Protein AF-0000000069570358 (afdb_homodimer)

Nearest PDB structures (foldseek):
  7pb0-assembly1_B-2  TM=8.700E-01  e=5.614E-19  Homo sapiens
  7pax-assembly1_B-2  TM=8.618E-01  e=5.614E-19  Homo sapiens
  6w2l-assembly1_B  TM=8.741E-01  e=2.975E-18  Homo sapiens
  6jcn-assembly1_B  TM=8.338E-01  e=1.322E-14  Saccharomyces cerevisiae S288C
  7cpn-assembly2_D  TM=6.682E-01  e=2.497E-08  Thermobifida fusca YX

Structure (mmCIF, N/CA/C/O backbone):
data_AF-0000000069570358-model_v1
#
loop_
_entity.id
_entity.type
_entity.pdbx_description
1 polymer 'ditrans,polycis-polyprenyl diphosphate synthase'
#
loop_
_atom_site.group_PDB
_atom_site.id
_atom_site.type_symbol
_atom_site.label_atom_id
_atom_site.label_alt_id
_atom_site.label_comp_id
_atom_site.label_asym_id
_atom_site.label_entity_id
_atom_site.label_seq_id
_atom_site.pdbx_PDB_ins_code
_atom_site.Cartn_x
_atom_site.Cartn_y
_atom_site.Cartn_z
_atom_site.occupancy
_atom_site.B_iso_or_equiv
_atom_site.auth_seq_id
_atom_site.auth_comp_id
_atom_site.auth_asym_id
_atom_site.auth_atom_id
_atom_site.pdbx_PDB_model_num
ATOM 1 N N . MET A 1 1 ? -26.688 -32.25 -6.16 1 21.91 1 MET A N 1
ATOM 2 C CA . MET A 1 1 ? -26.328 -31.953 -7.547 1 21.91 1 MET A CA 1
ATOM 3 C C . MET A 1 1 ? -25.938 -30.5 -7.699 1 21.91 1 MET A C 1
ATOM 5 O O . MET A 1 1 ? -26.75 -29.594 -7.516 1 21.91 1 MET A O 1
ATOM 9 N N . SER A 1 2 ? -24.734 -30.016 -7.238 1 27.86 2 SER A N 1
ATOM 10 C CA . SER A 1 2 ? -24.203 -28.75 -6.754 1 27.86 2 SER A CA 1
ATOM 11 C C . SER A 1 2 ? -24.281 -27.656 -7.828 1 27.86 2 SER A C 1
ATOM 13 O O . SER A 1 2 ? -24.047 -27.938 -9.008 1 27.86 2 SER A O 1
ATOM 15 N N . LEU A 1 3 ? -25.172 -26.75 -7.789 1 27.84 3 LEU A N 1
ATOM 16 C CA . LEU A 1 3 ? -25.609 -25.641 -8.617 1 27.84 3 LEU A CA 1
ATOM 17 C C . LEU A 1 3 ? -24.422 -24.812 -9.094 1 27.84 3 LEU A C 1
ATOM 19 O O . LEU A 1 3 ? -24.25 -23.672 -8.68 1 27.84 3 LEU A O 1
ATOM 23 N N . LEU A 1 4 ? -23.172 -25.328 -9.008 1 34.25 4 LEU A N 1
ATOM 24 C CA . LEU A 1 4 ? -22.203 -24.547 -9.758 1 34.25 4 LEU A CA 1
ATOM 25 C C . LEU A 1 4 ? -22.719 -24.203 -11.148 1 34.25 4 LEU A C 1
ATOM 27 O O . LEU A 1 4 ? -23.109 -25.094 -11.898 1 34.25 4 LEU A O 1
ATOM 31 N N . PRO A 1 5 ? -23.422 -23.094 -11.344 1 34.22 5 PRO A N 1
ATOM 32 C CA . PRO A 1 5 ? -24.031 -22.953 -12.672 1 34.22 5 PRO A CA 1
ATOM 33 C C . PRO A 1 5 ? -23.203 -23.609 -13.773 1 34.22 5 PRO A C 1
ATOM 35 O O . PRO A 1 5 ? -22 -23.781 -13.617 1 34.22 5 PRO A O 1
ATOM 38 N N . ARG A 1 6 ? -23.797 -24.375 -14.727 1 35.38 6 ARG A N 1
ATOM 39 C CA . ARG A 1 6 ? -23.312 -24.922 -15.984 1 35.38 6 ARG A CA 1
ATOM 40 C C . ARG A 1 6 ? -22.125 -24.141 -16.516 1 35.38 6 ARG A C 1
ATOM 42 O O . ARG A 1 6 ? -21.406 -24.609 -17.391 1 35.38 6 ARG A O 1
ATOM 49 N N . PHE A 1 7 ? -22.047 -22.906 -16.094 1 36.56 7 PHE A N 1
ATOM 50 C CA . PHE A 1 7 ? -20.953 -22.094 -16.594 1 36.56 7 PHE A CA 1
ATOM 51 C C . PHE A 1 7 ? -19.609 -22.625 -16.125 1 36.56 7 PHE A C 1
ATOM 53 O O . PHE A 1 7 ? -18.578 -22.312 -16.703 1 36.56 7 PHE A O 1
ATOM 60 N N . LEU A 1 8 ? -19.5 -23.094 -14.875 1 41.97 8 LEU A N 1
ATOM 61 C CA . LEU A 1 8 ? -18.188 -23.594 -14.5 1 41.97 8 LEU A CA 1
ATOM 62 C C . LEU A 1 8 ? -17.859 -24.875 -15.234 1 41.97 8 LEU A C 1
ATOM 64 O O . LEU A 1 8 ? -16.844 -25.531 -14.93 1 41.97 8 LEU A O 1
ATOM 68 N N . GLN A 1 9 ? -18.797 -25.703 -15.586 1 38.75 9 GLN A N 1
ATOM 69 C CA . GLN A 1 9 ? -18.328 -26.438 -16.75 1 38.75 9 GLN A CA 1
ATOM 70 C C . GLN A 1 9 ? -17.656 -25.516 -17.766 1 38.75 9 GLN A C 1
ATOM 72 O O . GLN A 1 9 ? -18.312 -24.922 -18.625 1 38.75 9 GLN A O 1
ATOM 77 N N . ILE A 1 10 ? -16.891 -24.625 -17.359 1 43.41 10 ILE A N 1
ATOM 78 C CA . ILE A 1 10 ? -16.125 -23.672 -18.141 1 43.41 10 ILE A CA 1
ATOM 79 C C . ILE A 1 10 ? -15.656 -24.344 -19.438 1 43.41 10 ILE A C 1
ATOM 81 O O . ILE A 1 10 ? -14.625 -25.016 -19.469 1 43.41 10 ILE A O 1
ATOM 85 N N . LYS A 1 11 ? -16.391 -25.203 -20.031 1 42.16 11 LYS A N 1
ATOM 86 C CA . LYS A 1 11 ? -16.016 -25.797 -21.312 1 42.16 11 LYS A CA 1
ATOM 87 C C . LYS A 1 11 ? -15.258 -24.812 -22.188 1 42.16 11 LYS A C 1
ATOM 89 O O . LYS A 1 11 ? -14.422 -25.203 -23 1 42.16 11 LYS A O 1
ATOM 94 N N . GLU A 1 12 ? -15.781 -23.531 -22.328 1 46.59 12 GLU A N 1
ATOM 95 C CA . GLU A 1 12 ? -15.086 -22.516 -23.109 1 46.59 12 GLU A CA 1
ATOM 96 C C . GLU A 1 12 ? -14.578 -21.391 -22.219 1 46.59 12 GLU A C 1
ATOM 98 O O . GLU A 1 12 ? -15.258 -20.984 -21.266 1 46.59 12 GLU A O 1
ATOM 103 N N . PRO A 1 13 ? -13.227 -21.266 -21.984 1 48.28 13 PRO A N 1
ATOM 104 C CA . PRO A 1 13 ? -12.734 -20.047 -21.312 1 48.28 13 PRO A CA 1
ATOM 105 C C . PRO A 1 13 ? -13.711 -18.875 -21.406 1 48.28 13 PRO A C 1
ATOM 107 O O . PRO A 1 13 ? -14.242 -18.609 -22.484 1 48.28 13 PRO A O 1
ATOM 110 N N . VAL A 1 14 ? -14.625 -18.734 -20.484 1 48.38 14 VAL A N 1
ATOM 111 C CA . VAL A 1 14 ? -15.508 -17.578 -20.422 1 48.38 14 VAL A CA 1
ATOM 112 C C . VAL A 1 14 ? -14.734 -16.312 -20.828 1 48.38 14 VAL A C 1
ATOM 114 O O . VAL A 1 14 ? -13.859 -15.852 -20.094 1 48.38 14 VAL A O 1
ATOM 117 N N . LYS A 1 15 ? -14.25 -16.266 -21.938 1 47.25 15 LYS A N 1
ATOM 118 C CA . LYS A 1 15 ? -13.562 -15.07 -22.422 1 47.25 15 LYS A CA 1
ATOM 119 C C . LYS A 1 15 ? -14.195 -13.805 -21.859 1 47.25 15 LYS A C 1
ATOM 121 O O . LYS A 1 15 ? -15.32 -13.828 -21.359 1 47.25 15 LYS A O 1
ATOM 126 N N . GLN A 1 16 ? -13.57 -12.641 -22.109 1 53.88 16 GLN A N 1
ATOM 127 C CA . GLN A 1 16 ? -13.555 -11.188 -21.969 1 53.88 16 GLN A CA 1
ATOM 128 C C . GLN A 1 16 ? -14.961 -10.602 -22.109 1 53.88 16 GLN A C 1
ATOM 130 O O . GLN A 1 16 ? -15.172 -9.422 -21.859 1 53.88 16 GLN A O 1
ATOM 135 N N . THR A 1 17 ? -15.922 -11.539 -22.422 1 53.62 17 THR A N 1
ATOM 136 C CA . THR A 1 17 ? -17.094 -10.836 -22.922 1 53.62 17 THR A CA 1
ATOM 137 C C . THR A 1 17 ? -17.859 -10.188 -21.766 1 53.62 17 THR A C 1
ATOM 139 O O . THR A 1 17 ? -18.578 -9.203 -21.969 1 53.62 17 THR A O 1
ATOM 142 N N . TRP A 1 18 ? -17.578 -10.68 -20.656 1 59.47 18 TRP A N 1
ATOM 143 C CA . TRP A 1 18 ? -18.484 -10.211 -19.594 1 59.47 18 TRP A CA 1
ATOM 144 C C . TRP A 1 18 ? -17.875 -9.023 -18.859 1 59.47 18 TRP A C 1
ATOM 146 O O . TRP A 1 18 ? -18.609 -8.203 -18.297 1 59.47 18 TRP A O 1
ATOM 156 N N . PHE A 1 19 ? -16.609 -8.945 -18.984 1 69.5 19 PHE A N 1
ATOM 157 C CA . PHE A 1 19 ? -15.984 -7.883 -18.203 1 69.5 19 PHE A CA 1
ATOM 158 C C . PHE A 1 19 ? -15.469 -6.77 -19.109 1 69.5 19 PHE A C 1
ATOM 160 O O . PHE A 1 19 ? -14.828 -7.035 -20.125 1 69.5 19 PHE A O 1
ATOM 167 N N . LYS A 1 20 ? -15.93 -5.582 -18.812 1 75.38 20 LYS A N 1
ATOM 168 C CA . LYS A 1 20 ? -15.422 -4.441 -19.562 1 75.38 20 LYS A CA 1
ATOM 169 C C . LYS A 1 20 ? -13.906 -4.309 -19.422 1 75.38 20 LYS A C 1
ATOM 171 O O . LYS A 1 20 ? -13.219 -3.93 -20.359 1 75.38 20 LYS A O 1
ATOM 176 N N . LYS A 1 21 ? -13.414 -4.719 -18.234 1 87.25 21 LYS A N 1
ATOM 177 C CA . LYS A 1 21 ? -11.992 -4.656 -17.906 1 87.25 21 LYS A CA 1
ATOM 178 C C . LYS A 1 21 ? -11.594 -5.793 -16.969 1 87.25 21 LYS A C 1
ATOM 180 O O . LYS A 1 21 ? -12.359 -6.16 -16.078 1 87.25 21 LYS A O 1
ATOM 185 N N . LEU A 1 22 ? -10.453 -6.418 -17.281 1 92.31 22 LEU A N 1
ATOM 186 C CA . LEU A 1 22 ? -9.906 -7.449 -16.406 1 92.31 22 LEU A CA 1
ATOM 187 C C . LEU A 1 22 ? -8.453 -7.141 -16.047 1 92.31 22 LEU A C 1
ATOM 189 O O . LEU A 1 22 ? -7.711 -6.598 -16.859 1 92.31 22 LEU A O 1
ATOM 193 N N . PRO A 1 23 ? -8.125 -7.469 -14.797 1 95.12 23 PRO A N 1
ATOM 194 C CA . PRO A 1 23 ? -6.699 -7.332 -14.5 1 95.12 23 PRO A CA 1
ATOM 195 C C . PRO A 1 23 ? -5.844 -8.375 -15.219 1 95.12 23 PRO A C 1
ATOM 197 O O . PRO A 1 23 ? -6.297 -9.5 -15.445 1 95.12 23 PRO A O 1
ATOM 200 N N . SER A 1 24 ? -4.676 -7.988 -15.602 1 95.5 24 SER A N 1
ATOM 201 C CA . SER A 1 24 ? -3.715 -8.953 -16.141 1 95.5 24 SER A CA 1
ATOM 202 C C . SER A 1 24 ? -3.047 -9.734 -15.016 1 95.5 24 SER A C 1
ATOM 204 O O . SER A 1 24 ? -2.631 -10.883 -15.211 1 95.5 24 SER A O 1
ATOM 206 N N . HIS A 1 25 ? -2.973 -9.109 -13.836 1 98.12 25 HIS A N 1
ATOM 207 C CA . HIS A 1 25 ? -2.357 -9.695 -12.648 1 98.12 25 HIS A CA 1
ATOM 208 C C . HIS A 1 25 ? -3.225 -9.477 -11.414 1 98.12 25 HIS A C 1
ATOM 210 O O . HIS A 1 25 ? -3.535 -8.336 -11.062 1 98.12 25 HIS A O 1
ATOM 216 N N . LEU A 1 26 ? -3.633 -10.57 -10.828 1 98.5 26 LEU A N 1
ATOM 217 C CA . LEU A 1 26 ? -4.434 -10.547 -9.609 1 98.5 26 LEU A CA 1
ATOM 218 C C . LEU A 1 26 ? -3.58 -10.891 -8.391 1 98.5 26 LEU A C 1
ATOM 220 O O . LEU A 1 26 ? -2.914 -11.93 -8.367 1 98.5 26 LEU A O 1
ATOM 224 N N . GLY A 1 27 ? -3.525 -9.953 -7.426 1 98.69 27 GLY A N 1
ATOM 225 C CA . GLY A 1 27 ? -2.938 -10.266 -6.133 1 98.69 27 GLY A CA 1
ATOM 226 C C . GLY A 1 27 ? -3.951 -10.773 -5.125 1 98.69 27 GLY A C 1
ATOM 227 O O . GLY A 1 27 ? -5.035 -10.203 -4.988 1 98.69 27 GLY A O 1
ATOM 228 N N . ILE A 1 28 ? -3.641 -11.836 -4.477 1 98.88 28 ILE A N 1
ATOM 229 C CA . ILE A 1 28 ? -4.469 -12.414 -3.424 1 98.88 28 ILE A CA 1
ATOM 230 C C . ILE A 1 28 ? -3.697 -12.414 -2.104 1 98.88 28 ILE A C 1
ATOM 232 O O . ILE A 1 28 ? -2.629 -13.023 -2.002 1 98.88 28 ILE A O 1
ATOM 236 N N . ILE A 1 29 ? -4.199 -11.727 -1.123 1 98.62 29 ILE A N 1
ATOM 237 C CA . ILE A 1 29 ? -3.602 -11.672 0.206 1 98.62 29 ILE A CA 1
ATOM 238 C C . ILE A 1 29 ? -4.457 -12.461 1.192 1 98.62 29 ILE A C 1
ATOM 240 O O . ILE A 1 29 ? -5.645 -12.172 1.366 1 98.62 29 ILE A O 1
ATOM 244 N N . ILE A 1 30 ? -3.889 -13.461 1.812 1 98.69 30 ILE A N 1
ATOM 245 C CA . ILE A 1 30 ? -4.57 -14.258 2.826 1 98.69 30 ILE A CA 1
ATOM 246 C C . ILE A 1 30 ? -4.148 -13.797 4.219 1 98.69 30 ILE A C 1
ATOM 248 O O . ILE A 1 30 ? -3.049 -14.109 4.676 1 98.69 30 ILE A O 1
ATOM 252 N N . GLY A 1 31 ? -5.02 -13.062 4.883 1 97.25 31 GLY A N 1
ATOM 253 C CA . GLY A 1 31 ? -4.762 -12.57 6.227 1 97.25 31 GLY A CA 1
ATOM 254 C C . GLY A 1 31 ? -5.406 -13.414 7.309 1 97.25 31 GLY A C 1
ATOM 255 O O . GLY A 1 31 ? -5.734 -12.914 8.383 1 97.25 31 GLY A O 1
ATOM 256 N N . GLU A 1 32 ? -5.695 -14.656 7.016 1 97.19 32 GLU A N 1
ATOM 257 C CA . GLU A 1 32 ? -6.332 -15.578 7.949 1 97.19 32 GLU A CA 1
ATOM 258 C C . GLU A 1 32 ? -5.344 -16.625 8.461 1 97.19 32 GLU A C 1
ATOM 260 O O . GLU A 1 32 ? -4.414 -17 7.742 1 97.19 32 GLU A O 1
ATOM 265 N N . ASP A 1 33 ? -5.578 -17.125 9.688 1 95.31 33 ASP A N 1
ATOM 266 C CA . ASP A 1 33 ? -4.68 -18.094 10.281 1 95.31 33 ASP A CA 1
ATOM 267 C C . ASP A 1 33 ? -4.863 -19.469 9.641 1 95.31 33 ASP A C 1
ATOM 269 O O . ASP A 1 33 ? -3.885 -20.172 9.367 1 95.31 33 ASP A O 1
ATOM 273 N N . ARG A 1 34 ? -6.109 -19.844 9.453 1 97.31 34 ARG A N 1
ATOM 274 C CA . ARG A 1 34 ? -6.395 -21.109 8.789 1 97.31 34 ARG A CA 1
ATOM 275 C C . ARG A 1 34 ? -6.438 -20.938 7.277 1 97.31 34 ARG A C 1
ATOM 277 O O . ARG A 1 34 ? -7.254 -20.188 6.754 1 97.31 34 ARG A O 1
ATOM 284 N N . ILE A 1 35 ? -5.59 -21.672 6.613 1 98.38 35 ILE A N 1
ATOM 285 C CA . ILE A 1 35 ? -5.457 -21.5 5.168 1 98.38 35 ILE A CA 1
ATOM 286 C C . ILE A 1 35 ? -6 -22.734 4.457 1 98.38 35 ILE A C 1
ATOM 288 O O . ILE A 1 35 ? -5.66 -23.875 4.809 1 98.38 35 ILE A O 1
ATOM 292 N N . SER A 1 36 ? -6.875 -22.547 3.521 1 98.75 36 SER A N 1
ATOM 293 C CA . SER A 1 36 ? -7.434 -23.625 2.697 1 98.75 36 SER A CA 1
ATOM 294 C C . SER A 1 36 ? -6.789 -23.641 1.315 1 98.75 36 SER A C 1
ATOM 296 O O . SER A 1 36 ? -7.125 -22.828 0.453 1 98.75 36 SER A O 1
ATOM 298 N N . PHE A 1 37 ? -5.934 -24.625 1.075 1 98.69 37 PHE A N 1
ATOM 299 C CA . PHE A 1 37 ? -5.277 -24.7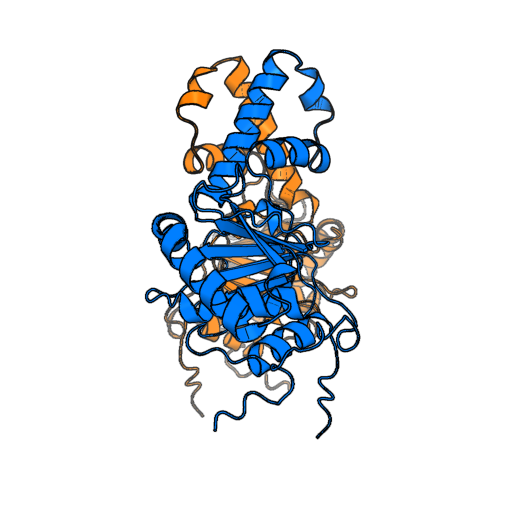66 -0.219 1 98.69 37 PHE A CA 1
ATOM 300 C C . PHE A 1 37 ? -6.289 -25.094 -1.308 1 98.69 37 PHE A C 1
ATOM 302 O O . PHE A 1 37 ? -6.133 -24.672 -2.457 1 98.69 37 PHE A O 1
ATOM 309 N N . SER A 1 38 ? -7.316 -25.797 -0.964 1 98.12 38 SER A N 1
ATOM 310 C CA . SER A 1 38 ? -8.367 -26.125 -1.92 1 98.12 38 SER A CA 1
ATOM 311 C C . SER A 1 38 ? -9.055 -24.875 -2.445 1 98.12 38 SER A C 1
ATOM 313 O O . SER A 1 38 ? -9.211 -24.703 -3.656 1 98.12 38 SER A O 1
ATOM 315 N N . ASP A 1 39 ? -9.375 -23.938 -1.558 1 98.62 39 ASP A N 1
ATOM 316 C CA . ASP A 1 39 ? -10.078 -22.719 -1.952 1 98.62 39 ASP A CA 1
ATOM 317 C C . ASP A 1 39 ? -9.156 -21.766 -2.703 1 98.62 39 ASP A C 1
ATOM 319 O O . ASP A 1 39 ? -9.578 -21.094 -3.646 1 98.62 39 ASP A O 1
ATOM 323 N N . ILE A 1 40 ? -7.902 -21.688 -2.297 1 98.81 40 ILE A N 1
ATOM 324 C CA . ILE A 1 40 ? -6.93 -20.891 -3.031 1 98.81 40 ILE A CA 1
ATOM 325 C C . ILE A 1 40 ? -6.762 -21.453 -4.441 1 98.81 40 ILE A C 1
ATOM 327 O O . ILE A 1 40 ? -6.68 -20.703 -5.414 1 98.81 40 ILE A O 1
ATOM 331 N N . SER A 1 41 ? -6.738 -22.812 -4.582 1 98.5 41 SER A N 1
ATOM 332 C CA . SER A 1 41 ? -6.613 -23.438 -5.891 1 98.5 41 SER A CA 1
ATOM 333 C C . SER A 1 41 ? -7.797 -23.094 -6.789 1 98.5 41 SER A C 1
ATOM 335 O O . SER A 1 41 ? -7.629 -22.891 -7.992 1 98.5 41 SER A O 1
ATOM 337 N N . ASN A 1 42 ? -8.992 -23.016 -6.266 1 97.5 42 ASN A N 1
ATOM 338 C CA . ASN A 1 42 ? -10.148 -22.547 -7.023 1 97.5 42 ASN A CA 1
ATOM 339 C C . ASN A 1 42 ? -9.914 -21.156 -7.598 1 97.5 42 ASN A C 1
ATOM 341 O O . ASN A 1 42 ? -10.148 -20.922 -8.789 1 97.5 42 ASN A O 1
ATOM 345 N N . LEU A 1 43 ? -9.43 -20.25 -6.75 1 98.38 43 LEU A N 1
ATOM 346 C CA . LEU A 1 43 ? -9.188 -18.875 -7.176 1 98.38 43 LEU A CA 1
ATOM 347 C C . LEU A 1 43 ? -8.156 -18.828 -8.297 1 98.38 43 LEU A C 1
ATOM 349 O O . LEU A 1 43 ? -8.297 -18.062 -9.25 1 98.38 43 LEU A O 1
ATOM 353 N N . ILE A 1 44 ? -7.113 -19.641 -8.188 1 98.25 44 ILE A N 1
ATOM 354 C CA . ILE A 1 44 ? -6.062 -19.719 -9.195 1 98.25 44 ILE A CA 1
ATOM 355 C C . ILE A 1 44 ? -6.652 -20.156 -10.531 1 98.25 44 ILE A C 1
ATOM 357 O O . ILE A 1 44 ? -6.469 -19.484 -11.547 1 98.25 44 ILE A O 1
ATOM 361 N N . ILE A 1 45 ? -7.422 -21.219 -10.523 1 96.12 45 ILE A N 1
ATOM 362 C CA . ILE A 1 45 ? -7.938 -21.797 -11.758 1 96.12 45 ILE A CA 1
ATOM 363 C C . ILE A 1 45 ? -9.023 -20.906 -12.336 1 96.12 45 ILE A C 1
ATOM 365 O O . ILE A 1 45 ? -9.078 -20.688 -13.555 1 96.12 45 ILE A O 1
ATOM 369 N N . TRP A 1 46 ? -9.914 -20.344 -11.477 1 94.81 46 TRP A N 1
ATOM 370 C CA . TRP A 1 46 ? -10.938 -19.406 -11.93 1 94.81 46 TRP A CA 1
ATOM 371 C C . TRP A 1 46 ? -10.312 -18.203 -12.617 1 94.81 46 TRP A C 1
ATOM 373 O O . TRP A 1 46 ? -10.844 -17.688 -13.609 1 94.81 46 TRP A O 1
ATOM 383 N N . SER A 1 47 ? -9.18 -17.672 -12.062 1 95.94 47 SER A N 1
ATOM 384 C CA . SER A 1 47 ? -8.484 -16.547 -12.68 1 95.94 47 SER A CA 1
ATOM 385 C C . SER A 1 47 ? -8.109 -16.859 -14.133 1 95.94 47 SER A C 1
ATOM 387 O O . SER A 1 47 ? -8.422 -16.078 -15.031 1 95.94 47 SER A O 1
ATOM 389 N N . PHE A 1 48 ? -7.582 -18.047 -14.375 1 92.94 48 PHE A N 1
ATOM 390 C CA . PHE A 1 48 ? -7.215 -18.453 -15.727 1 92.94 48 PHE A CA 1
ATOM 391 C C . PHE A 1 48 ? -8.445 -18.531 -16.625 1 92.94 48 PHE A C 1
ATOM 393 O O . PHE A 1 48 ? -8.43 -18.047 -17.75 1 92.94 48 PHE A O 1
ATOM 400 N N . CYS A 1 49 ? -9.469 -19.062 -16.094 1 90.38 49 CYS A N 1
ATOM 401 C CA . CYS A 1 49 ? -10.68 -19.297 -16.875 1 90.38 49 CYS A CA 1
ATOM 402 C C . CYS A 1 49 ? -11.297 -17.984 -17.344 1 90.38 49 CYS A C 1
ATOM 404 O O . CYS A 1 49 ? -11.922 -17.938 -18.406 1 90.38 49 CYS A O 1
ATOM 406 N N . VAL A 1 50 ? -11.078 -16.969 -16.609 1 91.06 50 VAL A N 1
ATOM 407 C CA . VAL A 1 50 ? -11.672 -15.703 -17.016 1 91.06 50 VAL A CA 1
ATOM 408 C C . VAL A 1 50 ? -10.656 -14.883 -17.812 1 91.06 50 VAL A C 1
ATOM 410 O O . VAL A 1 50 ? -10.977 -13.797 -18.312 1 91.06 50 VAL A O 1
ATOM 413 N N . GLY A 1 51 ? -9.383 -15.352 -17.859 1 91 51 GLY A N 1
ATOM 414 C CA . GLY A 1 51 ? -8.422 -14.711 -18.734 1 91 51 GLY A CA 1
ATOM 415 C C . GLY A 1 51 ? -7.309 -14 -18 1 91 51 GLY A C 1
ATOM 416 O O . GLY A 1 51 ? -6.566 -13.211 -18.594 1 91 51 GLY A O 1
ATOM 417 N N . ILE A 1 52 ? -7.207 -14.188 -16.688 1 95.12 52 ILE A N 1
ATOM 418 C CA . ILE A 1 52 ? -6.117 -13.641 -15.898 1 95.12 52 ILE A CA 1
ATOM 419 C C . ILE A 1 52 ? -4.953 -14.625 -15.867 1 95.12 52 ILE A C 1
ATOM 421 O O . ILE A 1 52 ? -5.102 -15.758 -15.406 1 95.12 52 ILE A O 1
ATOM 425 N N . HIS A 1 53 ? -3.768 -14.125 -16.234 1 96 53 HIS A N 1
ATOM 426 C CA . HIS A 1 53 ? -2.691 -15.086 -16.484 1 96 53 HIS A CA 1
ATOM 427 C C . HIS A 1 53 ? -1.592 -14.945 -15.43 1 96 53 HIS A C 1
ATOM 429 O O . HIS A 1 53 ? -0.632 -15.727 -15.43 1 96 53 HIS A O 1
ATOM 435 N N . HIS A 1 54 ? -1.702 -13.945 -14.57 1 98.12 54 HIS A N 1
ATOM 436 C CA . HIS A 1 54 ? -0.789 -13.789 -13.445 1 98.12 54 HIS A CA 1
ATOM 437 C C . HIS A 1 54 ? -1.549 -13.719 -12.125 1 98.12 54 HIS A C 1
ATOM 439 O O . HIS A 1 54 ? -2.504 -12.945 -11.992 1 98.12 54 HIS A O 1
ATOM 445 N N . VAL A 1 55 ? -1.123 -14.547 -11.203 1 98.75 55 VAL A N 1
ATOM 446 C CA . VAL A 1 55 ? -1.731 -14.539 -9.875 1 98.75 55 VAL A CA 1
ATOM 447 C C . VAL A 1 55 ? -0.642 -14.562 -8.812 1 98.75 55 VAL A C 1
ATOM 449 O O . VAL A 1 55 ? 0.234 -15.43 -8.828 1 98.75 55 VAL A O 1
ATOM 452 N N . SER A 1 56 ? -0.646 -13.602 -7.895 1 98.81 56 SER A N 1
ATOM 453 C CA . SER A 1 56 ? 0.224 -13.625 -6.723 1 98.81 56 SER A CA 1
ATOM 454 C C . SER A 1 56 ? -0.541 -14.047 -5.473 1 98.81 56 SER A C 1
ATOM 456 O O . SER A 1 56 ? -1.611 -13.516 -5.184 1 98.81 56 SER A O 1
ATOM 458 N N . ILE A 1 57 ? -0.049 -15.023 -4.805 1 98.88 57 ILE A N 1
ATOM 459 C CA . ILE A 1 57 ? -0.597 -15.461 -3.527 1 98.88 57 ILE A CA 1
ATOM 460 C C . ILE A 1 57 ? 0.352 -15.07 -2.396 1 98.88 57 ILE A C 1
ATOM 462 O O . ILE A 1 57 ? 1.522 -15.461 -2.398 1 98.88 57 ILE A O 1
ATOM 466 N N . TYR A 1 58 ? -0.225 -14.352 -1.445 1 98.62 58 TYR A N 1
ATOM 467 C CA . TYR A 1 58 ? 0.595 -13.789 -0.375 1 98.62 58 TYR A CA 1
ATOM 468 C C . TYR A 1 58 ? 0.016 -14.141 0.992 1 98.62 58 TYR A C 1
ATOM 470 O O . TYR A 1 58 ? -1.193 -14.023 1.207 1 98.62 58 TYR A O 1
ATOM 478 N N . ASP A 1 59 ? 0.806 -14.562 1.864 1 98.19 59 ASP A N 1
ATOM 479 C CA . ASP A 1 59 ? 0.549 -14.531 3.301 1 98.19 59 ASP A CA 1
ATOM 480 C C . ASP A 1 59 ? 1.775 -14.047 4.07 1 98.19 59 ASP A C 1
ATOM 482 O O . ASP A 1 59 ? 2.908 -14.383 3.717 1 98.19 59 ASP A O 1
ATOM 486 N N . SER A 1 60 ? 1.554 -13.305 5.121 1 96.88 60 SER A N 1
ATOM 487 C CA . SER A 1 60 ? 2.645 -12.602 5.789 1 96.88 60 SER A CA 1
ATOM 488 C C . SER A 1 60 ? 3.6 -13.578 6.465 1 96.88 60 SER A C 1
ATOM 490 O O . SER A 1 60 ? 4.789 -13.297 6.602 1 96.88 60 SER A O 1
ATOM 492 N N . THR A 1 61 ? 3.197 -14.742 6.852 1 96.88 61 THR A N 1
ATOM 493 C CA . THR A 1 61 ? 3.99 -15.68 7.633 1 96.88 61 THR A CA 1
ATOM 494 C C . THR A 1 61 ? 4.922 -16.484 6.73 1 96.88 61 THR A C 1
ATOM 496 O O . THR A 1 61 ? 5.914 -17.047 7.195 1 96.88 61 THR A O 1
ATOM 499 N N . GLY A 1 62 ? 4.566 -16.656 5.484 1 97.62 62 GLY A N 1
ATOM 500 C CA . GLY A 1 62 ? 5.328 -17.484 4.574 1 97.62 62 GLY A CA 1
ATOM 501 C C . GLY A 1 62 ? 4.871 -18.938 4.578 1 97.62 62 GLY A C 1
ATOM 502 O O . GLY A 1 62 ? 5.516 -19.797 3.973 1 97.62 62 GLY A O 1
ATOM 503 N N . PHE A 1 63 ? 3.756 -19.188 5.191 1 98.38 63 PHE A N 1
ATOM 504 C CA . PHE A 1 63 ? 3.248 -20.562 5.289 1 98.38 63 PHE A CA 1
ATOM 505 C C . PHE A 1 63 ? 2.969 -21.125 3.904 1 98.38 63 PHE A C 1
ATOM 507 O O . PHE A 1 63 ? 3.367 -22.266 3.602 1 98.38 63 PHE A O 1
ATOM 514 N N . ILE A 1 64 ? 2.334 -20.406 3.049 1 98.44 64 ILE A N 1
ATOM 515 C CA . ILE A 1 64 ? 1.957 -20.875 1.723 1 98.44 64 ILE A CA 1
ATOM 516 C C . ILE A 1 64 ? 3.211 -21.125 0.888 1 98.44 64 ILE A C 1
ATOM 518 O O . ILE A 1 64 ? 3.322 -22.156 0.216 1 98.44 64 ILE A O 1
ATOM 522 N N . LYS A 1 65 ? 4.09 -20.188 0.989 1 97.19 65 LYS A N 1
ATOM 523 C CA . LYS A 1 65 ? 5.359 -20.328 0.284 1 97.19 65 LYS A CA 1
ATOM 524 C C . LYS A 1 65 ? 6.09 -21.594 0.711 1 97.19 65 LYS A C 1
ATOM 526 O O . LYS A 1 65 ? 6.602 -22.344 -0.13 1 97.19 65 LYS A O 1
ATOM 531 N N . SER A 1 66 ? 6.129 -21.891 1.933 1 97.5 66 SER A N 1
ATOM 532 C CA . SER A 1 66 ? 6.836 -23.031 2.486 1 97.5 66 SER A CA 1
ATOM 533 C C . SER A 1 66 ? 6.129 -24.344 2.135 1 97.5 66 SER A C 1
ATOM 535 O O . SER A 1 66 ? 6.746 -25.406 2.143 1 97.5 66 SER A O 1
ATOM 537 N N . ASN A 1 67 ? 4.855 -24.266 1.857 1 98.12 67 ASN A N 1
ATOM 538 C CA . ASN A 1 67 ? 4.066 -25.438 1.501 1 98.12 67 ASN A CA 1
ATOM 539 C C . ASN A 1 67 ? 3.561 -25.359 0.063 1 98.12 67 ASN A C 1
ATOM 541 O O . ASN A 1 67 ? 2.457 -25.812 -0.237 1 98.12 67 ASN A O 1
ATOM 545 N N . GLY A 1 68 ? 4.379 -24.734 -0.74 1 98.25 68 GLY A N 1
ATOM 546 C CA . GLY A 1 68 ? 3.977 -24.484 -2.113 1 98.25 68 GLY A CA 1
ATOM 547 C C . GLY A 1 68 ? 3.689 -25.75 -2.895 1 98.25 68 GLY A C 1
ATOM 548 O O . GLY A 1 68 ? 2.832 -25.75 -3.779 1 98.25 68 GLY A O 1
ATOM 549 N N . ASN A 1 69 ? 4.391 -26.812 -2.568 1 97.94 69 ASN A N 1
ATOM 550 C CA . ASN A 1 69 ? 4.176 -28.094 -3.244 1 97.94 69 ASN A CA 1
ATOM 551 C C . ASN A 1 69 ? 2.768 -28.625 -2.998 1 97.94 69 ASN A C 1
ATOM 553 O O . ASN A 1 69 ? 2.145 -29.188 -3.9 1 97.94 69 ASN A O 1
ATOM 557 N N . GLN A 1 70 ? 2.305 -28.484 -1.82 1 98.38 70 GLN A N 1
ATOM 558 C CA . GLN A 1 70 ? 0.943 -28.906 -1.502 1 98.38 70 GLN A CA 1
ATOM 559 C C . GLN A 1 70 ? -0.08 -28.078 -2.285 1 98.38 70 GLN A C 1
ATOM 561 O O . GLN A 1 70 ? -1.04 -28.641 -2.828 1 98.38 70 GLN A O 1
ATOM 566 N N . LEU A 1 71 ? 0.115 -26.766 -2.328 1 98.62 71 LEU A N 1
ATOM 567 C CA . LEU A 1 71 ? -0.784 -25.906 -3.094 1 98.62 71 LEU A CA 1
ATOM 568 C C . LEU A 1 71 ? -0.743 -26.25 -4.574 1 98.62 71 LEU A C 1
ATOM 570 O O . LEU A 1 71 ? -1.779 -26.281 -5.242 1 98.62 71 LEU A O 1
ATOM 574 N N . TYR A 1 72 ? 0.404 -26.547 -5.066 1 98.19 72 TYR A N 1
ATOM 575 C CA . TYR A 1 72 ? 0.573 -26.922 -6.465 1 98.19 72 TYR A CA 1
ATOM 576 C C . TYR A 1 72 ? -0.237 -28.172 -6.797 1 98.19 72 TYR A C 1
ATOM 578 O O . TYR A 1 72 ? -0.951 -28.219 -7.801 1 98.19 72 TYR A O 1
ATOM 586 N N . ARG A 1 73 ? -0.154 -29.172 -5.957 1 97.5 73 ARG A N 1
ATOM 587 C CA . ARG A 1 73 ? -0.895 -30.406 -6.168 1 97.5 73 ARG A CA 1
ATOM 588 C C . ARG A 1 73 ? -2.398 -30.156 -6.176 1 97.5 73 ARG A C 1
ATOM 590 O O . ARG A 1 73 ? -3.119 -30.688 -7.023 1 97.5 73 ARG A O 1
ATOM 597 N N . GLU A 1 74 ? -2.818 -29.344 -5.234 1 97.81 74 GLU A N 1
ATOM 598 C CA . GLU A 1 74 ? -4.234 -28.984 -5.184 1 97.81 74 GLU A CA 1
ATOM 599 C C . GLU A 1 74 ? -4.66 -28.234 -6.445 1 97.81 74 GLU A C 1
ATOM 601 O O . GLU A 1 74 ? -5.762 -28.453 -6.961 1 97.81 74 GLU A O 1
ATOM 606 N N . ALA A 1 75 ? -3.82 -27.359 -6.945 1 97.62 75 ALA A N 1
ATOM 607 C CA . ALA A 1 75 ? -4.125 -26.594 -8.148 1 97.62 75 ALA A CA 1
ATOM 608 C C . ALA A 1 75 ? -4.227 -27.5 -9.367 1 97.62 75 ALA A C 1
ATOM 610 O O . ALA A 1 75 ? -5.098 -27.297 -10.219 1 97.62 75 ALA A O 1
ATOM 611 N N . ILE A 1 76 ? -3.342 -28.469 -9.445 1 95.56 76 ILE A N 1
ATOM 612 C CA . ILE A 1 76 ? -3.365 -29.422 -10.555 1 95.56 76 ILE A CA 1
ATOM 613 C C . ILE A 1 76 ? -4.652 -30.234 -10.508 1 95.56 76 ILE A C 1
ATOM 615 O O . ILE A 1 76 ? -5.289 -30.469 -11.539 1 95.56 76 ILE A O 1
ATOM 619 N N . LEU A 1 77 ? -5.008 -30.672 -9.32 1 95 77 LEU A N 1
ATOM 620 C CA . LEU A 1 77 ? -6.258 -31.406 -9.148 1 95 77 LEU A CA 1
ATOM 621 C C . LEU A 1 77 ? -7.445 -30.578 -9.617 1 95 77 LEU A C 1
ATOM 623 O O . LEU A 1 77 ? -8.312 -31.078 -10.336 1 95 77 LEU A O 1
ATOM 627 N N . ARG A 1 78 ? -7.457 -29.375 -9.273 1 94.69 78 ARG A N 1
ATOM 628 C CA . ARG A 1 78 ? -8.547 -28.484 -9.656 1 94.69 78 ARG A CA 1
ATOM 629 C C . ARG A 1 78 ? -8.539 -28.219 -11.156 1 94.69 78 ARG A C 1
ATOM 631 O O . ARG A 1 78 ? -9.594 -28.172 -11.789 1 94.69 78 ARG A O 1
ATOM 638 N N . LYS A 1 79 ? -7.391 -27.969 -11.672 1 93.31 79 LYS A N 1
ATOM 639 C CA . LYS A 1 79 ? -7.23 -27.781 -13.109 1 93.31 79 LYS A CA 1
ATOM 640 C C . LYS A 1 79 ? -7.855 -28.938 -13.883 1 93.31 79 LYS A C 1
ATOM 642 O O . LYS A 1 79 ? -8.641 -28.719 -14.812 1 93.31 79 LYS A O 1
ATOM 647 N N . ASN A 1 80 ? -7.527 -30.156 -13.477 1 91.75 80 ASN A N 1
ATOM 648 C CA . ASN A 1 80 ? -8.016 -31.344 -14.164 1 91.75 80 ASN A CA 1
ATOM 649 C C . ASN A 1 80 ? -9.531 -31.484 -14.023 1 91.75 80 ASN A C 1
ATOM 651 O O . ASN A 1 80 ? -10.219 -31.844 -14.984 1 91.75 80 ASN A O 1
ATOM 655 N N . SER A 1 81 ? -9.984 -31.188 -12.906 1 91.06 81 SER A N 1
ATOM 656 C CA . SER A 1 81 ? -11.414 -31.312 -12.648 1 91.06 81 SER A CA 1
ATOM 657 C C . SER A 1 81 ? -12.211 -30.25 -13.398 1 91.06 81 SER A C 1
ATOM 659 O O . SER A 1 81 ? -13.266 -30.547 -13.961 1 91.06 81 SER A O 1
ATOM 661 N N . CYS A 1 82 ? -11.68 -29.078 -13.477 1 87.94 82 CYS A N 1
ATOM 662 C CA . CYS A 1 82 ? -12.406 -27.938 -14.039 1 87.94 82 CYS A CA 1
ATOM 663 C C . CYS A 1 82 ? -12.273 -27.906 -15.555 1 87.94 82 CYS A C 1
ATOM 665 O O . CYS A 1 82 ? -13.242 -27.609 -16.266 1 87.94 82 CYS A O 1
ATOM 667 N N . LEU A 1 83 ? -11.125 -28.25 -16.062 1 87.88 83 LEU A N 1
ATOM 668 C CA . LEU A 1 83 ? -10.859 -28.047 -17.484 1 87.88 83 LEU A CA 1
ATOM 669 C C . LEU A 1 83 ? -10.984 -29.344 -18.266 1 87.88 83 LEU A C 1
ATOM 671 O O . LEU A 1 83 ? -11.125 -29.344 -19.484 1 87.88 83 LEU A O 1
ATOM 675 N N . GLN A 1 84 ? -10.891 -30.484 -17.562 1 86.38 84 GLN A N 1
ATOM 676 C CA . GLN A 1 84 ? -11.039 -31.797 -18.156 1 86.38 84 GLN A CA 1
ATOM 677 C C . GLN A 1 84 ? -10.117 -31.953 -19.359 1 86.38 84 GLN A C 1
ATOM 679 O O . GLN A 1 84 ? -8.898 -31.859 -19.234 1 86.38 84 GLN A O 1
ATOM 684 N N . LYS A 1 85 ? -10.656 -31.938 -20.672 1 79.62 85 LYS A N 1
ATOM 685 C CA . LYS A 1 85 ? -9.883 -32.188 -21.875 1 79.62 85 LYS A CA 1
ATOM 686 C C . LYS A 1 85 ? -8.992 -31 -22.219 1 79.62 85 LYS A C 1
ATOM 688 O O . LYS A 1 85 ? -7.945 -31.156 -22.859 1 79.62 85 LYS A O 1
ATOM 693 N N . LYS A 1 86 ? -9.375 -29.906 -21.672 1 81.56 86 LYS A N 1
ATOM 694 C CA . LYS A 1 86 ? -8.617 -28.688 -22 1 81.56 86 LYS A CA 1
ATOM 695 C C . LYS A 1 86 ? -7.504 -28.469 -20.969 1 81.56 86 LYS A C 1
ATOM 697 O O . LYS A 1 86 ? -6.727 -27.516 -21.109 1 81.56 86 LYS A O 1
ATOM 702 N N . ALA A 1 87 ? -7.406 -29.328 -20.047 1 85.31 87 ALA A N 1
ATOM 703 C CA . ALA A 1 87 ? -6.406 -29.188 -18.984 1 85.31 87 ALA A CA 1
ATOM 704 C C . ALA A 1 87 ? -4.992 -29.172 -19.562 1 85.31 87 ALA A C 1
ATOM 706 O O . ALA A 1 87 ? -4.109 -28.484 -19.047 1 85.31 87 ALA A O 1
ATOM 707 N N . ASN A 1 88 ? -4.836 -29.859 -20.625 1 82.44 88 ASN A N 1
ATOM 708 C CA . ASN A 1 88 ? -3.51 -29.969 -21.234 1 82.44 88 ASN A CA 1
ATOM 709 C C . ASN A 1 88 ? -3.104 -28.672 -21.922 1 82.44 88 ASN A C 1
ATOM 711 O O . ASN A 1 88 ? -1.934 -28.484 -22.266 1 82.44 88 ASN A O 1
ATOM 715 N N . SER A 1 89 ? -4.027 -27.828 -22.047 1 82.12 89 SER A N 1
ATOM 716 C CA . SER A 1 89 ? -3.75 -26.547 -22.719 1 82.12 89 SER A CA 1
ATOM 717 C C . SER A 1 89 ? -3.281 -25.5 -21.719 1 82.12 89 SER A C 1
ATOM 719 O O . SER A 1 89 ? -2.904 -24.391 -22.109 1 82.12 89 SER A O 1
ATOM 721 N N . LEU A 1 90 ? -3.342 -25.844 -20.469 1 88 90 LEU A N 1
ATOM 722 C CA . LEU A 1 90 ? -2.941 -24.906 -19.438 1 88 90 LEU A CA 1
ATOM 723 C C . LEU A 1 90 ? -1.698 -25.391 -18.703 1 88 90 LEU A C 1
ATOM 725 O O . LEU A 1 90 ? -1.681 -26.516 -18.188 1 88 90 LEU A O 1
ATOM 729 N N . ASN A 1 91 ? -0.669 -24.578 -18.75 1 91.88 91 ASN A N 1
ATOM 730 C CA . ASN A 1 91 ? 0.517 -24.797 -17.922 1 91.88 91 ASN A CA 1
ATOM 731 C C . ASN A 1 91 ? 0.527 -23.875 -16.703 1 91.88 91 ASN A C 1
ATOM 733 O O . ASN A 1 91 ? 0.431 -22.656 -16.844 1 91.88 91 ASN A O 1
ATOM 737 N N . ILE A 1 92 ? 0.576 -24.5 -15.562 1 95.5 92 ILE A N 1
ATOM 738 C CA . ILE A 1 92 ? 0.671 -23.719 -14.336 1 95.5 92 ILE A CA 1
ATOM 739 C C . ILE A 1 92 ? 2.125 -23.656 -13.875 1 95.5 92 ILE A C 1
ATOM 741 O O . ILE A 1 92 ? 2.76 -24.688 -13.648 1 95.5 92 ILE A O 1
ATOM 745 N N . ILE A 1 93 ? 2.646 -22.453 -13.742 1 96.56 93 ILE A N 1
ATOM 746 C CA . ILE A 1 93 ? 4.035 -22.266 -13.344 1 96.56 93 ILE A CA 1
ATOM 747 C C . ILE A 1 93 ? 4.094 -21.516 -12.016 1 96.56 93 ILE A C 1
ATOM 749 O O . ILE A 1 93 ? 3.783 -20.328 -11.953 1 96.56 93 ILE A O 1
ATOM 753 N N . PHE A 1 94 ? 4.531 -22.234 -10.945 1 98.19 94 PHE A N 1
ATOM 754 C CA . PHE A 1 94 ? 4.723 -21.625 -9.633 1 98.19 94 PHE A CA 1
ATOM 755 C C . PHE A 1 94 ? 6.137 -21.078 -9.492 1 98.19 94 PHE A C 1
ATOM 757 O O . PHE A 1 94 ? 7.102 -21.719 -9.922 1 98.19 94 PHE A O 1
ATOM 764 N N . SER A 1 95 ? 6.281 -19.953 -8.922 1 97.75 95 SER A N 1
ATOM 765 C CA . SER A 1 95 ? 7.582 -19.359 -8.648 1 97.75 95 SER A CA 1
ATOM 766 C C . SER A 1 95 ? 7.539 -18.484 -7.402 1 97.75 95 SER A C 1
ATOM 768 O O . SER A 1 95 ? 6.457 -18.172 -6.891 1 97.75 95 SER A O 1
ATOM 770 N N . ASP A 1 96 ? 8.648 -18.125 -6.828 1 94.69 96 ASP A N 1
ATOM 771 C CA . ASP A 1 96 ? 8.742 -17.172 -5.727 1 94.69 96 ASP A CA 1
ATOM 772 C C . ASP A 1 96 ? 9.109 -15.781 -6.234 1 94.69 96 ASP A C 1
ATOM 774 O O . ASP A 1 96 ? 9.555 -14.938 -5.461 1 94.69 96 ASP A O 1
ATOM 778 N N . GLY A 1 97 ? 8.969 -15.531 -7.539 1 90.88 97 GLY A N 1
ATOM 779 C CA . GLY A 1 97 ? 9.328 -14.258 -8.148 1 90.88 97 GLY A CA 1
ATOM 780 C C . GLY A 1 97 ? 10.766 -14.211 -8.625 1 90.88 97 GLY A C 1
ATOM 781 O O . GLY A 1 97 ? 11.148 -13.289 -9.344 1 90.88 97 GLY A O 1
ATOM 782 N N . LYS A 1 98 ? 11.516 -15.188 -8.234 1 91.81 98 LYS A N 1
ATOM 783 C CA . LYS A 1 98 ? 12.914 -15.25 -8.664 1 91.81 98 LYS A CA 1
ATOM 784 C C . LYS A 1 98 ? 13.141 -16.391 -9.648 1 91.81 98 LYS A C 1
ATOM 786 O O . LYS A 1 98 ? 13.789 -16.203 -10.68 1 91.81 98 LYS A O 1
ATOM 791 N N . ALA A 1 99 ? 12.617 -17.547 -9.383 1 93.5 99 ALA A N 1
ATOM 792 C CA . ALA A 1 99 ? 12.758 -18.719 -10.234 1 93.5 99 ALA A CA 1
ATOM 793 C C . ALA A 1 99 ? 11.57 -19.656 -10.078 1 93.5 99 ALA A C 1
ATOM 795 O O . ALA A 1 99 ? 10.961 -19.719 -9.008 1 93.5 99 ALA A O 1
ATOM 796 N N . PRO A 1 100 ? 11.266 -20.359 -11.211 1 95.25 100 PRO A N 1
ATOM 797 C CA . PRO A 1 100 ? 10.25 -21.406 -11.07 1 95.25 100 PRO A CA 1
ATOM 798 C C . PRO A 1 100 ? 10.664 -22.484 -10.07 1 95.25 100 PRO A C 1
ATOM 800 O O . PRO A 1 100 ? 11.852 -22.812 -9.945 1 95.25 100 PRO A O 1
ATOM 803 N N . TYR A 1 101 ? 9.641 -23.016 -9.375 1 96.25 101 TYR A N 1
ATOM 804 C CA . TYR A 1 101 ? 9.93 -24.062 -8.414 1 96.25 101 TYR A CA 1
ATOM 805 C C . TYR A 1 101 ? 10.227 -25.391 -9.117 1 96.25 101 TYR A C 1
ATOM 807 O O . TYR A 1 101 ? 9.766 -25.609 -10.242 1 96.25 101 TYR A O 1
ATOM 815 N N . LEU A 1 102 ? 10.852 -26.281 -8.406 1 93.31 102 LEU A N 1
ATOM 816 C CA . LEU A 1 102 ? 11.305 -27.531 -8.984 1 93.31 102 LEU A CA 1
ATOM 817 C C . LEU A 1 102 ? 10.133 -28.5 -9.18 1 93.31 102 LEU A C 1
ATOM 819 O O . LEU A 1 102 ? 10.172 -29.359 -10.055 1 93.31 102 LEU A O 1
ATOM 823 N N . TYR A 1 103 ? 9.094 -28.297 -8.367 1 92.94 103 TYR A N 1
ATOM 824 C CA . TYR A 1 103 ? 7.996 -29.25 -8.398 1 92.94 103 TYR A CA 1
ATOM 825 C C . TYR A 1 103 ? 7.039 -28.953 -9.547 1 92.94 103 TYR A C 1
ATOM 827 O O . TYR A 1 103 ? 6.043 -29.656 -9.734 1 92.94 103 TYR A O 1
ATOM 835 N N . ASN A 1 104 ? 7.355 -27.891 -10.305 1 94.31 104 ASN A N 1
ATOM 836 C CA . ASN A 1 104 ? 6.531 -27.625 -11.477 1 94.31 104 ASN A CA 1
ATOM 837 C C . ASN A 1 104 ? 6.559 -28.797 -12.453 1 94.31 104 ASN A C 1
ATOM 839 O O . ASN A 1 104 ? 7.605 -29.422 -12.648 1 94.31 104 ASN A O 1
ATOM 843 N N . THR A 1 105 ? 5.375 -29.078 -13.016 1 83.31 105 THR A N 1
ATOM 844 C CA . THR A 1 105 ? 5.312 -30.141 -14.031 1 83.31 105 THR A CA 1
ATOM 845 C C . THR A 1 105 ? 5.102 -29.531 -15.422 1 83.31 105 THR A C 1
ATOM 847 O O . THR A 1 105 ? 4.344 -28.578 -15.578 1 83.31 105 THR A O 1
ATOM 850 N N . ILE A 1 106 ? 6.18 -29.5 -16.266 1 69.31 106 ILE A N 1
ATOM 851 C CA . ILE A 1 106 ? 5.98 -28.984 -17.609 1 69.31 106 ILE A CA 1
ATOM 852 C C . ILE A 1 106 ? 5.457 -30.094 -18.516 1 69.31 106 ILE A C 1
ATOM 854 O O . ILE A 1 106 ? 6.043 -31.172 -18.578 1 69.31 106 ILE A O 1
ATOM 858 N N . THR A 1 107 ? 4.121 -30.031 -18.875 1 63.84 107 THR A N 1
ATOM 859 C CA . THR A 1 107 ? 3.588 -31 -19.828 1 63.84 107 THR A CA 1
ATOM 860 C C . THR A 1 107 ? 3.732 -30.484 -21.25 1 63.84 107 THR A C 1
ATOM 862 O O . THR A 1 107 ? 3.207 -29.422 -21.594 1 63.84 107 THR A O 1
ATOM 865 N N . LYS A 1 108 ? 4.852 -30.828 -22 1 63.94 108 LYS A N 1
ATOM 866 C CA . LYS A 1 108 ? 5.016 -30.516 -23.422 1 63.94 108 LYS A CA 1
ATOM 867 C C . LYS A 1 108 ? 4.277 -31.531 -24.297 1 63.94 108 LYS A C 1
ATOM 869 O O . LYS A 1 108 ? 4.738 -32.656 -24.469 1 63.94 108 LYS A O 1
ATOM 874 N N . ASN A 1 109 ? 2.977 -31.438 -24.312 1 61.06 109 ASN A N 1
ATOM 875 C CA . ASN A 1 109 ? 2.293 -32.438 -25.125 1 61.06 109 ASN A CA 1
ATOM 876 C C . ASN A 1 109 ? 2.061 -31.953 -26.547 1 61.06 109 ASN A C 1
ATOM 878 O O . ASN A 1 109 ? 1.186 -32.469 -27.25 1 61.06 109 ASN A O 1
ATOM 882 N N . GLY A 1 110 ? 2.877 -31.047 -27.062 1 63.56 110 GLY A N 1
ATOM 883 C CA . GLY A 1 110 ? 2.76 -30.672 -28.469 1 63.56 110 GLY A CA 1
ATOM 884 C C . GLY A 1 110 ? 1.653 -29.656 -28.703 1 63.56 110 GLY A C 1
ATOM 885 O O . GLY A 1 110 ? 1.504 -29.156 -29.828 1 63.56 110 GLY A O 1
ATOM 886 N N . HIS A 1 111 ? 0.718 -29.531 -27.797 1 63.5 111 HIS A N 1
ATOM 887 C CA . HIS A 1 111 ? -0.377 -28.578 -27.953 1 63.5 111 HIS A CA 1
ATOM 888 C C . HIS A 1 111 ? 0.061 -27.172 -27.594 1 63.5 111 HIS A C 1
ATOM 890 O O . HIS A 1 111 ? 1.03 -26.984 -26.844 1 63.5 111 HIS A O 1
ATOM 896 N N . ARG A 1 112 ? -0.594 -26.25 -28.359 1 69.19 112 ARG A N 1
ATOM 897 C CA . ARG A 1 112 ? -0.404 -24.859 -27.953 1 69.19 112 ARG A CA 1
ATOM 898 C C . ARG A 1 112 ? -0.842 -24.656 -26.5 1 69.19 112 ARG A C 1
ATOM 900 O O . ARG A 1 112 ? -1.98 -24.953 -26.141 1 69.19 112 ARG A O 1
ATOM 907 N N . THR A 1 113 ? 0.054 -24.359 -25.547 1 77.19 113 THR A N 1
ATOM 908 C CA . THR A 1 113 ? -0.237 -24.203 -24.125 1 77.19 113 THR A CA 1
ATOM 909 C C . THR A 1 113 ? -0.15 -22.75 -23.703 1 77.19 113 THR A C 1
ATOM 911 O O . THR A 1 113 ? 0.634 -21.984 -24.266 1 77.19 113 THR A O 1
ATOM 914 N N . GLU A 1 114 ? -1.207 -22.406 -22.938 1 87.56 114 GLU A N 1
ATOM 915 C CA . GLU A 1 114 ? -1.163 -21.109 -22.266 1 87.56 114 GLU A CA 1
ATOM 916 C C . GLU A 1 114 ? -0.608 -21.234 -20.844 1 87.56 114 GLU A C 1
ATOM 918 O O . GLU A 1 114 ? -0.885 -22.203 -20.156 1 87.56 114 GLU A O 1
ATOM 923 N N . ASP A 1 115 ? 0.165 -20.203 -20.469 1 92.31 115 ASP A N 1
ATOM 924 C CA . ASP A 1 115 ? 0.795 -20.266 -19.156 1 92.31 115 ASP A CA 1
ATOM 925 C C . ASP A 1 115 ? 0.013 -19.438 -18.141 1 92.31 115 ASP A C 1
ATOM 927 O O . ASP A 1 115 ? -0.446 -18.328 -18.453 1 92.31 115 ASP A O 1
ATOM 931 N N . LEU A 1 116 ? -0.236 -20.031 -17.078 1 95.69 116 LEU A N 1
ATOM 932 C CA . LEU A 1 116 ? -0.644 -19.312 -15.875 1 95.69 116 LEU A CA 1
ATOM 933 C C . LEU A 1 116 ? 0.508 -19.234 -14.875 1 95.69 116 LEU A C 1
ATOM 935 O O . LEU A 1 116 ? 0.995 -20.25 -14.391 1 95.69 116 LEU A O 1
ATOM 939 N N . LYS A 1 117 ? 0.966 -18.031 -14.633 1 97.81 117 LYS A N 1
ATOM 940 C CA . LYS A 1 117 ? 2.062 -17.828 -13.688 1 97.81 117 LYS A CA 1
ATOM 941 C C . LYS A 1 117 ? 1.534 -17.531 -12.289 1 97.81 117 LYS A C 1
ATOM 943 O O . LYS A 1 117 ? 0.728 -16.609 -12.109 1 97.81 117 LYS A O 1
ATOM 948 N N . VAL A 1 118 ? 1.953 -18.328 -11.336 1 98.69 118 VAL A N 1
ATOM 949 C CA . VAL A 1 118 ? 1.542 -18.156 -9.945 1 98.69 118 VAL A CA 1
ATOM 950 C C . VAL A 1 118 ? 2.756 -17.828 -9.078 1 98.69 118 VAL A C 1
ATOM 952 O O . VAL A 1 118 ? 3.701 -18.625 -8.992 1 98.69 118 VAL A O 1
ATOM 955 N N . TYR A 1 119 ? 2.711 -16.656 -8.414 1 98.69 119 TYR A N 1
ATOM 956 C CA . TYR A 1 119 ? 3.803 -16.219 -7.559 1 98.69 119 TYR A CA 1
ATOM 957 C C . TYR A 1 119 ? 3.457 -16.422 -6.09 1 98.69 119 TYR A C 1
ATOM 959 O O . TYR A 1 119 ? 2.424 -15.945 -5.613 1 98.69 119 TYR A O 1
ATOM 967 N N . LEU A 1 120 ? 4.242 -17.188 -5.402 1 98.81 120 LEU A N 1
ATOM 968 C CA . LEU A 1 120 ? 4.082 -17.359 -3.961 1 98.81 120 LEU A CA 1
ATOM 969 C C . LEU A 1 120 ? 4.969 -16.375 -3.203 1 98.81 120 LEU A C 1
ATOM 971 O O . LEU A 1 120 ? 6.195 -16.438 -3.291 1 98.81 120 LEU A O 1
ATOM 975 N N . LEU A 1 121 ? 4.312 -15.492 -2.42 1 98.38 121 LEU A N 1
ATOM 976 C CA . LEU A 1 121 ? 5.008 -14.359 -1.814 1 98.38 121 LEU A CA 1
ATOM 977 C C . LEU A 1 121 ? 4.758 -14.312 -0.311 1 98.38 121 LEU A C 1
ATOM 979 O O . LEU A 1 121 ? 3.807 -14.922 0.185 1 98.38 121 LEU A O 1
ATOM 983 N N . SER A 1 122 ? 5.637 -13.633 0.401 1 97.56 122 SER A N 1
ATOM 984 C CA . SER A 1 122 ? 5.547 -13.43 1.844 1 97.56 122 SER A CA 1
ATOM 985 C C . SER A 1 122 ? 6.121 -12.078 2.252 1 97.56 122 SER A C 1
ATOM 987 O O . SER A 1 122 ? 6.492 -11.273 1.396 1 97.56 122 SER A O 1
ATOM 989 N N . HIS A 1 123 ? 6.125 -11.836 3.572 1 94.94 123 HIS A N 1
ATOM 990 C CA . HIS A 1 123 ? 6.605 -10.562 4.098 1 94.94 123 HIS A CA 1
ATOM 991 C C . HIS A 1 123 ? 8.047 -10.305 3.682 1 94.94 123 HIS A C 1
ATOM 993 O O . HIS A 1 123 ? 8.445 -9.148 3.49 1 94.94 123 HIS A O 1
ATOM 999 N N . GLU A 1 124 ? 8.836 -11.328 3.438 1 94.19 124 GLU A N 1
ATOM 1000 C CA . GLU A 1 124 ? 10.234 -11.188 3.061 1 94.19 124 GLU A CA 1
ATOM 1001 C C . GLU A 1 124 ? 10.383 -10.547 1.686 1 94.19 124 GLU A C 1
ATOM 1003 O O . GLU A 1 124 ? 11.445 -10.023 1.346 1 94.19 124 GLU A O 1
ATOM 1008 N N . ASP A 1 125 ? 9.336 -10.562 0.987 1 96.06 125 ASP A N 1
ATOM 1009 C CA . ASP A 1 125 ? 9.367 -10.062 -0.383 1 96.06 125 ASP A CA 1
ATOM 1010 C C . ASP A 1 125 ? 8.914 -8.602 -0.443 1 96.06 125 ASP A C 1
ATOM 1012 O O . ASP A 1 125 ? 8.875 -8.008 -1.521 1 96.06 125 ASP A O 1
ATOM 1016 N N . GLY A 1 126 ? 8.57 -8.031 0.692 1 94.94 126 GLY A N 1
ATOM 1017 C CA . GLY A 1 126 ? 8.109 -6.652 0.766 1 94.94 126 GLY A CA 1
ATOM 1018 C C . GLY A 1 126 ? 9.234 -5.648 0.905 1 94.94 126 GLY A C 1
ATOM 1019 O O . GLY A 1 126 ? 10.023 -5.461 -0.024 1 94.94 126 GLY A O 1
ATOM 1020 N N . LYS A 1 127 ? 9.359 -5.035 2.049 1 95.88 127 LYS A N 1
ATOM 1021 C CA . LYS A 1 127 ? 10.359 -4 2.318 1 95.88 127 LYS A CA 1
ATOM 1022 C C . LYS A 1 127 ? 11.773 -4.527 2.09 1 95.88 127 LYS A C 1
ATOM 1024 O O . LYS A 1 127 ? 12.633 -3.807 1.58 1 95.88 127 LYS A O 1
ATOM 1029 N N . GLN A 1 128 ? 11.969 -5.762 2.434 1 95.25 128 GLN A N 1
ATOM 1030 C CA . GLN A 1 128 ? 13.312 -6.324 2.33 1 95.25 128 GLN A CA 1
ATOM 1031 C C . GLN A 1 128 ? 13.773 -6.391 0.875 1 95.25 128 GLN A C 1
ATOM 1033 O O . GLN A 1 128 ? 14.961 -6.258 0.588 1 95.25 128 GLN A O 1
ATOM 1038 N N . GLN A 1 129 ? 12.891 -6.57 -0.02 1 95.31 129 GLN A N 1
ATOM 1039 C CA . GLN A 1 129 ? 13.266 -6.609 -1.431 1 95.31 129 GLN A CA 1
ATOM 1040 C C . GLN A 1 129 ? 13.656 -5.227 -1.935 1 95.31 129 GLN A C 1
ATOM 1042 O O . GLN A 1 129 ? 14.516 -5.098 -2.814 1 95.31 129 GLN A O 1
ATOM 1047 N N . ILE A 1 130 ? 13.039 -4.18 -1.441 1 96.81 130 ILE A N 1
ATOM 1048 C CA . ILE A 1 130 ? 13.445 -2.814 -1.76 1 96.81 130 ILE A CA 1
ATOM 1049 C C . ILE A 1 130 ? 14.875 -2.574 -1.273 1 96.81 130 ILE A C 1
ATOM 1051 O O . ILE A 1 130 ? 15.688 -1.99 -1.989 1 96.81 130 ILE A O 1
ATOM 1055 N N . VAL A 1 131 ? 15.125 -3.07 -0.097 1 97.31 131 VAL A N 1
ATOM 1056 C CA . VAL A 1 131 ? 16.469 -2.949 0.472 1 97.31 131 VAL A CA 1
ATOM 1057 C C . VAL A 1 131 ? 17.469 -3.691 -0.407 1 97.31 131 VAL A C 1
ATOM 1059 O O . VAL A 1 131 ? 18.562 -3.184 -0.681 1 97.31 131 VAL A O 1
ATOM 1062 N N . LYS A 1 132 ? 17.125 -4.895 -0.843 1 96.88 132 LYS A N 1
ATOM 1063 C CA . LYS A 1 132 ? 17.984 -5.652 -1.74 1 96.88 132 LYS A CA 1
ATOM 1064 C C . LYS A 1 132 ? 18.25 -4.891 -3.035 1 96.88 132 LYS A C 1
ATOM 1066 O O . LYS A 1 132 ? 19.375 -4.844 -3.52 1 96.88 132 LYS A O 1
ATOM 1071 N N . ALA A 1 133 ? 17.203 -4.285 -3.551 1 97.19 133 ALA A N 1
ATOM 1072 C CA . ALA A 1 133 ? 17.359 -3.463 -4.75 1 97.19 133 ALA A CA 1
ATOM 1073 C C . ALA A 1 133 ? 18.312 -2.297 -4.496 1 97.19 133 ALA A C 1
ATOM 1075 O O . ALA A 1 133 ? 19.141 -1.98 -5.344 1 97.19 133 ALA A O 1
ATOM 1076 N N . ALA A 1 134 ? 18.172 -1.645 -3.357 1 97.31 134 ALA A N 1
ATOM 1077 C CA . ALA A 1 134 ? 19.047 -0.548 -2.984 1 97.31 134 ALA A CA 1
ATOM 1078 C C . ALA A 1 134 ? 20.5 -1.023 -2.887 1 97.31 134 ALA A C 1
ATOM 1080 O O . ALA A 1 134 ? 21.422 -0.308 -3.281 1 97.31 134 ALA A O 1
ATOM 1081 N N . LYS A 1 135 ? 20.703 -2.24 -2.379 1 96.69 135 LYS A N 1
ATOM 1082 C CA . LYS A 1 135 ? 22.047 -2.811 -2.307 1 96.69 135 LYS A CA 1
ATOM 1083 C C . LYS A 1 135 ? 22.641 -3.012 -3.699 1 96.69 135 LYS A C 1
ATOM 1085 O O . LYS A 1 135 ? 23.812 -2.73 -3.93 1 96.69 135 LYS A O 1
ATOM 1090 N N . PHE A 1 136 ? 21.812 -3.512 -4.605 1 96.06 136 PHE A N 1
ATOM 1091 C CA . PHE A 1 136 ? 22.266 -3.652 -5.988 1 96.06 136 PHE A CA 1
ATOM 1092 C C . PHE A 1 136 ? 22.688 -2.305 -6.562 1 96.06 136 PHE A C 1
ATOM 1094 O O . PHE A 1 136 ? 23.719 -2.201 -7.223 1 96.06 136 PHE A O 1
ATOM 1101 N N . LEU A 1 137 ? 21.875 -1.285 -6.301 1 96.88 137 LEU A N 1
ATOM 1102 C CA . LEU A 1 137 ? 22.172 0.067 -6.758 1 96.88 137 LEU A CA 1
ATOM 1103 C C . LEU A 1 137 ? 23.516 0.543 -6.203 1 96.88 137 LEU A C 1
ATOM 1105 O O . LEU A 1 137 ? 24.312 1.129 -6.926 1 96.88 137 LEU A O 1
ATOM 1109 N N . CYS A 1 138 ? 23.75 0.287 -4.945 1 96.25 138 CYS A N 1
ATOM 1110 C CA . CYS A 1 138 ? 25 0.696 -4.309 1 96.25 138 CYS A CA 1
ATOM 1111 C C . CYS A 1 138 ? 26.188 0.046 -4.988 1 96.25 138 CYS A C 1
ATOM 1113 O O . CYS A 1 138 ? 27.203 0.7 -5.215 1 96.25 138 CYS A O 1
ATOM 1115 N N . LYS A 1 139 ? 26.047 -1.178 -5.285 1 94.25 139 LYS A N 1
ATOM 1116 C CA . LYS A 1 139 ? 27.125 -1.898 -5.961 1 94.25 139 LYS A CA 1
ATOM 1117 C C . LYS A 1 139 ? 27.422 -1.295 -7.332 1 94.25 139 LYS A C 1
ATOM 1119 O O . LYS A 1 139 ? 28.578 -1.069 -7.684 1 94.25 139 LYS A O 1
ATOM 1124 N N . ASP A 1 140 ? 26.406 -0.986 -8.023 1 94.25 140 ASP A N 1
ATOM 1125 C CA . ASP A 1 140 ? 26.562 -0.388 -9.344 1 94.25 140 ASP A CA 1
ATOM 1126 C C . ASP A 1 140 ? 27.125 1.027 -9.25 1 94.25 140 ASP A C 1
ATOM 1128 O O . ASP A 1 140 ? 27.969 1.423 -10.055 1 94.25 140 ASP A O 1
ATOM 1132 N N . ALA A 1 141 ? 26.609 1.753 -8.297 1 94.56 141 ALA A N 1
ATOM 1133 C CA . ALA A 1 141 ? 27.016 3.146 -8.117 1 94.56 141 ALA A CA 1
ATOM 1134 C C . ALA A 1 141 ? 28.484 3.248 -7.711 1 94.56 141 ALA A C 1
ATOM 1136 O O . ALA A 1 141 ? 29.125 4.266 -7.953 1 94.56 141 ALA A O 1
ATOM 1137 N N . ARG A 1 142 ? 29 2.266 -7.02 1 90.75 142 ARG A N 1
ATOM 1138 C CA . ARG A 1 142 ? 30.406 2.234 -6.641 1 90.75 142 ARG A CA 1
ATOM 1139 C C . ARG A 1 142 ? 31.297 2.318 -7.871 1 90.75 142 ARG A C 1
ATOM 1141 O O . ARG A 1 142 ? 32.312 3.031 -7.863 1 90.75 142 ARG A O 1
ATOM 1148 N N . ASN A 1 143 ? 30.922 1.671 -8.914 1 91 143 ASN A N 1
ATOM 1149 C CA . ASN A 1 143 ? 31.703 1.637 -10.148 1 91 143 ASN A CA 1
ATOM 1150 C C . ASN A 1 143 ? 31.328 2.789 -11.078 1 91 143 ASN A C 1
ATOM 1152 O O . ASN A 1 143 ? 32.156 3.232 -11.883 1 91 143 ASN A O 1
ATOM 1156 N N . ASN A 1 144 ? 30.047 3.229 -10.992 1 93.12 144 ASN A N 1
ATOM 1157 C CA . ASN A 1 144 ? 29.531 4.297 -11.836 1 93.12 144 ASN A CA 1
ATOM 1158 C C . ASN A 1 144 ? 28.688 5.285 -11.039 1 93.12 144 ASN A C 1
ATOM 1160 O O . ASN A 1 144 ? 27.453 5.293 -11.148 1 93.12 144 ASN A O 1
ATOM 1164 N N . PRO A 1 145 ? 29.328 6.16 -10.359 1 90.06 145 PRO A N 1
ATOM 1165 C CA . PRO A 1 145 ? 28.594 7.07 -9.461 1 90.06 145 PRO A CA 1
ATOM 1166 C C . PRO A 1 145 ? 27.609 7.965 -10.211 1 90.06 145 PRO A C 1
ATOM 1168 O O . PRO A 1 145 ? 26.656 8.469 -9.609 1 90.06 145 PRO A O 1
ATOM 1171 N N . GLU A 1 146 ? 27.734 8.172 -11.484 1 92.44 146 GLU A N 1
ATOM 1172 C CA . GLU A 1 146 ? 26.906 9.055 -12.289 1 92.44 146 GLU A CA 1
ATOM 1173 C C . GLU A 1 146 ? 25.469 8.547 -12.359 1 92.44 146 GLU A C 1
ATOM 1175 O O . GLU A 1 146 ? 24.547 9.305 -12.656 1 92.44 146 GLU A O 1
ATOM 1180 N N . ILE A 1 147 ? 25.266 7.285 -12.016 1 92.69 147 ILE A N 1
ATOM 1181 C CA . ILE A 1 147 ? 23.938 6.695 -12.078 1 92.69 147 ILE A CA 1
ATOM 1182 C C . ILE A 1 147 ? 23.031 7.363 -11.055 1 92.69 147 ILE A C 1
ATOM 1184 O O . ILE A 1 147 ? 21.812 7.461 -11.266 1 92.69 147 ILE A O 1
ATOM 1188 N N . LEU A 1 148 ? 23.625 7.84 -10.016 1 94.12 148 LEU A N 1
ATOM 1189 C CA . LEU A 1 148 ? 22.844 8.43 -8.938 1 94.12 148 LEU A CA 1
ATOM 1190 C C . LEU A 1 148 ? 22.297 9.789 -9.344 1 94.12 148 LEU A C 1
ATOM 1192 O O . LEU A 1 148 ? 21.281 10.242 -8.812 1 94.12 148 LEU A O 1
ATOM 1196 N N . GLU A 1 149 ? 22.906 10.516 -10.234 1 92.19 149 GLU A N 1
ATOM 1197 C CA . GLU A 1 149 ? 22.516 11.859 -10.648 1 92.19 149 GLU A CA 1
ATOM 1198 C C . GLU A 1 149 ? 21.188 11.844 -11.406 1 92.19 149 GLU A C 1
ATOM 1200 O O . GLU A 1 149 ? 20.391 12.766 -11.281 1 92.19 149 GLU A O 1
ATOM 1205 N N . LYS A 1 150 ? 20.969 10.766 -12.156 1 88.81 150 LYS A N 1
ATOM 1206 C CA . LYS A 1 150 ? 19.766 10.68 -12.977 1 88.81 150 LYS A CA 1
ATOM 1207 C C . LYS A 1 150 ? 18.875 9.539 -12.516 1 88.81 150 LYS A C 1
ATOM 1209 O O . LYS A 1 150 ? 18.125 8.969 -13.32 1 88.81 150 LYS A O 1
ATOM 1214 N N . LEU A 1 151 ? 19 9.211 -11.289 1 92.38 151 LEU A N 1
ATOM 1215 C CA . LEU A 1 151 ? 18.203 8.078 -10.82 1 92.38 151 LEU A CA 1
ATOM 1216 C C . LEU A 1 151 ? 16.828 8.523 -10.352 1 92.38 151 LEU A C 1
ATOM 1218 O O . LEU A 1 151 ? 16.719 9.312 -9.414 1 92.38 151 LEU A O 1
ATOM 1222 N N . TYR A 1 152 ? 15.836 8.055 -11.031 1 92.69 152 TYR A N 1
ATOM 1223 C CA . TYR A 1 152 ? 14.438 8.281 -10.664 1 92.69 152 TYR A CA 1
ATOM 1224 C C . TYR A 1 152 ? 13.711 6.965 -10.43 1 92.69 152 TYR A C 1
ATOM 1226 O O . TYR A 1 152 ? 14.289 5.891 -10.625 1 92.69 152 TYR A O 1
ATOM 1234 N N . ALA A 1 153 ? 12.5 7.117 -9.992 1 92.62 153 ALA A N 1
ATOM 1235 C CA . ALA A 1 153 ? 11.719 5.941 -9.602 1 92.62 153 ALA A CA 1
ATOM 1236 C C . ALA A 1 153 ? 11.625 4.945 -10.758 1 92.62 153 ALA A C 1
ATOM 1238 O O . ALA A 1 153 ? 11.711 3.732 -10.547 1 92.62 153 ALA A O 1
ATOM 1239 N N . HIS A 1 154 ? 11.5 5.453 -11.922 1 91.5 154 HIS A N 1
ATOM 1240 C CA . HIS A 1 154 ? 11.336 4.559 -13.062 1 91.5 154 HIS A CA 1
ATOM 1241 C C . HIS A 1 154 ? 12.617 3.77 -13.336 1 91.5 154 HIS A C 1
ATOM 1243 O O . HIS A 1 154 ? 12.562 2.605 -13.734 1 91.5 154 HIS A O 1
ATOM 1249 N N . ASN A 1 155 ? 13.805 4.352 -13.055 1 93.12 155 ASN A N 1
ATOM 1250 C CA . ASN A 1 155 ? 15.078 3.643 -13.164 1 93.12 155 ASN A CA 1
ATOM 1251 C C . ASN A 1 155 ? 15.234 2.594 -12.07 1 93.12 155 ASN A C 1
ATOM 1253 O O . ASN A 1 155 ? 15.742 1.499 -12.32 1 93.12 155 ASN A O 1
ATOM 1257 N N . PHE A 1 156 ? 14.75 2.955 -10.961 1 96.62 156 PHE A N 1
ATOM 1258 C CA . PHE A 1 156 ? 14.875 2.066 -9.812 1 96.62 156 PHE A CA 1
ATOM 1259 C C . PHE A 1 156 ? 14.047 0.805 -10.008 1 96.62 156 PHE A C 1
ATOM 1261 O O . PHE A 1 156 ? 14.32 -0.229 -9.398 1 96.62 156 PHE A O 1
ATOM 1268 N N . ASP A 1 157 ? 13.055 0.826 -10.844 1 95.25 157 ASP A N 1
ATOM 1269 C CA . ASP A 1 157 ? 12.219 -0.323 -11.18 1 95.25 157 ASP A CA 1
ATOM 1270 C C . ASP A 1 157 ? 13.062 -1.505 -11.641 1 95.25 157 ASP A C 1
ATOM 1272 O O . ASP A 1 157 ? 12.75 -2.658 -11.336 1 95.25 157 ASP A O 1
ATOM 1276 N N . SER A 1 158 ? 14.109 -1.205 -12.383 1 95.62 158 SER A N 1
ATOM 1277 C CA . SER A 1 158 ? 14.969 -2.273 -12.883 1 95.62 158 SER A CA 1
ATOM 1278 C C . SER A 1 158 ? 15.664 -3.002 -11.742 1 95.62 158 SER A C 1
ATOM 1280 O O . SER A 1 158 ? 15.867 -4.215 -11.805 1 95.62 158 SER A O 1
ATOM 1282 N N . TYR A 1 159 ? 16.047 -2.234 -10.75 1 96.56 159 TYR A N 1
ATOM 1283 C CA . TYR A 1 159 ? 16.688 -2.85 -9.586 1 96.56 159 TYR A CA 1
ATOM 1284 C C . TYR A 1 159 ? 15.672 -3.682 -8.805 1 96.56 159 TYR A C 1
ATOM 1286 O O . TYR A 1 159 ? 16.016 -4.754 -8.297 1 96.56 159 TYR A O 1
ATOM 1294 N N . ILE A 1 160 ? 14.43 -3.17 -8.742 1 97.12 160 ILE A N 1
ATOM 1295 C CA . ILE A 1 160 ? 13.367 -3.93 -8.086 1 97.12 160 ILE A CA 1
ATOM 1296 C C . ILE A 1 160 ? 13.148 -5.25 -8.82 1 97.12 160 ILE A C 1
ATOM 1298 O O . ILE A 1 160 ? 13.086 -6.312 -8.195 1 97.12 160 ILE A O 1
ATOM 1302 N N . LYS A 1 161 ? 13.094 -5.168 -10.117 1 95.44 161 LYS A N 1
ATOM 1303 C CA . LYS A 1 161 ? 12.883 -6.355 -10.945 1 95.44 161 LYS A CA 1
ATOM 1304 C C . LYS A 1 161 ? 14.016 -7.359 -10.766 1 95.44 161 LYS A C 1
ATOM 1306 O O . LYS A 1 161 ? 13.789 -8.57 -10.805 1 95.44 161 LYS A O 1
ATOM 1311 N N . GLY A 1 162 ? 15.195 -6.836 -10.594 1 94.31 162 GLY A N 1
ATOM 1312 C CA . GLY A 1 162 ? 16.344 -7.691 -10.344 1 94.31 162 GLY A CA 1
ATOM 1313 C C . GLY A 1 162 ? 16.266 -8.43 -9.016 1 94.31 162 GLY A C 1
ATOM 1314 O O . GLY A 1 162 ? 16.75 -9.547 -8.891 1 94.31 162 GLY A O 1
ATOM 1315 N N . ALA A 1 163 ? 15.641 -7.801 -8.117 1 93.5 163 ALA A N 1
ATOM 1316 C CA . ALA A 1 163 ? 15.5 -8.398 -6.793 1 93.5 163 ALA A CA 1
ATOM 1317 C C . ALA A 1 163 ? 14.273 -9.312 -6.738 1 93.5 163 ALA A C 1
ATOM 1319 O O . ALA A 1 163 ? 14.32 -10.375 -6.109 1 93.5 163 ALA A O 1
ATOM 1320 N N . LEU A 1 164 ? 13.219 -8.969 -7.32 1 93.88 164 LEU A N 1
ATOM 1321 C CA . LEU A 1 164 ? 11.945 -9.672 -7.367 1 93.88 164 LEU A CA 1
ATOM 1322 C C . LEU A 1 164 ? 11.219 -9.391 -8.68 1 93.88 164 LEU A C 1
ATOM 1324 O O . LEU A 1 164 ? 10.734 -8.281 -8.906 1 93.88 164 LEU A O 1
ATOM 1328 N N . ASP A 1 165 ? 11.102 -10.406 -9.5 1 95.56 165 ASP A N 1
ATOM 1329 C CA . ASP A 1 165 ? 10.516 -10.234 -10.828 1 95.56 165 ASP A CA 1
ATOM 1330 C C . ASP A 1 165 ? 9.047 -10.641 -10.836 1 95.56 165 ASP A C 1
ATOM 1332 O O . ASP A 1 165 ? 8.695 -11.703 -11.352 1 95.56 165 ASP A O 1
ATOM 1336 N N . VAL A 1 166 ? 8.219 -9.875 -10.312 1 97.19 166 VAL A N 1
ATOM 1337 C CA . VAL A 1 166 ? 6.77 -10.039 -10.258 1 97.19 166 VAL A CA 1
ATOM 1338 C C . VAL A 1 166 ? 6.09 -8.797 -10.82 1 97.19 166 VAL A C 1
ATOM 1340 O O . VAL A 1 166 ? 6.398 -7.672 -10.414 1 97.19 166 VAL A O 1
ATOM 1343 N N . PRO A 1 167 ? 5.234 -8.961 -11.836 1 96.56 167 PRO A N 1
ATOM 1344 C CA . PRO A 1 167 ? 4.535 -7.777 -12.352 1 96.56 167 PRO A CA 1
ATOM 1345 C C . PRO A 1 167 ? 3.645 -7.117 -11.305 1 96.56 167 PRO A C 1
ATOM 1347 O O . PRO A 1 167 ? 3.236 -7.762 -10.336 1 96.56 167 PRO A O 1
ATOM 1350 N N . ASP A 1 168 ? 3.391 -5.844 -11.523 1 96.31 168 ASP A N 1
ATOM 1351 C CA . ASP A 1 168 ? 2.479 -5.133 -10.633 1 96.31 168 ASP A CA 1
ATOM 1352 C C . ASP A 1 168 ? 1.053 -5.66 -10.773 1 96.31 168 ASP A C 1
ATOM 1354 O O . ASP A 1 168 ? 0.544 -5.801 -11.883 1 96.31 168 ASP A O 1
ATOM 1358 N N . PRO A 1 169 ? 0.405 -5.934 -9.656 1 97.75 169 PRO A N 1
ATOM 1359 C CA . PRO A 1 169 ? -1.016 -6.273 -9.766 1 97.75 169 PRO A CA 1
ATOM 1360 C C . PRO A 1 169 ? -1.902 -5.055 -9.992 1 97.75 169 PRO A C 1
ATOM 1362 O O . PRO A 1 169 ? -1.646 -3.986 -9.43 1 97.75 169 PRO A O 1
ATOM 1365 N N . GLU A 1 170 ? -2.883 -5.234 -10.898 1 96.81 170 GLU A N 1
ATOM 1366 C CA . GLU A 1 170 ? -3.865 -4.172 -11.078 1 96.81 170 GLU A CA 1
ATOM 1367 C C . GLU A 1 170 ? -4.992 -4.281 -10.055 1 96.81 170 GLU A C 1
ATOM 1369 O O . GLU A 1 170 ? -5.652 -3.289 -9.734 1 96.81 170 GLU A O 1
ATOM 1374 N N . MET A 1 171 ? -5.148 -5.473 -9.578 1 97 171 MET A N 1
ATOM 1375 C CA . MET A 1 171 ? -6.176 -5.75 -8.578 1 97 171 MET A CA 1
ATOM 1376 C C . MET A 1 171 ? -5.625 -6.633 -7.461 1 97 171 MET A C 1
ATOM 1378 O O . MET A 1 171 ? -4.875 -7.574 -7.723 1 97 171 MET A O 1
ATOM 1382 N N . VAL A 1 172 ? -5.984 -6.281 -6.234 1 98.06 172 VAL A N 1
ATOM 1383 C CA . VAL A 1 172 ? -5.605 -7.082 -5.074 1 98.06 172 VAL A CA 1
ATOM 1384 C C . VAL A 1 172 ? -6.836 -7.355 -4.215 1 98.06 172 VAL A C 1
ATOM 1386 O O . VAL A 1 172 ? -7.621 -6.445 -3.93 1 98.06 172 VAL A O 1
ATOM 1389 N N . VAL A 1 173 ? -7.035 -8.586 -3.887 1 98.44 173 V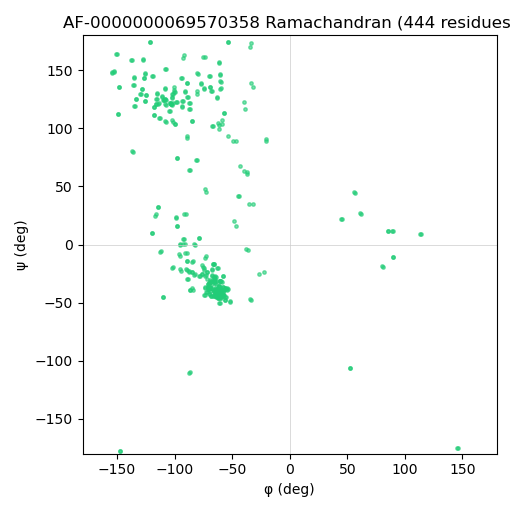AL A N 1
ATOM 1390 C CA . VAL A 1 173 ? -8.094 -8.961 -2.955 1 98.44 173 VAL A CA 1
ATOM 1391 C C . VAL A 1 173 ? -7.48 -9.422 -1.632 1 98.44 173 VAL A C 1
ATOM 1393 O O . VAL A 1 173 ? -6.613 -10.297 -1.611 1 98.44 173 VAL A O 1
ATOM 1396 N N . VAL A 1 174 ? -7.898 -8.797 -0.587 1 98.31 174 VAL A N 1
ATOM 1397 C CA . VAL A 1 174 ? -7.438 -9.156 0.749 1 98.31 174 VAL A CA 1
ATOM 1398 C C . VAL A 1 174 ? -8.523 -9.945 1.479 1 98.31 174 VAL A C 1
ATOM 1400 O O . VAL A 1 174 ? -9.648 -9.469 1.624 1 98.31 174 VAL A O 1
ATOM 1403 N N . PHE A 1 175 ? -8.164 -11.133 1.881 1 98.38 175 PHE A N 1
ATOM 1404 C CA . PHE A 1 175 ? -9.078 -11.961 2.662 1 98.38 175 PHE A CA 1
ATOM 1405 C C . PHE A 1 175 ? -8.703 -11.93 4.141 1 98.38 175 PHE A C 1
ATOM 1407 O O . PHE A 1 175 ? -7.555 -12.203 4.5 1 98.38 175 PHE A O 1
ATOM 1414 N N . GLY A 1 176 ? -9.625 -11.672 4.988 1 95.88 176 GLY A N 1
ATOM 1415 C CA . GLY A 1 176 ? -9.414 -11.617 6.426 1 95.88 176 GLY A CA 1
ATOM 1416 C C . GLY A 1 176 ? -10.273 -10.57 7.113 1 95.88 176 GLY A C 1
ATOM 1417 O O . GLY A 1 176 ? -11.062 -9.891 6.465 1 95.88 176 GLY A O 1
ATOM 1418 N N . LYS A 1 177 ? -10.086 -10.391 8.352 1 91.5 177 LYS A N 1
ATOM 1419 C CA . LYS A 1 177 ? -10.922 -9.508 9.164 1 91.5 177 LYS A CA 1
ATOM 1420 C C . LYS A 1 177 ? -10.375 -8.086 9.172 1 91.5 177 LYS A C 1
ATOM 1422 O O . LYS A 1 177 ? -11.094 -7.141 9.5 1 91.5 177 LYS A O 1
ATOM 1427 N N . THR A 1 178 ? -9.156 -7.953 8.898 1 89.25 178 THR A N 1
ATOM 1428 C CA . THR A 1 178 ? -8.531 -6.637 8.93 1 89.25 178 THR A CA 1
ATOM 1429 C C . THR A 1 178 ? -8.398 -6.062 7.52 1 89.25 178 THR A C 1
ATOM 1431 O O . THR A 1 178 ? -8.008 -6.77 6.59 1 89.25 178 THR A O 1
ATOM 1434 N N . SER A 1 179 ? -8.773 -4.832 7.379 1 93.69 179 SER A N 1
ATOM 1435 C CA . SER A 1 179 ? -8.656 -4.141 6.098 1 93.69 179 SER A CA 1
ATOM 1436 C C . SER A 1 179 ? -7.277 -3.516 5.93 1 93.69 179 SER A C 1
ATOM 1438 O O . SER A 1 179 ? -7.148 -2.293 5.855 1 93.69 179 SER A O 1
ATOM 1440 N N . ALA A 1 180 ? -6.285 -4.336 5.883 1 95.19 180 ALA A N 1
ATOM 1441 C CA . ALA A 1 180 ? -4.895 -3.912 5.758 1 95.19 180 ALA A CA 1
ATOM 1442 C C . ALA A 1 180 ? -4.141 -4.793 4.762 1 95.19 180 ALA A C 1
ATOM 1444 O O . ALA A 1 180 ? -4.57 -5.906 4.461 1 95.19 180 ALA A O 1
ATOM 1445 N N . LEU A 1 181 ? -3.062 -4.273 4.262 1 95.06 181 LEU A N 1
ATOM 1446 C CA . LEU A 1 181 ? -2.262 -4.984 3.27 1 95.06 181 LEU A CA 1
ATOM 1447 C C . LEU A 1 181 ? -1.286 -5.941 3.947 1 95.06 181 LEU A C 1
ATOM 1449 O O . LEU A 1 181 ? -0.714 -6.816 3.293 1 95.06 181 LEU A O 1
ATOM 1453 N N . ILE A 1 182 ? -1.064 -5.832 5.164 1 94.5 182 ILE A N 1
ATOM 1454 C CA . ILE A 1 182 ? -0.344 -6.746 6.047 1 94.5 182 ILE A CA 1
ATOM 1455 C C . ILE A 1 182 ? 1.066 -6.977 5.508 1 94.5 182 ILE A C 1
ATOM 1457 O O . ILE A 1 182 ? 1.516 -8.117 5.398 1 94.5 182 ILE A O 1
ATOM 1461 N N . GLY A 1 183 ? 1.734 -5.992 5.105 1 95 183 GLY A N 1
ATOM 1462 C CA . GLY A 1 183 ? 3.133 -6.066 4.715 1 95 183 GLY A CA 1
ATOM 1463 C C . GLY A 1 183 ? 3.328 -6.484 3.271 1 95 183 GLY A C 1
ATOM 1464 O O . GLY A 1 183 ? 4.438 -6.848 2.869 1 95 183 GLY A O 1
ATOM 1465 N N . TYR A 1 184 ? 2.289 -6.508 2.473 1 96.69 184 TYR A N 1
ATOM 1466 C CA . TYR A 1 184 ? 2.389 -6.863 1.062 1 96.69 184 TYR A CA 1
ATOM 1467 C C . TYR A 1 184 ? 3.439 -6.012 0.359 1 96.69 184 TYR A C 1
ATOM 1469 O O . TYR A 1 184 ? 3.988 -5.078 0.95 1 96.69 184 TYR A O 1
ATOM 1477 N N . LEU A 1 185 ? 3.777 -6.23 -0.888 1 96.5 185 LEU A N 1
ATOM 1478 C CA . LEU A 1 185 ? 4.863 -5.641 -1.666 1 96.5 185 LEU A CA 1
ATOM 1479 C C . LEU A 1 185 ? 4.625 -4.152 -1.896 1 96.5 185 LEU A C 1
ATOM 1481 O O . LEU A 1 185 ? 3.908 -3.771 -2.824 1 96.5 185 LEU A O 1
ATOM 1485 N N . PRO A 1 186 ? 5.277 -3.312 -1.16 1 95 186 PRO A N 1
ATOM 1486 C CA . PRO A 1 186 ? 4.949 -1.885 -1.184 1 95 186 PRO A CA 1
ATOM 1487 C C . PRO A 1 186 ? 5.176 -1.25 -2.555 1 95 186 PRO A C 1
ATOM 1489 O O . PRO A 1 186 ? 4.398 -0.391 -2.977 1 95 186 PRO A O 1
ATOM 1492 N N . TRP A 1 187 ? 6.223 -1.639 -3.24 1 95.62 187 TRP A N 1
ATOM 1493 C CA . TRP A 1 187 ? 6.574 -1.039 -4.523 1 95.62 187 TRP A CA 1
ATOM 1494 C C . TRP A 1 187 ? 5.566 -1.43 -5.602 1 95.62 187 TRP A C 1
ATOM 1496 O O . TRP A 1 187 ? 5.207 -0.611 -6.449 1 95.62 187 TRP A O 1
ATOM 1506 N N . HIS A 1 188 ? 5.027 -2.621 -5.5 1 96.31 188 HIS A N 1
ATOM 1507 C CA . HIS A 1 188 ? 4.234 -3.207 -6.574 1 96.31 188 HIS A CA 1
ATOM 1508 C C . HIS A 1 188 ? 2.766 -2.805 -6.461 1 96.31 188 HIS A C 1
ATOM 1510 O O . HIS A 1 188 ? 2.045 -2.779 -7.461 1 96.31 188 HIS A O 1
ATOM 1516 N N . ILE A 1 189 ? 2.293 -2.445 -5.277 1 94.5 189 ILE A N 1
ATOM 1517 C CA . ILE A 1 189 ? 0.868 -2.291 -5.008 1 94.5 189 ILE A CA 1
ATOM 1518 C C . ILE A 1 189 ? 0.448 -0.844 -5.262 1 94.5 189 ILE A C 1
ATOM 1520 O O . ILE A 1 189 ? -0.721 -0.491 -5.09 1 94.5 189 ILE A O 1
ATOM 1524 N N . ARG A 1 190 ? 1.253 0.031 -5.738 1 89.38 190 ARG A N 1
ATOM 1525 C CA . ARG A 1 190 ? 1.116 1.483 -5.781 1 89.38 190 ARG A CA 1
ATOM 1526 C C . ARG A 1 190 ? -0.186 1.892 -6.461 1 89.38 190 ARG A C 1
ATOM 1528 O O . ARG A 1 190 ? -0.88 2.797 -5.988 1 89.38 190 ARG A O 1
ATOM 1535 N N . LEU A 1 191 ? -0.581 1.188 -7.523 1 91.44 191 LEU A N 1
ATOM 1536 C CA . LEU A 1 191 ? -1.742 1.62 -8.289 1 91.44 191 LEU A CA 1
ATOM 1537 C C . LEU A 1 191 ? -2.826 0.548 -8.289 1 91.44 191 LEU A C 1
ATOM 1539 O O . LEU A 1 191 ? -3.805 0.645 -9.031 1 91.44 191 LEU A O 1
ATOM 1543 N N . SER A 1 192 ? -2.637 -0.421 -7.488 1 95.69 192 SER A N 1
ATOM 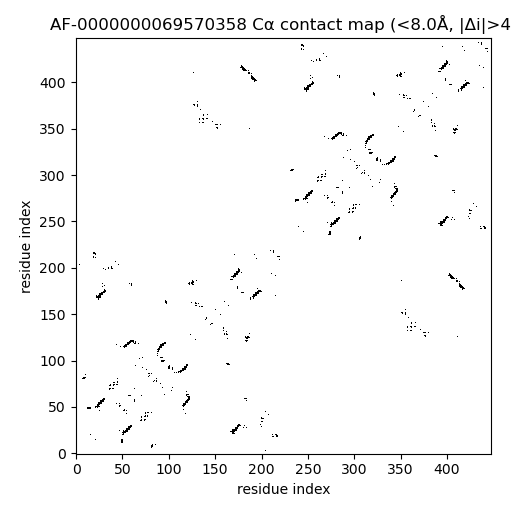1544 C CA . SER A 1 192 ? -3.584 -1.529 -7.43 1 95.69 192 SER A CA 1
ATOM 1545 C C . SER A 1 192 ? -4.914 -1.088 -6.828 1 95.69 192 SER A C 1
ATOM 1547 O O . SER A 1 192 ? -4.938 -0.324 -5.859 1 95.69 192 SER A O 1
ATOM 1549 N N . GLU A 1 193 ? -5.977 -1.503 -7.453 1 96.38 193 GLU A N 1
ATOM 1550 C CA . GLU A 1 193 ? -7.25 -1.436 -6.742 1 96.38 193 GLU A CA 1
ATOM 1551 C C . GLU A 1 193 ? -7.34 -2.525 -5.676 1 96.38 193 GLU A C 1
ATOM 1553 O O . GLU A 1 193 ? -6.965 -3.674 -5.922 1 96.38 193 GLU A O 1
ATOM 1558 N N . ILE A 1 194 ? -7.789 -2.145 -4.488 1 96.81 194 ILE A N 1
ATOM 1559 C CA . ILE A 1 194 ? -7.758 -3.057 -3.35 1 96.81 194 ILE A CA 1
ATOM 1560 C C . ILE A 1 194 ? -9.18 -3.363 -2.896 1 96.81 194 ILE A C 1
ATOM 1562 O O . ILE A 1 194 ? -9.984 -2.451 -2.693 1 96.81 194 ILE A O 1
ATOM 1566 N N . MET A 1 195 ? -9.492 -4.629 -2.836 1 96.44 195 MET A N 1
ATOM 1567 C CA . MET A 1 195 ? -10.781 -5.09 -2.336 1 96.44 195 MET A CA 1
ATOM 1568 C C . MET A 1 195 ? -10.609 -5.977 -1.107 1 96.44 195 MET A C 1
ATOM 1570 O O . MET A 1 195 ? -9.648 -6.75 -1.028 1 96.44 195 MET A O 1
ATOM 1574 N N . PHE A 1 196 ? -11.578 -5.832 -0.213 1 95.75 196 PHE A N 1
ATOM 1575 C CA . PHE A 1 196 ? -11.508 -6.598 1.026 1 95.75 196 PHE A CA 1
ATOM 1576 C C . PHE A 1 196 ? -12.664 -7.582 1.123 1 95.75 196 PHE A C 1
ATOM 1578 O O . PHE A 1 196 ? -13.805 -7.246 0.795 1 95.75 196 PHE A O 1
ATOM 1585 N N . GLN A 1 197 ? -12.352 -8.773 1.395 1 96.81 197 GLN A N 1
ATOM 1586 C CA . GLN A 1 197 ? -13.32 -9.828 1.657 1 96.81 197 GLN A CA 1
ATOM 1587 C C . GLN A 1 197 ? -13.039 -10.508 2.994 1 96.81 197 GLN A C 1
ATOM 1589 O O . GLN A 1 197 ? -11.883 -10.672 3.385 1 96.81 197 GLN A O 1
ATOM 1594 N N . SER A 1 198 ? -14.023 -10.977 3.723 1 96.06 198 SER A N 1
ATOM 1595 C CA . SER A 1 198 ? -13.914 -11.453 5.102 1 96.06 198 SER A CA 1
ATOM 1596 C C . SER A 1 198 ? -13.141 -12.758 5.176 1 96.06 198 SER A C 1
ATOM 1598 O O . SER A 1 198 ? -12.438 -13.016 6.16 1 96.06 198 SER A O 1
ATOM 1600 N N . THR A 1 199 ? -13.383 -13.648 4.156 1 98.25 199 THR A N 1
ATOM 1601 C CA . THR A 1 199 ? -12.719 -14.945 4.242 1 98.25 199 THR A CA 1
ATOM 1602 C C . THR A 1 199 ? -12.547 -15.555 2.854 1 98.25 199 THR A C 1
ATOM 1604 O O . THR A 1 199 ? -13.352 -15.305 1.953 1 98.25 199 THR A O 1
ATOM 1607 N N . HIS A 1 200 ? -11.492 -16.312 2.629 1 98.56 200 HIS A N 1
ATOM 1608 C CA . HIS A 1 200 ? -11.312 -17.062 1.387 1 98.56 200 HIS A CA 1
ATOM 1609 C C . HIS A 1 200 ? -11.938 -18.453 1.479 1 98.56 200 HIS A C 1
ATOM 1611 O O . HIS A 1 200 ? -12.086 -19.141 0.467 1 98.56 200 HIS A O 1
ATOM 1617 N N . HIS A 1 201 ? -12.273 -18.875 2.727 1 98.62 201 HIS A N 1
ATOM 1618 C CA . HIS A 1 201 ? -12.867 -20.188 2.926 1 98.62 201 HIS A CA 1
ATOM 1619 C C . HIS A 1 201 ? -14.211 -20.297 2.227 1 98.62 201 HIS A C 1
ATOM 1621 O O . HIS A 1 201 ? -15.078 -19.438 2.4 1 98.62 201 HIS A O 1
ATOM 1627 N N . ASN A 1 202 ? -14.352 -21.281 1.416 1 98 202 ASN A N 1
ATOM 1628 C CA . ASN A 1 202 ? -15.594 -21.625 0.726 1 98 202 ASN A CA 1
ATOM 1629 C C . ASN A 1 202 ? -16.047 -20.5 -0.201 1 98 202 ASN A C 1
ATOM 1631 O O . ASN A 1 202 ? -17.25 -20.297 -0.392 1 98 202 ASN A O 1
ATOM 1635 N N . ILE A 1 203 ? -15.148 -19.703 -0.671 1 97.81 203 ILE A N 1
ATOM 1636 C CA . ILE A 1 203 ? -15.516 -18.672 -1.635 1 97.81 203 ILE A CA 1
ATOM 1637 C C . ILE A 1 203 ? -16.125 -19.328 -2.877 1 97.81 203 ILE A C 1
ATOM 1639 O O . ILE A 1 203 ? -15.617 -20.328 -3.369 1 97.81 203 ILE A O 1
ATOM 1643 N N . SER A 1 204 ? -17.219 -18.797 -3.361 1 96.19 204 SER A N 1
ATOM 1644 C CA . SER A 1 204 ? -17.891 -19.297 -4.562 1 96.19 204 SER A CA 1
ATOM 1645 C C . SER A 1 204 ? -17.406 -18.547 -5.805 1 96.19 204 SER A C 1
ATOM 1647 O O . SER A 1 204 ? -16.812 -17.469 -5.699 1 96.19 204 SER A O 1
ATOM 1649 N N . PHE A 1 205 ? -17.625 -19.141 -6.922 1 93.31 205 PHE A N 1
ATOM 1650 C CA . PHE A 1 205 ? -17.281 -18.469 -8.164 1 93.31 205 PHE A CA 1
ATOM 1651 C C . PHE A 1 205 ? -18.078 -17.172 -8.32 1 93.31 205 PHE A C 1
ATOM 1653 O O . PHE A 1 205 ? -17.578 -16.188 -8.836 1 93.31 205 PHE A O 1
ATOM 1660 N N . GLU A 1 206 ? -19.328 -17.188 -7.852 1 92.88 206 GLU A N 1
ATOM 1661 C CA . GLU A 1 206 ? -20.172 -15.992 -7.914 1 92.88 206 GLU A CA 1
ATOM 1662 C C . GLU A 1 206 ? -19.562 -14.844 -7.117 1 92.88 206 GLU A C 1
ATOM 1664 O O . GLU A 1 206 ? -19.594 -13.688 -7.559 1 92.88 206 GLU A O 1
ATOM 1669 N N . GLU A 1 207 ? -19.078 -15.156 -5.988 1 95.75 207 GLU A N 1
ATOM 1670 C CA . GLU A 1 207 ? -18.406 -14.141 -5.172 1 95.75 207 GLU A CA 1
ATOM 1671 C C . GLU A 1 207 ? -17.156 -13.617 -5.863 1 95.75 207 GLU A C 1
ATOM 1673 O O . GLU A 1 207 ? -16.891 -12.414 -5.859 1 95.75 207 GLU A O 1
ATOM 1678 N N . PHE A 1 208 ? -16.438 -14.523 -6.449 1 95.75 208 PHE A N 1
ATOM 1679 C CA . PHE A 1 208 ? -15.242 -14.141 -7.203 1 95.75 208 PHE A CA 1
ATOM 1680 C C . PHE A 1 208 ? -15.617 -13.242 -8.375 1 95.75 208 PHE A C 1
ATOM 1682 O O . PHE A 1 208 ? -15 -12.195 -8.586 1 95.75 208 PHE A O 1
ATOM 1689 N N . GLN A 1 209 ? -16.656 -13.609 -9.094 1 91.62 209 GLN A N 1
ATOM 1690 C CA . GLN A 1 209 ? -17.141 -12.812 -10.211 1 91.62 209 GLN A CA 1
ATOM 1691 C C . GLN A 1 209 ? -17.578 -11.422 -9.75 1 91.62 209 GLN A C 1
ATOM 1693 O O . GLN A 1 209 ? -17.359 -10.438 -10.445 1 91.62 209 GLN A O 1
ATOM 1698 N N . SER A 1 210 ? -18.203 -11.391 -8.633 1 93 210 SER A N 1
ATOM 1699 C CA . SER A 1 210 ? -18.641 -10.109 -8.086 1 93 210 SER A CA 1
ATOM 1700 C C . SER A 1 210 ? -17.453 -9.188 -7.828 1 93 210 SER A C 1
ATOM 1702 O O . SER A 1 210 ? -17.531 -7.98 -8.07 1 93 210 SER A O 1
ATOM 1704 N N . LEU A 1 211 ? -16.359 -9.688 -7.301 1 94.69 211 LEU A N 1
ATOM 1705 C CA . LEU A 1 211 ? -15.148 -8.914 -7.074 1 94.69 211 LEU A CA 1
ATOM 1706 C C . LEU A 1 211 ? -14.609 -8.359 -8.391 1 94.69 211 LEU A C 1
ATOM 1708 O O . LEU A 1 211 ? -14.234 -7.188 -8.461 1 94.69 211 LEU A O 1
ATOM 1712 N N . LEU A 1 212 ? -14.656 -9.188 -9.445 1 93.81 212 LEU A N 1
ATOM 1713 C CA . LEU A 1 212 ? -14.18 -8.766 -10.758 1 93.81 212 LEU A CA 1
ATOM 1714 C C . LEU A 1 212 ? -15.094 -7.703 -11.352 1 93.81 212 LEU A C 1
ATOM 1716 O O . LEU A 1 212 ? -14.625 -6.77 -12.008 1 93.81 212 LEU A O 1
ATOM 1720 N N . CYS A 1 213 ? -16.359 -7.848 -11.102 1 90.75 213 CYS A N 1
ATOM 1721 C CA . CYS A 1 213 ? -17.328 -6.859 -11.578 1 90.75 213 CYS A CA 1
ATOM 1722 C C . CYS A 1 213 ? -17.094 -5.516 -10.898 1 90.75 213 CYS A C 1
ATOM 1724 O O . CYS A 1 213 ? -17.219 -4.465 -11.539 1 90.75 213 CYS A O 1
ATOM 1726 N N . GLN A 1 214 ? -16.859 -5.582 -9.641 1 90.88 214 GLN A N 1
ATOM 1727 C CA . GLN A 1 214 ? -16.547 -4.352 -8.922 1 90.88 214 GLN A CA 1
ATOM 1728 C C . GLN A 1 214 ? -15.328 -3.658 -9.523 1 90.88 214 GLN A C 1
ATOM 1730 O O . GLN A 1 214 ? -15.32 -2.439 -9.695 1 90.88 214 GLN A O 1
ATOM 1735 N N . TYR A 1 215 ? -14.367 -4.383 -9.82 1 92.06 215 TYR A N 1
ATOM 1736 C CA . TYR A 1 215 ? -13.164 -3.852 -10.445 1 92.06 215 TYR A CA 1
ATOM 1737 C C . TYR A 1 215 ? -13.484 -3.24 -11.805 1 92.06 215 TYR A C 1
ATOM 1739 O O . TYR A 1 215 ? -12.992 -2.162 -12.141 1 92.06 215 TYR A O 1
ATOM 1747 N N . SER A 1 216 ? -14.234 -3.881 -12.562 1 86.81 216 SER A N 1
ATOM 1748 C CA . SER A 1 216 ? -14.547 -3.48 -13.93 1 86.81 216 SER A CA 1
ATOM 1749 C C . SER A 1 216 ? -15.602 -2.379 -13.961 1 86.81 216 SER A C 1
ATOM 1751 O O . SER A 1 216 ? -15.891 -1.816 -15.016 1 86.81 216 SER A O 1
ATOM 1753 N N . LYS A 1 217 ? -16 -1.864 -12.688 1 73.56 217 LYS A N 1
ATOM 1754 C CA . LYS A 1 217 ? -17.109 -0.917 -12.602 1 73.56 217 LYS A CA 1
ATOM 1755 C C . LYS A 1 217 ? -18.297 -1.373 -13.445 1 73.56 217 LYS A C 1
ATOM 1757 O O . LYS A 1 217 ? -18.922 -0.562 -14.125 1 73.56 217 LYS A O 1
ATOM 1762 N N . CYS A 1 218 ? -18.297 -2.695 -13.688 1 55.25 218 CYS A N 1
ATOM 1763 C CA . CYS A 1 218 ? -19.375 -3.252 -14.5 1 55.25 218 CYS A CA 1
ATOM 1764 C C . CYS A 1 218 ? -20.625 -3.459 -13.664 1 55.25 218 CYS A C 1
ATOM 1766 O O . CYS A 1 218 ? -20.547 -3.637 -12.445 1 55.25 218 CYS A O 1
ATOM 1768 N N . GLU A 1 219 ? -21.844 -2.99 -14.18 1 50.5 219 GLU A N 1
ATOM 1769 C CA . GLU A 1 219 ? -23.156 -3.332 -13.648 1 50.5 219 GLU A CA 1
ATOM 1770 C C . GLU A 1 219 ? -23.422 -4.832 -13.734 1 50.5 219 GLU A C 1
ATOM 1772 O O . GLU A 1 219 ? -23.125 -5.461 -14.75 1 50.5 219 GLU A O 1
ATOM 1777 N N . GLN A 1 220 ? -23.234 -5.57 -12.633 1 42.94 220 GLN A N 1
ATOM 1778 C CA . GLN A 1 220 ? -23.609 -6.98 -12.57 1 42.94 220 GLN A CA 1
ATOM 1779 C C . GLN A 1 220 ? -24.938 -7.23 -13.289 1 42.94 220 GLN A C 1
ATOM 1781 O O . GLN A 1 220 ? -25.984 -6.805 -12.812 1 42.94 220 GLN A O 1
ATOM 1786 N N . ARG A 1 221 ? -25.234 -7.086 -14.492 1 37.34 221 ARG A N 1
ATOM 1787 C CA . ARG A 1 221 ? -26.469 -7.605 -15.078 1 37.34 221 ARG A CA 1
ATOM 1788 C C . ARG A 1 221 ? -26.422 -9.125 -15.211 1 37.34 221 ARG A C 1
ATOM 1790 O O . ARG A 1 221 ? -26 -9.648 -16.25 1 37.34 221 ARG A O 1
ATOM 1797 N N . PHE A 1 222 ? -26 -9.852 -14.234 1 35.59 222 PHE A N 1
ATOM 1798 C CA . PHE A 1 222 ? -26.156 -11.289 -14.445 1 35.59 222 PHE A CA 1
ATOM 1799 C C . PHE A 1 222 ? -27.594 -11.633 -14.789 1 35.59 222 PHE A C 1
ATOM 1801 O O . PHE A 1 222 ? -28.516 -11.242 -14.07 1 35.59 222 PHE A O 1
ATOM 1808 N N . GLY A 1 223 ? -27.891 -11.688 -16.047 1 28.14 223 GLY A N 1
ATOM 1809 C CA . GLY A 1 223 ? -29.172 -12.188 -16.516 1 28.14 223 GLY A CA 1
ATOM 1810 C C . GLY A 1 223 ? -29.656 -13.391 -15.719 1 28.14 223 GLY A C 1
ATOM 1811 O O . GLY A 1 223 ? -28.891 -14.297 -15.414 1 28.14 223 GLY A O 1
ATOM 1812 N N . LYS A 1 224 ? -30.797 -13.188 -15.047 1 31.5 224 LYS A N 1
ATOM 1813 C CA . LYS A 1 224 ? -31.719 -14.281 -14.766 1 31.5 224 LYS A CA 1
ATOM 1814 C C . LYS A 1 224 ? -32.031 -15.078 -16.031 1 31.5 224 LYS A C 1
ATOM 1816 O O . LYS A 1 224 ? -32.156 -14.5 -17.109 1 31.5 224 LYS A O 1
ATOM 1821 N N . MET B 1 1 ? -31.016 26.047 11.953 1 21.62 1 MET B N 1
ATOM 1822 C CA . MET B 1 1 ? -30.375 25.812 13.242 1 21.62 1 MET B CA 1
ATOM 1823 C C . MET B 1 1 ? -29.703 24.438 13.281 1 21.62 1 MET B C 1
ATOM 1825 O O . MET B 1 1 ? -30.391 23.422 13.242 1 21.62 1 MET B O 1
ATOM 1829 N N . SER B 1 2 ? -28.562 24.188 12.578 1 27.02 2 SER B N 1
ATOM 1830 C CA . SER B 1 2 ? -27.922 23.016 11.961 1 27.02 2 SER B CA 1
ATOM 1831 C C . SER B 1 2 ? -27.562 21.969 13.016 1 27.02 2 SER B C 1
ATOM 1833 O O . SER B 1 2 ? -27.141 22.312 14.117 1 27.02 2 SER B O 1
ATOM 1835 N N . LEU B 1 3 ? -28.25 20.922 13.148 1 27.06 3 LEU B N 1
ATOM 1836 C CA . LEU B 1 3 ? -28.297 19.781 14.047 1 27.06 3 LEU B CA 1
ATOM 1837 C C . LEU B 1 3 ? -26.891 19.188 14.242 1 27.06 3 LEU B C 1
ATOM 1839 O O . LEU B 1 3 ? -26.594 18.109 13.75 1 27.06 3 LEU B O 1
ATOM 1843 N N . LEU B 1 4 ? -25.812 19.938 13.969 1 33.88 4 LEU B N 1
ATOM 1844 C CA . LEU B 1 4 ? -24.547 19.375 14.445 1 33.88 4 LEU B CA 1
ATOM 1845 C C . LEU B 1 4 ? -24.672 18.953 15.906 1 33.88 4 LEU B C 1
ATOM 1847 O O . LEU B 1 4 ? -25.062 19.734 16.766 1 33.88 4 LEU B O 1
ATOM 1851 N N . PRO B 1 5 ? -25.078 17.734 16.219 1 33.94 5 PRO B N 1
ATOM 1852 C CA . PRO B 1 5 ? -25.359 17.453 17.625 1 33.94 5 PRO B CA 1
ATOM 1853 C C . PRO B 1 5 ? -24.438 18.234 18.562 1 33.94 5 PRO B C 1
ATOM 1855 O O . PRO B 1 5 ? -23.344 18.641 18.172 1 33.94 5 PRO B O 1
ATOM 1858 N N . ARG B 1 6 ? -24.953 18.797 19.688 1 35.25 6 ARG B N 1
ATOM 1859 C CA . ARG B 1 6 ? -24.344 19.422 20.844 1 35.25 6 ARG B CA 1
ATOM 1860 C C . ARG B 1 6 ? -22.938 18.891 21.078 1 35.25 6 ARG B C 1
ATOM 1862 O O . ARG B 1 6 ? -22.125 19.531 21.766 1 35.25 6 ARG B O 1
ATOM 1869 N N . PHE B 1 7 ? -22.719 17.703 20.609 1 35.91 7 PHE B N 1
ATOM 1870 C CA . PHE B 1 7 ? -21.375 17.156 20.812 1 35.91 7 PHE B CA 1
ATOM 1871 C C . PHE B 1 7 ? -20.328 17.953 20.062 1 35.91 7 PHE B C 1
ATOM 1873 O O . PHE B 1 7 ? -19.141 17.922 20.422 1 35.91 7 PHE B O 1
ATOM 1880 N N . LEU B 1 8 ? -20.609 18.422 18.844 1 41.31 8 LEU B N 1
ATOM 1881 C CA . LEU B 1 8 ? -19.547 19.172 18.188 1 41.31 8 LEU B CA 1
ATOM 1882 C C . LEU B 1 8 ? -19.359 20.531 18.844 1 41.31 8 LEU B C 1
ATOM 1884 O O . LEU B 1 8 ? -18.625 21.375 18.344 1 41.31 8 LEU B O 1
ATOM 1888 N N . GLN B 1 9 ? -20.359 21.125 19.406 1 38.06 9 GLN B N 1
ATOM 1889 C CA . GLN B 1 9 ? -19.797 22.016 20.422 1 38.06 9 GLN B CA 1
ATOM 1890 C C . GLN B 1 9 ? -18.703 21.297 21.234 1 38.06 9 GLN B C 1
ATOM 1892 O O . GLN B 1 9 ? -19 20.641 22.234 1 38.06 9 GLN B O 1
ATOM 1897 N N . ILE B 1 10 ? -17.859 20.547 20.656 1 42.69 10 ILE B N 1
ATOM 1898 C CA . ILE B 1 10 ? -16.734 19.828 21.266 1 42.69 10 ILE B CA 1
ATOM 1899 C C . ILE B 1 10 ? -16.203 20.641 22.453 1 42.69 10 ILE B C 1
ATOM 1901 O O . ILE B 1 10 ? -15.391 21.547 22.281 1 42.69 10 ILE B O 1
ATOM 1905 N N . LYS B 1 11 ? -16.938 21.297 23.172 1 41.47 11 LYS B N 1
ATOM 1906 C CA . LYS B 1 11 ? -16.469 22.016 24.344 1 41.47 11 LYS B CA 1
ATOM 1907 C C . LYS B 1 11 ? -15.344 21.266 25.031 1 41.47 11 LYS B C 1
ATOM 1909 O O . LYS B 1 11 ? -14.461 21.875 25.656 1 41.47 11 LYS B O 1
ATOM 1914 N N . GLU B 1 12 ? -15.539 19.891 25.25 1 46.44 12 GLU B N 1
ATOM 1915 C CA . GLU B 1 12 ? -14.469 19.094 25.844 1 46.44 12 GLU B CA 1
ATOM 1916 C C . GLU B 1 12 ? -13.93 18.062 24.844 1 46.44 12 GLU B C 1
ATOM 1918 O O . GLU B 1 12 ? -14.695 17.484 24.062 1 46.44 12 GLU B O 1
ATOM 1923 N N . PRO B 1 13 ? -12.664 18.266 24.312 1 48.56 13 PRO B N 1
ATOM 1924 C CA . PRO B 1 13 ? -12.078 17.172 23.531 1 48.56 13 PRO B CA 1
ATOM 1925 C C . PRO B 1 13 ? -12.719 15.82 23.844 1 48.56 13 PRO B C 1
ATOM 1927 O O . PRO B 1 13 ? -12.914 15.477 25.016 1 48.56 13 PRO B O 1
ATOM 1930 N N . VAL B 1 14 ? -13.742 15.438 23.141 1 48.19 14 VAL B N 1
ATOM 1931 C CA . VAL B 1 14 ? -14.312 14.102 23.281 1 48.19 14 VAL B CA 1
ATOM 1932 C C . VAL B 1 14 ? -13.203 13.078 23.516 1 48.19 14 VAL B C 1
ATOM 1934 O O . VAL B 1 14 ? -12.414 12.797 22.609 1 48.19 14 VAL B O 1
ATOM 1937 N N . LYS B 1 15 ? -12.516 13.188 24.547 1 46.72 15 LYS B N 1
ATOM 1938 C CA . LYS B 1 15 ? -11.477 12.211 24.875 1 46.72 15 LYS B CA 1
ATOM 1939 C C . LYS B 1 15 ? -11.875 10.812 24.422 1 46.72 15 LYS B C 1
ATOM 1941 O O . LYS B 1 15 ? -13.055 10.539 24.203 1 46.72 15 LYS B O 1
ATOM 1946 N N . GLN B 1 16 ? -10.93 9.867 24.469 1 53.78 16 GLN B N 1
ATOM 1947 C CA . GLN B 1 16 ? -10.578 8.461 24.281 1 53.78 16 GLN B CA 1
ATOM 1948 C C . GLN B 1 16 ? -11.727 7.551 24.703 1 53.78 16 GLN B C 1
ATOM 1950 O O . GLN B 1 16 ? -11.703 6.344 24.453 1 53.78 16 GLN B O 1
ATOM 1955 N N . THR B 1 17 ? -12.805 8.25 25.266 1 53.59 17 THR B N 1
ATOM 1956 C CA . THR B 1 17 ? -13.633 7.293 25.984 1 53.59 17 THR B CA 1
ATOM 1957 C C . THR B 1 17 ? -14.477 6.473 25.016 1 53.59 17 THR B C 1
ATOM 1959 O O . THR B 1 17 ? -14.906 5.363 25.344 1 53.59 17 THR B O 1
ATOM 1962 N N . TRP B 1 18 ? -14.562 6.992 23.875 1 59.16 18 TRP B N 1
ATOM 1963 C CA . TRP B 1 18 ? -15.547 6.316 23.031 1 59.16 18 TRP B CA 1
ATOM 1964 C C . TRP B 1 18 ? -14.883 5.258 22.156 1 59.16 18 TRP B C 1
ATOM 1966 O O . TRP B 1 18 ? -15.516 4.27 21.781 1 59.16 18 TRP B O 1
ATOM 1976 N N . PHE B 1 19 ? -13.648 5.473 21.969 1 68.88 19 PHE B N 1
ATOM 1977 C CA . PHE B 1 19 ? -13.016 4.539 21.047 1 68.88 19 PHE B CA 1
ATOM 1978 C C . PHE B 1 19 ? -12.086 3.584 21.781 1 68.88 19 PHE B C 1
ATOM 1980 O O . PHE B 1 19 ? -11.297 4.008 22.641 1 68.88 19 PHE B O 1
ATOM 1987 N N . LYS B 1 20 ? -12.328 2.324 21.578 1 75.19 20 LYS B N 1
ATOM 1988 C CA . LYS B 1 20 ? -11.438 1.336 22.188 1 75.19 20 LYS B CA 1
ATOM 1989 C C . LYS B 1 20 ? -10 1.528 21.703 1 75.19 20 LYS B C 1
ATOM 1991 O O . LYS B 1 20 ? -9.055 1.327 22.469 1 75.19 20 LYS B O 1
ATOM 1996 N N . LYS B 1 21 ? -9.867 2.008 20.453 1 87.25 21 LYS B N 1
ATOM 1997 C CA . LYS B 1 21 ? -8.578 2.242 19.812 1 87.25 21 LYS B CA 1
ATOM 1998 C C . LYS B 1 21 ? -8.648 3.412 18.844 1 87.25 21 LYS B C 1
ATOM 2000 O O . LYS B 1 21 ? -9.648 3.588 18.141 1 87.25 21 LYS B O 1
ATOM 2005 N N . LEU B 1 22 ? -7.641 4.277 18.906 1 92.38 22 LEU B N 1
ATOM 2006 C CA . LEU B 1 22 ? -7.531 5.379 17.953 1 92.38 22 LEU B CA 1
ATOM 2007 C C . LEU B 1 22 ? -6.16 5.387 17.281 1 92.38 22 LEU B C 1
ATOM 2009 O O . LEU B 1 22 ? -5.16 5.039 17.922 1 92.38 22 LEU B O 1
ATOM 2013 N N . PRO B 1 23 ? -6.191 5.746 16.016 1 95.19 23 PRO B N 1
ATOM 2014 C CA . PRO B 1 23 ? -4.867 5.914 15.414 1 95.19 23 PRO B CA 1
ATOM 2015 C C . PRO B 1 23 ? -4.129 7.141 15.945 1 95.19 23 PRO B C 1
ATOM 2017 O O . PRO B 1 23 ? -4.758 8.141 16.297 1 95.19 23 PRO B O 1
ATOM 2020 N N . SER B 1 24 ? -2.857 7.035 16.062 1 95.56 24 SER B N 1
ATOM 2021 C CA . SER B 1 24 ? -2.041 8.203 16.391 1 95.56 24 SER B CA 1
ATOM 2022 C C . SER B 1 24 ? -1.824 9.086 15.164 1 95.56 24 SER B C 1
ATOM 2024 O O . SER B 1 24 ? -1.636 10.297 15.297 1 95.56 24 SER B O 1
ATOM 2026 N N . HIS B 1 25 ? -1.861 8.461 13.977 1 98.12 25 HIS B N 1
ATOM 2027 C CA . HIS B 1 25 ? -1.659 9.133 12.703 1 98.12 25 HIS B CA 1
ATOM 2028 C C . HIS B 1 25 ? -2.707 8.695 11.68 1 98.12 25 HIS B C 1
ATOM 2030 O O . HIS B 1 25 ? -2.832 7.508 11.383 1 98.12 25 HIS B O 1
ATOM 2036 N N . LEU B 1 26 ? -3.465 9.664 11.234 1 98.5 26 LEU B N 1
ATOM 2037 C CA . LEU B 1 26 ? -4.488 9.445 10.211 1 98.5 26 LEU B CA 1
ATOM 2038 C C . LEU B 1 26 ? -4.012 9.938 8.852 1 98.5 26 LEU B C 1
ATOM 2040 O O . LEU B 1 26 ? -3.611 11.094 8.703 1 98.5 26 LEU B O 1
ATOM 2044 N N . GLY B 1 27 ? -3.957 9.008 7.871 1 98.69 27 GLY B N 1
ATOM 2045 C CA . GLY B 1 27 ? -3.746 9.406 6.488 1 98.69 27 GLY B CA 1
ATOM 2046 C C . GLY B 1 27 ? -5.039 9.656 5.738 1 98.69 27 GLY B C 1
ATOM 2047 O O . GLY B 1 27 ? -5.984 8.867 5.832 1 98.69 27 GLY B O 1
ATOM 2048 N N . ILE B 1 28 ? -5.129 10.75 5.066 1 98.88 28 ILE B N 1
ATOM 2049 C CA . ILE B 1 28 ? -6.27 11.109 4.23 1 98.88 28 ILE B CA 1
ATOM 2050 C C . ILE B 1 28 ? -5.824 11.25 2.777 1 98.88 28 ILE B C 1
ATOM 2052 O O . ILE B 1 28 ? -4.965 12.078 2.463 1 98.88 28 ILE B O 1
ATOM 2056 N N . ILE B 1 29 ? -6.355 10.438 1.907 1 98.62 29 ILE B N 1
ATOM 2057 C CA . ILE B 1 29 ? -6.062 10.477 0.48 1 98.62 29 ILE B CA 1
ATOM 2058 C C . ILE B 1 29 ? -7.262 11.039 -0.28 1 98.62 29 ILE B C 1
ATOM 2060 O O . ILE B 1 29 ? -8.359 10.492 -0.207 1 98.62 29 ILE B O 1
ATOM 2064 N N . ILE B 1 30 ? -7.07 12.133 -0.979 1 98.75 30 ILE B N 1
ATOM 2065 C CA . ILE B 1 30 ? -8.109 12.742 -1.802 1 98.75 30 ILE B CA 1
ATOM 2066 C C . ILE B 1 30 ? -7.91 12.344 -3.262 1 98.75 30 ILE B C 1
ATOM 2068 O O . ILE B 1 30 ? -7.035 12.875 -3.943 1 98.75 30 ILE B O 1
ATOM 2072 N N . GLY B 1 31 ? -8.727 11.414 -3.732 1 97.25 31 GLY B N 1
ATOM 2073 C CA . GLY B 1 31 ? -8.664 10.961 -5.113 1 97.25 31 GLY B CA 1
ATOM 2074 C C . GLY B 1 31 ? -9.695 11.617 -6.004 1 97.25 31 GLY B C 1
ATOM 2075 O O . GLY B 1 31 ? -10.141 11.023 -6.992 1 97.25 31 GLY B O 1
ATOM 2076 N N . GLU B 1 32 ? -10.172 12.773 -5.637 1 97.31 32 GLU B N 1
ATOM 2077 C CA . GLU B 1 32 ? -11.18 13.516 -6.387 1 97.31 32 GLU B CA 1
ATOM 2078 C C . GLU B 1 32 ? -10.578 14.742 -7.066 1 97.31 32 GLU B C 1
ATOM 2080 O O . GLU B 1 32 ? -9.617 15.328 -6.559 1 97.31 32 GLU B O 1
ATOM 2085 N N . ASP B 1 33 ? -11.164 15.148 -8.203 1 95.38 33 ASP B N 1
ATOM 2086 C CA . ASP B 1 33 ? -10.656 16.297 -8.953 1 95.38 33 ASP B CA 1
ATOM 2087 C C . ASP B 1 33 ? -10.992 17.609 -8.258 1 95.38 33 ASP B C 1
ATOM 2089 O O . ASP B 1 33 ? -10.156 18.516 -8.188 1 95.38 33 ASP B O 1
ATOM 2093 N N . ARG B 1 34 ? -12.211 17.688 -7.797 1 97.38 34 ARG B N 1
ATOM 2094 C CA . ARG B 1 34 ? -12.617 18.875 -7.062 1 97.38 34 ARG B CA 1
ATOM 2095 C C . ARG B 1 34 ? -12.297 18.734 -5.578 1 97.38 34 ARG B C 1
ATOM 2097 O O . ARG B 1 34 ? -12.797 17.828 -4.91 1 97.38 34 ARG B O 1
ATOM 2104 N N . ILE B 1 35 ? -11.508 19.656 -5.094 1 98.38 35 ILE B N 1
ATOM 2105 C CA . ILE B 1 35 ? -11.031 19.562 -3.719 1 98.38 35 ILE B CA 1
ATOM 2106 C C . ILE B 1 35 ? -11.664 20.656 -2.875 1 98.38 35 ILE B C 1
ATOM 2108 O O . ILE B 1 35 ? -11.664 21.828 -3.264 1 98.38 35 ILE B O 1
ATOM 2112 N N . SER B 1 36 ? -12.266 20.312 -1.781 1 98.75 36 SER B N 1
ATOM 2113 C CA . SER B 1 36 ? -12.852 21.25 -0.831 1 98.75 36 SER B CA 1
ATOM 2114 C C . SER B 1 36 ? -11.945 21.453 0.38 1 98.75 36 SER B C 1
ATOM 2116 O O . SER B 1 36 ? -11.914 20.609 1.279 1 98.75 36 SER B O 1
ATOM 2118 N N . PHE B 1 37 ? -11.289 22.578 0.457 1 98.69 37 PHE B N 1
ATOM 2119 C CA . PHE B 1 37 ? -10.406 22.891 1.58 1 98.69 37 PHE B CA 1
ATOM 2120 C C . PHE B 1 37 ? -11.211 23.016 2.871 1 98.69 37 PHE B C 1
ATOM 2122 O O . PHE B 1 37 ? -10.719 22.672 3.947 1 98.69 37 PHE B O 1
ATOM 2129 N N . SER B 1 38 ? -12.422 23.484 2.771 1 98.19 38 SER B N 1
ATOM 2130 C CA . SER B 1 38 ? -13.289 23.594 3.941 1 98.19 38 SER B CA 1
ATOM 2131 C C . SER B 1 38 ? -13.547 22.234 4.57 1 98.19 38 SER B C 1
ATOM 2133 O O . SER B 1 38 ? -13.406 22.062 5.781 1 98.19 38 SER B O 1
ATOM 2135 N N . ASP B 1 39 ? -13.844 21.234 3.75 1 98.62 39 ASP B N 1
ATOM 2136 C CA . ASP B 1 39 ? -14.164 19.906 4.258 1 98.62 39 ASP B CA 1
ATOM 2137 C C . ASP B 1 39 ? -12.914 19.188 4.766 1 98.62 39 ASP B C 1
ATOM 2139 O O . ASP B 1 39 ? -12.961 18.469 5.758 1 98.62 39 ASP B O 1
ATOM 2143 N N . ILE B 1 40 ? -11.797 19.375 4.105 1 98.81 40 ILE B N 1
ATOM 2144 C CA . ILE B 1 40 ? -10.539 18.828 4.59 1 98.81 40 ILE B CA 1
ATOM 2145 C C . ILE B 1 40 ? -10.195 19.453 5.945 1 98.81 40 ILE B C 1
ATOM 2147 O O . ILE B 1 40 ? -9.742 18.75 6.855 1 98.81 40 ILE B O 1
ATOM 2151 N N . SER B 1 41 ? -10.438 20.781 6.113 1 98.5 41 SER B N 1
ATOM 2152 C CA . SER B 1 41 ? -10.172 21.453 7.379 1 98.5 41 SER B CA 1
ATOM 2153 C C . SER B 1 41 ? -11.031 20.875 8.5 1 98.5 41 SER B C 1
ATOM 2155 O O . SER B 1 41 ? -10.562 20.75 9.641 1 98.5 41 SER B O 1
ATOM 2157 N N . ASN B 1 42 ? -12.258 20.531 8.242 1 97.56 42 ASN B N 1
ATOM 2158 C CA . ASN B 1 42 ? -13.094 19.844 9.219 1 97.56 42 ASN B CA 1
ATOM 2159 C C . ASN B 1 42 ? -12.445 18.547 9.695 1 97.56 42 ASN B C 1
ATOM 2161 O O . ASN B 1 42 ? -12.367 18.297 10.898 1 97.56 42 ASN B O 1
ATOM 2165 N N . LEU B 1 43 ? -11.969 17.734 8.742 1 98.38 43 LEU B N 1
ATOM 2166 C CA . LEU B 1 43 ? -11.344 16.469 9.07 1 98.38 43 LEU B CA 1
ATOM 2167 C C . LEU B 1 43 ? -10.109 16.672 9.945 1 98.38 43 LEU B C 1
ATOM 2169 O O . LEU B 1 43 ? -9.883 15.914 10.891 1 98.38 43 LEU B O 1
ATOM 2173 N N . ILE B 1 44 ? -9.32 17.703 9.625 1 98.25 44 ILE B N 1
ATOM 2174 C CA . ILE B 1 44 ? -8.117 18.016 10.383 1 98.25 44 ILE B CA 1
ATOM 2175 C C . ILE B 1 44 ? -8.492 18.344 11.828 1 98.25 44 ILE B C 1
ATOM 2177 O O . ILE B 1 44 ? -7.953 17.75 12.766 1 98.25 44 ILE B O 1
ATOM 2181 N N . ILE B 1 45 ? -9.445 19.219 12.016 1 96.12 45 ILE B N 1
ATOM 2182 C CA . ILE B 1 45 ? -9.797 19.703 13.352 1 96.12 45 ILE B CA 1
ATOM 2183 C C . ILE B 1 45 ? -10.516 18.594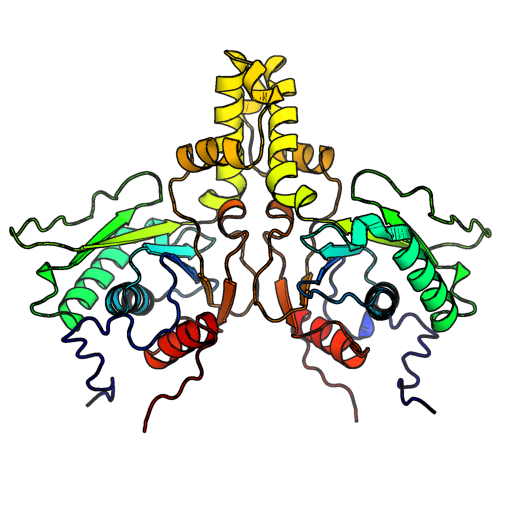 14.125 1 96.12 45 ILE B C 1
ATOM 2185 O O . ILE B 1 45 ? -10.25 18.406 15.312 1 96.12 45 ILE B O 1
ATOM 2189 N N . TRP B 1 46 ? -11.43 17.828 13.453 1 94.75 46 TRP B N 1
ATOM 2190 C CA . TRP B 1 46 ? -12.102 16.719 14.102 1 94.75 46 TRP B CA 1
ATOM 2191 C C . TRP B 1 46 ? -11.094 15.688 14.602 1 94.75 46 TRP B C 1
ATOM 2193 O O . TRP B 1 46 ? -11.281 15.102 15.672 1 94.75 46 TRP B O 1
ATOM 2203 N N . SER B 1 47 ? -10.016 15.414 13.812 1 95.94 47 SER B N 1
ATOM 2204 C CA . SER B 1 47 ? -8.977 14.484 14.242 1 95.94 47 SER B CA 1
ATOM 2205 C C . SER B 1 47 ? -8.383 14.898 15.578 1 95.94 47 SER B C 1
ATOM 2207 O O . SER B 1 47 ? -8.312 14.086 16.516 1 95.94 47 SER B O 1
ATOM 2209 N N . PHE B 1 48 ? -8.078 16.188 15.727 1 93 48 PHE B N 1
ATOM 2210 C CA . PHE B 1 48 ? -7.523 16.688 16.984 1 93 48 PHE B CA 1
ATOM 2211 C C . PHE B 1 48 ? -8.523 16.516 18.125 1 93 48 PHE B C 1
ATOM 2213 O O . PHE B 1 48 ? -8.156 16.078 19.219 1 93 48 PHE B O 1
ATOM 2220 N N . CYS B 1 49 ? -9.727 16.797 17.844 1 90.38 49 CYS B N 1
ATOM 2221 C CA . CYS B 1 49 ? -10.758 16.797 18.875 1 90.38 49 CYS B CA 1
ATOM 2222 C C . CYS B 1 49 ? -10.969 15.398 19.438 1 90.38 49 CYS B C 1
ATOM 2224 O O . CYS B 1 49 ? -11.328 15.234 20.609 1 90.38 49 CYS B O 1
ATOM 2226 N N . VAL B 1 50 ? -10.695 14.422 18.641 1 91.06 50 VAL B N 1
ATOM 2227 C CA . VAL B 1 50 ? -10.906 13.062 19.125 1 91.06 50 VAL B CA 1
ATOM 2228 C C . VAL B 1 50 ? -9.594 12.5 19.688 1 91.06 50 VAL B C 1
ATOM 2230 O O . VAL B 1 50 ? -9.562 11.391 20.219 1 91.06 50 VAL B O 1
ATOM 2233 N N . GLY B 1 51 ? -8.469 13.234 19.453 1 91.06 51 GLY B N 1
ATOM 2234 C CA . GLY B 1 51 ? -7.227 12.836 20.094 1 91.06 51 GLY B CA 1
ATOM 2235 C C . GLY B 1 51 ? -6.172 12.367 19.109 1 91.06 51 GLY B C 1
ATOM 2236 O O . GLY B 1 51 ? -5.164 11.781 19.516 1 91.06 51 GLY B O 1
ATOM 2237 N N . ILE B 1 52 ? -6.387 12.531 17.828 1 95.19 52 ILE B N 1
ATOM 2238 C CA . ILE B 1 52 ? -5.395 12.219 16.797 1 95.19 52 ILE B CA 1
ATOM 2239 C C . ILE B 1 52 ? -4.508 13.43 16.547 1 95.19 52 ILE B C 1
ATOM 2241 O O . ILE B 1 52 ? -4.992 14.5 16.172 1 95.19 52 ILE B O 1
ATOM 2245 N N . HIS B 1 53 ? -3.191 13.211 16.641 1 96.06 53 HIS B N 1
ATOM 2246 C CA . HIS B 1 53 ? -2.322 14.383 16.656 1 96.06 53 HIS B CA 1
ATOM 2247 C C . HIS B 1 53 ? -1.476 14.469 15.398 1 96.06 53 HIS B C 1
ATOM 2249 O O . HIS B 1 53 ? -0.73 15.438 15.211 1 96.06 53 HIS B O 1
ATOM 2255 N N . HIS B 1 54 ? -1.543 13.453 14.547 1 98.19 54 HIS B N 1
ATOM 2256 C CA . HIS B 1 54 ? -0.887 13.484 13.25 1 98.19 54 HIS B CA 1
ATOM 2257 C C . HIS B 1 54 ? -1.882 13.219 12.125 1 98.19 54 HIS B C 1
ATOM 2259 O O . HIS B 1 54 ? -2.652 12.258 12.18 1 98.19 54 HIS B O 1
ATOM 2265 N N . VAL B 1 55 ? -1.863 14.102 11.156 1 98.75 55 VAL B N 1
ATOM 2266 C CA . VAL B 1 55 ? -2.727 13.922 9.992 1 98.75 55 VAL B CA 1
ATOM 2267 C C . VAL B 1 55 ? -1.926 14.156 8.711 1 98.75 55 VAL B C 1
ATOM 2269 O O . VAL B 1 55 ? -1.276 15.195 8.562 1 98.75 55 VAL B O 1
ATOM 2272 N N . SER B 1 56 ? -1.913 13.203 7.793 1 98.81 56 SER B N 1
ATOM 2273 C CA . SER B 1 56 ? -1.344 13.383 6.465 1 98.81 56 SER B CA 1
ATOM 2274 C C . SER B 1 56 ? -2.436 13.602 5.422 1 98.81 56 SER B C 1
ATOM 2276 O O . SER B 1 56 ? -3.4 12.836 5.355 1 98.81 56 SER B O 1
ATOM 2278 N N . ILE B 1 57 ? -2.336 14.648 4.688 1 98.88 57 ILE B N 1
ATOM 2279 C CA . ILE B 1 57 ? -3.227 14.93 3.568 1 98.88 57 ILE B CA 1
ATOM 2280 C C . ILE B 1 57 ? -2.48 14.727 2.252 1 98.88 57 ILE B C 1
ATOM 2282 O O . ILE B 1 57 ? -1.45 15.359 2.012 1 98.88 57 ILE B O 1
ATOM 2286 N N . TYR B 1 58 ? -3.072 13.867 1.43 1 98.62 58 TYR B N 1
ATOM 2287 C CA . TYR B 1 58 ? -2.4 13.477 0.194 1 98.62 58 TYR B CA 1
ATOM 2288 C C . TYR B 1 58 ? -3.322 13.656 -1.007 1 98.62 58 TYR B C 1
ATOM 2290 O O . TYR B 1 58 ? -4.496 13.281 -0.958 1 98.62 58 TYR B O 1
ATOM 2298 N N . ASP B 1 59 ? -2.852 14.227 -2.02 1 98.19 59 ASP B N 1
ATOM 2299 C CA . ASP B 1 59 ? -3.4 14.109 -3.367 1 98.19 59 ASP B CA 1
ATOM 2300 C C . ASP B 1 59 ? -2.293 13.883 -4.395 1 98.19 59 ASP B C 1
ATOM 2302 O O . ASP B 1 59 ? -1.209 14.461 -4.285 1 98.19 59 ASP B O 1
ATOM 2306 N N . SER B 1 60 ? -2.566 13.078 -5.383 1 96.88 60 SER B N 1
ATOM 2307 C CA . SER B 1 60 ? -1.521 12.609 -6.289 1 96.88 60 SER B CA 1
ATOM 2308 C C . SER B 1 60 ? -0.971 13.758 -7.133 1 96.88 60 SER B C 1
ATOM 2310 O O . SER B 1 60 ? 0.196 13.742 -7.527 1 96.88 60 SER B O 1
ATOM 2312 N N . THR B 1 61 ? -1.697 14.797 -7.406 1 96.88 61 THR B N 1
ATOM 2313 C CA . THR B 1 61 ? -1.315 15.867 -8.312 1 96.88 61 THR B CA 1
ATOM 2314 C C . THR B 1 61 ? -0.41 16.875 -7.613 1 96.88 61 THR B C 1
ATOM 2316 O O . THR B 1 61 ? 0.305 17.641 -8.266 1 96.88 61 THR B O 1
ATOM 2319 N N . GLY B 1 62 ? -0.508 16.984 -6.32 1 97.62 62 GLY B N 1
ATOM 2320 C CA . GLY B 1 62 ? 0.229 17.984 -5.57 1 97.62 62 GLY B CA 1
ATOM 2321 C C . GLY B 1 62 ? -0.519 19.312 -5.441 1 97.62 62 GLY B C 1
ATOM 2322 O O . GLY B 1 62 ? 0.037 20.297 -4.965 1 97.62 62 GLY B O 1
ATOM 2323 N N . PHE B 1 63 ? -1.774 19.297 -5.797 1 98.38 63 PHE B N 1
ATOM 2324 C CA . PHE B 1 63 ? -2.574 20.516 -5.75 1 98.38 63 PHE B CA 1
ATOM 2325 C C . PHE B 1 63 ? -2.666 21.047 -4.324 1 98.38 63 PHE B C 1
ATOM 2327 O O . PHE B 1 63 ? -2.463 22.25 -4.086 1 98.38 63 PHE B O 1
ATOM 2334 N N . ILE B 1 64 ? -2.926 20.219 -3.367 1 98.44 64 ILE B N 1
ATOM 2335 C CA . ILE B 1 64 ? -3.102 20.641 -1.979 1 98.44 64 ILE B CA 1
ATOM 2336 C C . ILE B 1 64 ? -1.78 21.172 -1.428 1 98.44 64 ILE B C 1
ATOM 2338 O O . ILE B 1 64 ? -1.75 22.203 -0.768 1 98.44 64 ILE B O 1
ATOM 2342 N N . LYS B 1 65 ? -0.765 20.438 -1.734 1 97.19 65 LYS B N 1
ATOM 2343 C CA . LYS B 1 65 ? 0.568 20.859 -1.314 1 97.19 65 LYS B CA 1
ATOM 2344 C C . LYS B 1 65 ? 0.899 22.25 -1.856 1 97.19 65 LYS B C 1
ATOM 2346 O O . LYS B 1 65 ? 1.404 23.109 -1.124 1 97.19 65 LYS B O 1
ATOM 2351 N N . SER B 1 66 ? 0.605 22.516 -3.053 1 97.5 66 SER B N 1
ATOM 2352 C CA . SER B 1 66 ? 0.91 23.781 -3.717 1 97.5 66 SER B CA 1
ATOM 2353 C C . SER B 1 66 ? 0.028 24.906 -3.191 1 97.5 66 SER B C 1
ATOM 2355 O O . SER B 1 66 ? 0.379 26.078 -3.309 1 97.5 66 SER B O 1
ATOM 2357 N N . ASN B 1 67 ? -1.115 24.562 -2.648 1 98.06 67 ASN B N 1
ATOM 2358 C CA . ASN B 1 67 ? -2.045 25.547 -2.104 1 98.06 67 ASN B CA 1
ATOM 2359 C C . ASN B 1 67 ? -2.201 25.391 -0.594 1 98.06 67 ASN B C 1
ATOM 2361 O O . ASN B 1 67 ? -3.289 25.609 -0.053 1 98.06 67 ASN B O 1
ATOM 2365 N N . GLY B 1 68 ? -1.11 24.969 0.005 1 98.19 68 GLY B N 1
ATOM 2366 C CA . GLY B 1 68 ? -1.146 24.672 1.427 1 98.19 68 GLY B CA 1
ATOM 2367 C C . GLY B 1 68 ? -1.52 25.875 2.281 1 98.19 68 GLY B C 1
ATOM 2368 O O . GLY B 1 68 ? -2.148 25.719 3.33 1 98.19 68 GLY B O 1
ATOM 2369 N N . ASN B 1 69 ? -1.157 27.062 1.841 1 97.88 69 ASN B N 1
ATOM 2370 C CA . ASN B 1 69 ? -1.491 28.266 2.576 1 97.88 69 ASN B CA 1
ATOM 2371 C C . ASN B 1 69 ? -3 28.484 2.656 1 97.88 69 ASN B C 1
ATOM 2373 O O . ASN B 1 69 ? -3.518 28.922 3.688 1 97.88 69 ASN B O 1
ATOM 2377 N N . GLN B 1 70 ? -3.672 28.219 1.601 1 98.38 70 GLN B N 1
ATOM 2378 C CA . GLN B 1 70 ? -5.125 28.328 1.598 1 98.38 70 GLN B CA 1
ATOM 2379 C C . GLN B 1 70 ? -5.754 27.312 2.562 1 98.38 70 GLN B C 1
ATOM 2381 O O . GLN B 1 70 ? -6.668 27.656 3.314 1 98.38 70 GLN B O 1
ATOM 2386 N N . LEU B 1 71 ? -5.262 26.078 2.535 1 98.62 71 LEU B N 1
ATOM 2387 C CA . LEU B 1 71 ? -5.766 25.062 3.453 1 98.62 71 LEU B CA 1
ATOM 2388 C C . LEU B 1 71 ? -5.48 25.453 4.902 1 98.62 71 LEU B C 1
ATOM 2390 O O . LEU B 1 71 ? -6.324 25.25 5.777 1 98.62 71 LEU B O 1
ATOM 2394 N N . TYR B 1 72 ? -4.34 26 5.141 1 98.12 72 TYR B N 1
ATOM 2395 C CA . TYR B 1 72 ? -3.959 26.438 6.48 1 98.12 72 TYR B CA 1
ATOM 2396 C C . TYR B 1 72 ? 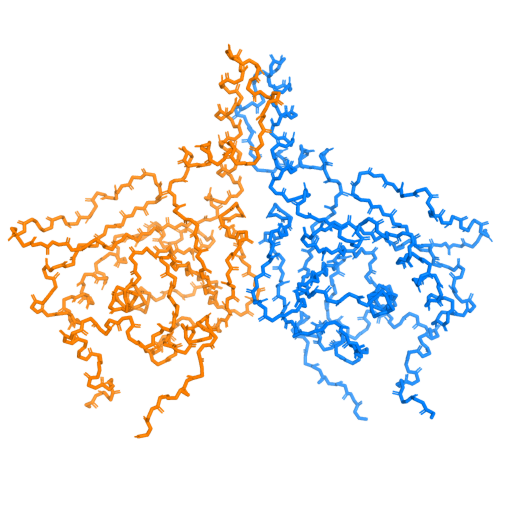-4.93 27.484 7.012 1 98.12 72 TYR B C 1
ATOM 2398 O O . TYR B 1 72 ? -5.398 27.375 8.148 1 98.12 72 TYR B O 1
ATOM 2406 N N . ARG B 1 73 ? -5.246 28.438 6.191 1 97.5 73 ARG B N 1
ATOM 2407 C CA . ARG B 1 73 ? -6.176 29.5 6.59 1 97.5 73 ARG B CA 1
ATOM 2408 C C . ARG B 1 73 ? -7.547 28.922 6.918 1 97.5 73 ARG B C 1
ATOM 2410 O O . ARG B 1 73 ? -8.164 29.297 7.914 1 97.5 73 ARG B O 1
ATOM 2417 N N . GLU B 1 74 ? -7.984 28.016 6.062 1 97.81 74 GLU B N 1
ATOM 2418 C CA . GLU B 1 74 ? -9.266 27.375 6.312 1 97.81 74 GLU B CA 1
ATOM 2419 C C . GLU B 1 74 ? -9.242 26.578 7.617 1 97.81 74 GLU B C 1
ATOM 2421 O O . GLU B 1 74 ? -10.227 26.562 8.359 1 97.81 74 GLU B O 1
ATOM 2426 N N . ALA B 1 75 ? -8.133 25.906 7.898 1 97.62 75 ALA B N 1
ATOM 2427 C CA . ALA B 1 75 ? -8 25.109 9.117 1 97.62 75 ALA B CA 1
ATOM 2428 C C . ALA B 1 75 ? -8.031 26 10.359 1 97.62 75 ALA B C 1
ATOM 2430 O O . ALA B 1 75 ? -8.633 25.641 11.375 1 97.62 75 ALA B O 1
ATOM 2431 N N . ILE B 1 76 ? -7.375 27.141 10.273 1 95.5 76 ILE B N 1
ATOM 2432 C CA . ILE B 1 76 ? -7.363 28.078 11.383 1 95.5 76 ILE B CA 1
ATOM 2433 C C . ILE B 1 76 ? -8.773 28.594 11.633 1 95.5 76 ILE B C 1
ATOM 2435 O O . ILE B 1 76 ? -9.211 28.703 12.781 1 95.5 76 ILE B O 1
ATOM 2439 N N . LEU B 1 77 ? -9.469 28.938 10.555 1 94.94 77 LEU B N 1
ATOM 2440 C CA . LEU B 1 77 ? -10.852 29.391 10.68 1 94.94 77 LEU B CA 1
ATOM 2441 C C . LEU B 1 77 ? -11.703 28.328 11.375 1 94.94 77 LEU B C 1
ATOM 2443 O O . LEU B 1 77 ? -12.484 28.641 12.273 1 94.94 77 LEU B O 1
ATOM 2447 N N . ARG B 1 78 ? -11.531 27.141 11.016 1 94.56 78 ARG B N 1
ATOM 2448 C CA . ARG B 1 78 ? -12.297 26.047 11.594 1 94.56 78 ARG B CA 1
ATOM 2449 C C . ARG B 1 78 ? -11.914 25.828 13.055 1 94.56 78 ARG B C 1
ATOM 2451 O O . ARG B 1 78 ? -12.773 25.578 13.898 1 94.56 78 ARG B O 1
ATOM 2458 N N . LYS B 1 79 ? -10.656 25.844 13.312 1 93.19 79 LYS B N 1
ATOM 2459 C CA . LYS B 1 79 ? -10.156 25.719 14.68 1 93.19 79 LYS B CA 1
ATOM 2460 C C . LYS B 1 79 ? -10.836 26.734 15.602 1 93.19 79 LYS B C 1
ATOM 2462 O O . LYS B 1 79 ? -11.336 26.375 16.672 1 93.19 79 LYS B O 1
ATOM 2467 N N . ASN B 1 80 ? -10.859 27.969 15.172 1 91.62 80 ASN B N 1
ATOM 2468 C CA . ASN B 1 80 ? -11.43 29.031 15.984 1 91.62 80 ASN B CA 1
ATOM 2469 C C . ASN B 1 80 ? -12.938 28.844 16.172 1 91.62 80 ASN B C 1
ATOM 2471 O O . ASN B 1 80 ? -13.453 29.062 17.266 1 91.62 80 ASN B O 1
ATOM 2475 N N . SER B 1 81 ? -13.547 28.438 15.164 1 91.06 81 SER B N 1
ATOM 2476 C CA . SER B 1 81 ? -14.992 28.234 15.219 1 91.06 81 SER B CA 1
ATOM 2477 C C . SER B 1 81 ? -15.352 27.047 16.109 1 91.06 81 SER B C 1
ATOM 2479 O O . SER B 1 81 ? -16.297 27.125 16.891 1 91.06 81 SER B O 1
ATOM 2481 N N . CYS B 1 82 ? -14.586 26.016 16.031 1 87.94 82 CYS B N 1
ATOM 2482 C CA . CYS B 1 82 ? -14.906 24.766 16.703 1 87.94 82 CYS B CA 1
ATOM 2483 C C . CYS B 1 82 ? -14.445 24.812 18.156 1 87.94 82 CYS B C 1
ATOM 2485 O O . CYS B 1 82 ? -15.148 24.312 19.047 1 87.94 82 CYS B O 1
ATOM 2487 N N . LEU B 1 83 ? -13.312 25.391 18.422 1 87.88 83 LEU B N 1
ATOM 2488 C CA . LEU B 1 83 ? -12.719 25.281 19.75 1 87.88 83 LEU B CA 1
ATOM 2489 C C . LEU B 1 83 ? -12.953 26.547 20.562 1 87.88 83 LEU B C 1
ATOM 2491 O O . LEU B 1 83 ? -12.812 26.531 21.797 1 87.88 83 LEU B O 1
ATOM 2495 N N . GLN B 1 84 ? -13.258 27.656 19.875 1 86.31 84 GLN B N 1
ATOM 2496 C CA . GLN B 1 84 ? -13.555 28.922 20.547 1 86.31 84 GLN B CA 1
ATOM 2497 C C . GLN B 1 84 ? -12.461 29.297 21.531 1 86.31 84 GLN B C 1
ATOM 2499 O O . GLN B 1 84 ? -11.297 29.469 21.141 1 86.31 84 GLN B O 1
ATOM 2504 N N . LYS B 1 85 ? -12.688 29.172 22.906 1 79.94 85 LYS B N 1
ATOM 2505 C CA . LYS B 1 85 ? -11.742 29.609 23.938 1 79.94 85 LYS B CA 1
ATOM 2506 C C . LYS B 1 85 ? -10.562 28.656 24.031 1 79.94 85 LYS B C 1
ATOM 2508 O O . LYS B 1 85 ? -9.461 29.062 24.438 1 79.94 85 LYS B O 1
ATOM 2513 N N . LYS B 1 86 ? -10.805 27.484 23.562 1 81.81 86 LYS B N 1
ATOM 2514 C CA . LYS B 1 86 ? -9.758 26.484 23.672 1 81.81 86 LYS B CA 1
ATOM 2515 C C . LYS B 1 86 ? -8.867 26.484 22.438 1 81.81 86 LYS B C 1
ATOM 2517 O O . LYS B 1 86 ? -7.891 25.719 22.375 1 81.81 86 LYS B O 1
ATOM 2522 N N . ALA B 1 87 ? -9.156 27.344 21.531 1 85.31 87 ALA B N 1
ATOM 2523 C CA . ALA B 1 87 ? -8.406 27.391 20.281 1 85.31 87 ALA B CA 1
ATOM 2524 C C . ALA B 1 87 ? -6.934 27.703 20.547 1 85.31 87 ALA B C 1
ATOM 2526 O O . ALA B 1 87 ? -6.055 27.219 19.828 1 85.31 87 ALA B O 1
ATOM 2527 N N . ASN B 1 88 ? -6.695 28.438 21.547 1 82.69 88 ASN B N 1
ATOM 2528 C CA . ASN B 1 88 ? -5.328 28.844 21.844 1 82.69 88 ASN B CA 1
ATOM 2529 C C . ASN B 1 88 ? -4.504 27.688 22.406 1 82.69 88 ASN B C 1
ATOM 2531 O O . ASN B 1 88 ? -3.277 27.766 22.469 1 82.69 88 ASN B O 1
ATOM 2535 N N . SER B 1 89 ? -5.168 26.641 22.703 1 82.19 89 SER B N 1
ATOM 2536 C CA . SER B 1 89 ? -4.48 25.484 23.266 1 82.19 89 SER B CA 1
ATOM 2537 C C . SER B 1 89 ? -4.023 24.531 22.156 1 82.19 89 SER B C 1
ATOM 2539 O O . SER B 1 89 ? -3.328 23.547 22.422 1 82.19 89 SER B O 1
ATOM 2541 N N . LEU B 1 90 ? -4.434 24.828 20.984 1 87.88 90 LEU B N 1
ATOM 2542 C CA . LEU B 1 90 ? -4.07 23.984 19.859 1 87.88 90 LEU B CA 1
ATOM 2543 C C . LEU B 1 90 ? -3.15 24.719 18.891 1 87.88 90 LEU B C 1
ATOM 2545 O O . LEU B 1 90 ? -3.486 25.797 18.406 1 87.88 90 LEU B O 1
ATOM 2549 N N . ASN B 1 91 ? -1.987 24.156 18.672 1 91.81 91 ASN B N 1
ATOM 2550 C CA . ASN B 1 91 ? -1.079 24.609 17.625 1 91.81 91 ASN B CA 1
ATOM 2551 C C . ASN B 1 91 ? -1.121 23.672 16.422 1 91.81 91 ASN B C 1
ATOM 2553 O O . ASN B 1 91 ? -0.904 22.469 16.547 1 91.81 91 ASN B O 1
ATOM 2557 N N . ILE B 1 92 ? -1.461 24.281 15.305 1 95.44 92 ILE B N 1
ATOM 2558 C CA . ILE B 1 92 ? -1.466 23.5 14.07 1 95.44 92 ILE B CA 1
ATOM 2559 C C . ILE B 1 92 ? -0.167 23.75 13.305 1 95.44 92 ILE B C 1
ATOM 2561 O O . ILE B 1 92 ? 0.161 24.891 12.969 1 95.44 92 ILE B O 1
ATOM 2565 N N . ILE B 1 93 ? 0.561 22.703 13.031 1 96.56 93 ILE B N 1
ATOM 2566 C CA . ILE B 1 93 ? 1.835 22.812 12.336 1 96.56 93 ILE B CA 1
ATOM 2567 C C . ILE B 1 93 ? 1.762 22.062 11 1 96.56 93 ILE B C 1
ATOM 2569 O O . ILE B 1 93 ? 1.712 20.828 10.977 1 96.56 93 ILE B O 1
ATOM 2573 N N . PHE B 1 94 ? 1.792 22.812 9.883 1 98.12 94 PHE B N 1
ATOM 2574 C CA . PHE B 1 94 ? 1.819 22.25 8.547 1 98.12 94 PHE B CA 1
ATOM 2575 C C . PHE B 1 94 ? 3.254 22.016 8.086 1 98.12 94 PHE B C 1
ATOM 2577 O O . PHE B 1 94 ? 4.125 22.859 8.312 1 98.12 94 PHE B O 1
ATOM 2584 N N . SER B 1 95 ? 3.512 20.953 7.461 1 97.69 95 SER B N 1
ATOM 2585 C CA . SER B 1 95 ? 4.82 20.641 6.895 1 97.69 95 SER B CA 1
ATOM 2586 C C . SER B 1 95 ? 4.695 19.75 5.664 1 97.69 95 SER B C 1
ATOM 2588 O O . SER B 1 95 ? 3.623 19.203 5.398 1 97.69 95 SER B O 1
ATOM 2590 N N . ASP B 1 96 ? 5.707 19.625 4.852 1 94.56 96 ASP B N 1
ATOM 2591 C CA . ASP B 1 96 ? 5.762 18.688 3.734 1 94.56 96 ASP B CA 1
ATOM 2592 C C . ASP B 1 96 ? 6.52 17.422 4.121 1 94.56 96 ASP B C 1
ATOM 2594 O O . ASP B 1 96 ? 6.965 16.672 3.25 1 94.56 96 ASP B O 1
ATOM 2598 N N . GLY B 1 97 ? 6.727 17.172 5.418 1 90.75 97 GLY B N 1
ATOM 2599 C CA . GLY B 1 97 ? 7.477 16.031 5.902 1 90.75 97 GLY B CA 1
ATOM 2600 C C . GLY B 1 97 ? 8.961 16.297 6.059 1 90.75 97 GLY B C 1
ATOM 2601 O O . GLY B 1 97 ? 9.688 15.5 6.652 1 90.75 97 GLY B O 1
ATOM 2602 N N . LYS B 1 98 ? 9.391 17.406 5.547 1 91.69 98 LYS B N 1
ATOM 2603 C CA . LYS B 1 98 ? 10.805 17.781 5.66 1 91.69 98 LYS B CA 1
ATOM 2604 C C . LYS B 1 98 ? 10.984 18.969 6.598 1 91.69 98 LYS B C 1
ATOM 2606 O O . LYS B 1 98 ? 11.867 18.953 7.465 1 91.69 98 LYS B O 1
ATOM 2611 N N . ALA B 1 99 ? 10.18 19.969 6.484 1 93.38 99 ALA B N 1
ATOM 2612 C CA . ALA B 1 99 ? 10.242 21.172 7.316 1 93.38 99 ALA B CA 1
ATOM 2613 C C . ALA B 1 99 ? 8.875 21.828 7.438 1 93.38 99 ALA B C 1
ATOM 2615 O O . ALA B 1 99 ? 8.047 21.734 6.527 1 93.38 99 ALA B O 1
ATOM 2616 N N . PRO B 1 100 ? 8.68 22.484 8.656 1 95 100 PRO B N 1
ATOM 2617 C CA . PRO B 1 100 ? 7.457 23.281 8.758 1 95 100 PRO B CA 1
ATOM 2618 C C . PRO B 1 100 ? 7.395 24.406 7.723 1 95 100 PRO B C 1
ATOM 2620 O O . PRO B 1 100 ? 8.43 24.969 7.355 1 95 100 PRO B O 1
ATOM 2623 N N . TYR B 1 101 ? 6.164 24.672 7.266 1 96 101 TYR B N 1
ATOM 2624 C CA . TYR B 1 101 ? 6 25.75 6.289 1 96 101 TYR B CA 1
ATOM 2625 C C . TYR B 1 101 ? 6.152 27.109 6.945 1 96 101 TYR B C 1
ATOM 2627 O O . TYR B 1 101 ? 5.902 27.266 8.141 1 96 101 TYR B O 1
ATOM 2635 N N . LEU B 1 102 ? 6.398 28.078 6.137 1 93.19 102 LEU B N 1
ATOM 2636 C CA . LEU B 1 102 ? 6.676 29.422 6.637 1 93.19 102 LEU B CA 1
ATOM 2637 C C . LEU B 1 102 ? 5.395 30.109 7.098 1 93.19 102 LEU B C 1
ATOM 2639 O O . LEU B 1 102 ? 5.43 30.984 7.965 1 93.19 102 LEU B O 1
ATOM 2643 N N . TYR B 1 103 ? 4.273 29.672 6.527 1 92.81 103 TYR B N 1
ATOM 2644 C CA . TYR B 1 103 ? 3.027 30.375 6.816 1 92.81 103 TYR B CA 1
ATOM 2645 C C . TYR B 1 103 ? 2.428 29.891 8.133 1 92.81 103 TYR B C 1
ATOM 2647 O O . TYR B 1 103 ? 1.369 30.375 8.555 1 92.81 103 TYR B O 1
ATOM 2655 N N . ASN B 1 104 ? 3.125 28.953 8.789 1 94.38 104 ASN B N 1
ATOM 2656 C CA . ASN B 1 104 ? 2.646 28.547 10.102 1 94.38 104 ASN B CA 1
ATOM 2657 C C . ASN B 1 104 ? 2.633 29.719 11.078 1 94.38 104 ASN B C 1
ATOM 2659 O O . ASN B 1 104 ? 3.533 30.562 11.055 1 94.38 104 ASN B O 1
ATOM 2663 N N . THR B 1 105 ? 1.564 29.734 11.898 1 83.38 105 THR B N 1
ATOM 2664 C CA . THR B 1 105 ? 1.494 30.766 12.93 1 83.38 105 THR B CA 1
ATOM 2665 C C . THR B 1 105 ? 1.72 30.172 14.312 1 83.38 105 THR B C 1
ATOM 2667 O O . THR B 1 105 ? 1.259 29.062 14.602 1 83.38 105 THR B O 1
ATOM 2670 N N . ILE B 1 106 ? 2.92 30.422 14.922 1 69.38 106 ILE B N 1
ATOM 2671 C CA . ILE B 1 106 ? 3.127 29.906 16.266 1 69.38 106 ILE B CA 1
ATOM 2672 C C . ILE B 1 106 ? 2.562 30.891 17.281 1 69.38 106 ILE B C 1
ATOM 2674 O O . ILE B 1 106 ? 2.881 32.094 17.25 1 69.38 106 ILE B O 1
ATOM 2678 N N . THR B 1 107 ? 1.374 30.531 17.906 1 63.84 107 THR B N 1
ATOM 2679 C CA . THR B 1 107 ? 0.846 31.375 18.969 1 63.84 107 THR B CA 1
ATOM 2680 C C . THR B 1 107 ? 1.406 30.953 20.328 1 63.84 107 THR B C 1
ATOM 2682 O O . THR B 1 107 ? 1.221 29.812 20.75 1 63.84 107 THR B O 1
ATOM 2685 N N . LYS B 1 108 ? 2.559 31.547 20.812 1 64 108 LYS B N 1
ATOM 2686 C CA . LYS B 1 108 ? 3.098 31.312 22.156 1 64 108 LYS B CA 1
ATOM 2687 C C . LYS B 1 108 ? 2.371 32.156 23.188 1 64 108 LYS B C 1
ATOM 2689 O O . LYS B 1 108 ? 2.604 33.375 23.297 1 64 108 LYS B O 1
ATOM 2694 N N . ASN B 1 109 ? 1.156 31.797 23.484 1 61.34 109 ASN B N 1
ATOM 2695 C CA . ASN B 1 109 ? 0.47 32.625 24.453 1 61.34 109 ASN B CA 1
ATOM 2696 C C . ASN B 1 109 ? 0.673 32.156 25.891 1 61.34 109 ASN B C 1
ATOM 2698 O O . ASN B 1 109 ? -0.117 32.469 26.781 1 61.34 109 ASN B O 1
ATOM 2702 N N . GLY B 1 110 ? 1.751 31.484 26.172 1 64.12 110 GLY B N 1
ATOM 2703 C CA . GLY B 1 110 ? 2.033 31.109 27.562 1 64.12 110 GLY B CA 1
ATOM 2704 C C . GLY B 1 110 ? 1.264 29.891 28.016 1 64.12 110 GLY B C 1
ATOM 2705 O O . GLY B 1 110 ? 1.481 29.391 29.125 1 64.12 110 GLY B O 1
ATOM 2706 N N . HIS B 1 111 ? 0.2 29.531 27.328 1 63.88 111 HIS B N 1
ATOM 2707 C CA . HIS B 1 111 ? -0.593 28.359 27.703 1 63.88 111 HIS B CA 1
ATOM 2708 C C . HIS B 1 111 ? 0.058 27.062 27.203 1 63.88 111 HIS B C 1
ATOM 2710 O O . HIS B 1 111 ? 0.86 27.094 26.281 1 63.88 111 HIS B O 1
ATOM 2716 N N . ARG B 1 112 ? -0.194 26.047 28.078 1 70.44 112 ARG B N 1
ATOM 2717 C CA . ARG B 1 112 ? 0.205 24.719 27.609 1 70.44 112 ARG B CA 1
ATOM 2718 C C . ARG B 1 112 ? -0.481 24.391 26.281 1 70.44 112 ARG B C 1
ATOM 2720 O O . ARG B 1 112 ? -1.709 24.422 26.188 1 70.44 112 ARG B O 1
ATOM 2727 N N . THR B 1 113 ? 0.236 24.266 25.141 1 78.06 113 THR B N 1
ATOM 2728 C CA . THR B 1 113 ? -0.319 24.016 23.828 1 78.06 113 THR B CA 1
ATOM 2729 C C . THR B 1 113 ? -0.016 22.594 23.359 1 78.06 113 THR B C 1
ATOM 2731 O O . THR B 1 113 ? 1.012 22.016 23.734 1 78.06 113 THR B O 1
ATOM 2734 N N . GLU B 1 114 ? -1.109 22.016 22.828 1 87.75 114 GLU B N 1
ATOM 2735 C CA . GLU B 1 114 ? -0.933 20.734 22.141 1 87.75 114 GLU B CA 1
ATOM 2736 C C . GLU B 1 114 ? -0.742 20.953 20.641 1 87.75 114 GLU B C 1
ATOM 2738 O O . GLU B 1 114 ? -1.364 21.828 20.047 1 87.75 114 GLU B O 1
ATOM 2743 N N . ASP B 1 115 ? 0.136 20.094 20.078 1 92.44 115 ASP B N 1
ATOM 2744 C CA . ASP B 1 115 ? 0.438 20.266 18.656 1 92.44 115 ASP B CA 1
ATOM 2745 C C . ASP B 1 115 ? -0.346 19.266 17.812 1 92.44 115 ASP B C 1
ATOM 2747 O O . ASP B 1 115 ? -0.476 18.094 18.188 1 92.44 115 ASP B O 1
ATOM 2751 N N . LEU B 1 116 ? -0.932 19.766 16.844 1 95.62 116 LEU B N 1
ATOM 2752 C CA . LEU B 1 116 ? -1.426 18.953 15.734 1 95.62 116 LEU B CA 1
ATOM 2753 C C . LEU B 1 116 ? -0.525 19.109 14.516 1 95.62 116 LEU B C 1
ATOM 2755 O O . LEU B 1 116 ? -0.384 20.203 13.969 1 95.62 116 LEU B O 1
ATOM 2759 N N . LYS B 1 117 ? 0.118 18.031 14.148 1 97.81 117 LYS B N 1
ATOM 2760 C CA . LYS B 1 117 ? 1 18.047 12.984 1 97.81 117 LYS B CA 1
ATOM 2761 C C . LYS B 1 117 ? 0.26 17.609 11.727 1 97.81 117 LYS B C 1
ATOM 2763 O O . LYS B 1 117 ? -0.342 16.531 11.695 1 97.81 117 LYS B O 1
ATOM 2768 N N . VAL B 1 118 ? 0.269 18.453 10.711 1 98.69 118 VAL B N 1
ATOM 2769 C CA . VAL B 1 118 ? -0.388 18.172 9.438 1 98.69 118 VAL B CA 1
ATOM 2770 C C . VAL B 1 118 ? 0.654 18.094 8.32 1 98.69 118 VAL B C 1
ATOM 2772 O O . VAL B 1 118 ? 1.365 19.062 8.055 1 98.69 118 VAL B O 1
ATOM 2775 N N . TYR B 1 119 ? 0.716 16.938 7.656 1 98.69 119 TYR B N 1
ATOM 2776 C CA . TYR B 1 119 ? 1.667 16.719 6.57 1 98.69 119 TYR B CA 1
ATOM 2777 C C . TYR B 1 119 ? 0.975 16.812 5.215 1 98.69 119 TYR B C 1
ATOM 2779 O O . TYR B 1 119 ? -0.004 16.109 4.961 1 98.69 119 TYR B O 1
ATOM 2787 N N . LEU B 1 120 ? 1.416 17.719 4.395 1 98.81 120 LEU B N 1
ATOM 2788 C CA . LEU B 1 120 ? 0.918 17.797 3.025 1 98.81 120 LEU B CA 1
ATOM 2789 C C . LEU B 1 120 ? 1.811 17.016 2.072 1 98.81 120 LEU B C 1
ATOM 2791 O O . LEU B 1 120 ? 2.984 17.359 1.894 1 98.81 120 LEU B O 1
ATOM 2795 N N . LEU B 1 121 ? 1.207 16 1.43 1 98.38 121 LEU B N 1
ATOM 2796 C CA . LEU B 1 121 ? 1.981 15.039 0.663 1 98.38 121 LEU B CA 1
ATOM 2797 C C . LEU B 1 121 ? 1.432 14.898 -0.753 1 98.38 121 LEU B C 1
ATOM 2799 O O . LEU B 1 121 ? 0.286 15.273 -1.018 1 98.38 121 LEU B O 1
ATOM 2803 N N . SER B 1 122 ? 2.256 14.406 -1.651 1 97.56 122 SER B N 1
ATOM 2804 C CA . SER B 1 122 ? 1.906 14.156 -3.047 1 97.56 122 SER B CA 1
ATOM 2805 C C . SER B 1 122 ? 2.656 12.953 -3.6 1 97.56 122 SER B C 1
ATOM 2807 O O . SER B 1 122 ? 3.371 12.266 -2.863 1 97.56 122 SER B O 1
ATOM 2809 N N . HIS B 1 123 ? 2.434 12.672 -4.895 1 94.88 123 HIS B N 1
ATOM 2810 C CA . HIS B 1 123 ? 3.057 11.523 -5.543 1 94.88 123 HIS B CA 1
ATOM 2811 C C . HIS B 1 123 ? 4.578 11.602 -5.453 1 94.88 123 HIS B C 1
ATOM 2813 O O . HIS B 1 123 ? 5.25 10.57 -5.379 1 94.88 123 HIS B O 1
ATOM 2819 N N . GLU B 1 124 ? 5.152 12.789 -5.359 1 94.12 124 GLU B N 1
ATOM 2820 C CA . GLU B 1 124 ? 6.598 12.969 -5.301 1 94.12 124 GLU B CA 1
ATOM 2821 C C . GLU B 1 124 ? 7.176 12.406 -4.004 1 94.12 124 GLU B C 1
ATOM 2823 O O . GLU B 1 124 ? 8.375 12.141 -3.92 1 94.12 124 GLU B O 1
ATOM 2828 N N . ASP B 1 125 ? 6.332 12.211 -3.102 1 96.06 125 ASP B N 1
ATOM 2829 C CA . ASP B 1 125 ? 6.77 11.758 -1.784 1 96.06 125 ASP B CA 1
ATOM 2830 C C . ASP B 1 125 ? 6.672 10.242 -1.662 1 96.06 125 ASP B C 1
ATOM 2832 O O . ASP B 1 125 ? 6.98 9.672 -0.612 1 96.06 125 ASP B O 1
ATOM 2836 N N . GLY B 1 126 ? 6.234 9.586 -2.707 1 94.88 126 GLY B N 1
ATOM 2837 C CA . GLY B 1 126 ? 6.074 8.141 -2.711 1 94.88 126 GLY B CA 1
ATOM 2838 C C . GLY B 1 126 ? 7.336 7.402 -3.117 1 94.88 126 GLY B C 1
ATOM 2839 O O . GLY B 1 126 ? 8.328 7.41 -2.387 1 94.88 126 GLY B O 1
ATOM 2840 N N . LYS B 1 127 ? 7.34 6.793 -4.277 1 95.81 127 LYS B N 1
ATOM 2841 C CA . LYS B 1 127 ? 8.453 5.996 -4.781 1 95.81 127 LYS B CA 1
ATOM 2842 C C . LYS B 1 127 ? 9.734 6.824 -4.855 1 95.81 127 LYS B C 1
ATOM 2844 O O . LYS B 1 127 ? 10.82 6.32 -4.562 1 95.81 127 LYS B O 1
ATOM 2849 N N . GLN B 1 128 ? 9.578 8.07 -5.207 1 95.19 128 GLN B N 1
ATOM 2850 C CA . GLN B 1 128 ? 10.758 8.914 -5.383 1 95.19 128 GLN B CA 1
ATOM 2851 C C . GLN B 1 128 ? 11.492 9.117 -4.059 1 95.19 128 GLN B C 1
ATOM 2853 O O . GLN B 1 128 ? 12.719 9.266 -4.039 1 95.19 128 GLN B O 1
ATOM 2858 N N . GLN B 1 129 ? 10.812 9.125 -2.986 1 95.31 129 GLN B N 1
ATOM 2859 C CA . GLN B 1 129 ? 11.461 9.281 -1.688 1 95.31 129 GLN B CA 1
ATOM 2860 C C . GLN B 1 129 ? 12.242 8.023 -1.316 1 95.31 129 GLN B C 1
ATOM 2862 O O . GLN B 1 129 ? 13.273 8.109 -0.644 1 95.31 129 GLN B O 1
ATOM 2867 N N . ILE B 1 130 ? 11.789 6.848 -1.689 1 96.88 130 ILE B N 1
ATOM 2868 C CA . ILE B 1 130 ? 12.539 5.613 -1.499 1 96.88 130 ILE B CA 1
ATOM 2869 C C . ILE B 1 130 ? 13.852 5.684 -2.287 1 96.88 130 ILE B C 1
ATOM 2871 O O . ILE B 1 130 ? 14.906 5.309 -1.778 1 96.88 130 ILE B O 1
ATOM 2875 N N . VAL B 1 131 ? 13.719 6.191 -3.473 1 97.31 131 VAL B N 1
ATOM 2876 C CA . VAL B 1 131 ? 14.891 6.355 -4.32 1 97.31 131 VAL B CA 1
ATOM 2877 C C . VAL B 1 131 ? 15.875 7.32 -3.662 1 97.31 131 VAL B C 1
ATOM 2879 O O . VAL B 1 131 ? 17.078 7.07 -3.643 1 97.31 131 VAL B O 1
ATOM 2882 N N . LYS B 1 132 ? 15.375 8.422 -3.131 1 96.88 132 LYS B N 1
ATOM 2883 C CA . LYS B 1 132 ? 16.219 9.375 -2.426 1 96.88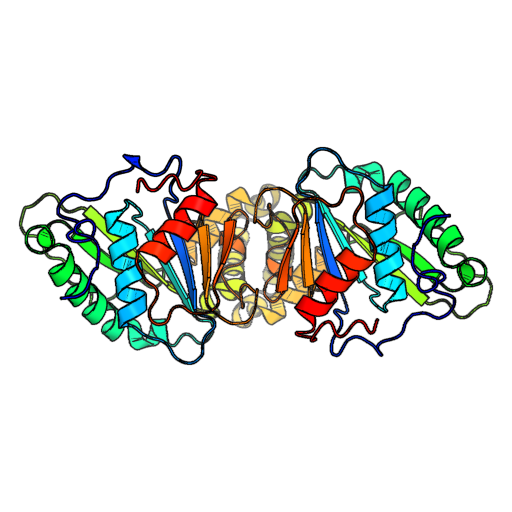 132 LYS B CA 1
ATOM 2884 C C . LYS B 1 132 ? 16.922 8.719 -1.236 1 96.88 132 LYS B C 1
ATOM 2886 O O . LYS B 1 132 ? 18.109 8.938 -1.009 1 96.88 132 LYS B O 1
ATOM 2891 N N . ALA B 1 133 ? 16.172 7.918 -0.524 1 97.12 133 ALA B N 1
ATOM 2892 C CA . ALA B 1 133 ? 16.75 7.176 0.593 1 97.12 133 ALA B CA 1
ATOM 2893 C C . ALA B 1 133 ? 17.859 6.238 0.115 1 97.12 133 ALA B C 1
ATOM 2895 O O . ALA B 1 133 ? 18.922 6.137 0.75 1 97.12 133 ALA B O 1
ATOM 2896 N N . ALA B 1 134 ? 17.609 5.547 -0.977 1 97.25 134 ALA B N 1
ATOM 2897 C CA . ALA B 1 134 ? 18.625 4.66 -1.561 1 97.25 134 ALA B CA 1
ATOM 2898 C C . ALA B 1 134 ? 19.875 5.441 -1.956 1 97.25 134 ALA B C 1
ATOM 2900 O O . ALA B 1 134 ? 21 4.953 -1.787 1 97.25 134 ALA B O 1
ATOM 2901 N N . LYS B 1 135 ? 19.703 6.664 -2.469 1 96.62 135 LYS B N 1
ATOM 2902 C CA . LYS B 1 135 ? 20.844 7.512 -2.816 1 96.62 135 LYS B CA 1
ATOM 2903 C C . LYS B 1 135 ? 21.656 7.875 -1.578 1 96.62 135 LYS B C 1
ATOM 2905 O O . LYS B 1 135 ? 22.891 7.863 -1.615 1 96.62 135 LYS B O 1
ATOM 2910 N N . PHE B 1 136 ? 20.953 8.195 -0.502 1 96 136 PHE B N 1
ATOM 2911 C CA . PHE B 1 136 ? 21.641 8.469 0.753 1 96 136 PHE B CA 1
ATOM 2912 C C . PHE B 1 136 ? 22.469 7.262 1.192 1 96 136 PHE B C 1
ATOM 2914 O O . PHE B 1 136 ? 23.609 7.406 1.613 1 96 136 PHE B O 1
ATOM 2921 N N . LEU B 1 137 ? 21.859 6.082 1.086 1 96.81 137 LEU B N 1
ATOM 2922 C CA . LEU B 1 137 ? 22.547 4.84 1.437 1 96.81 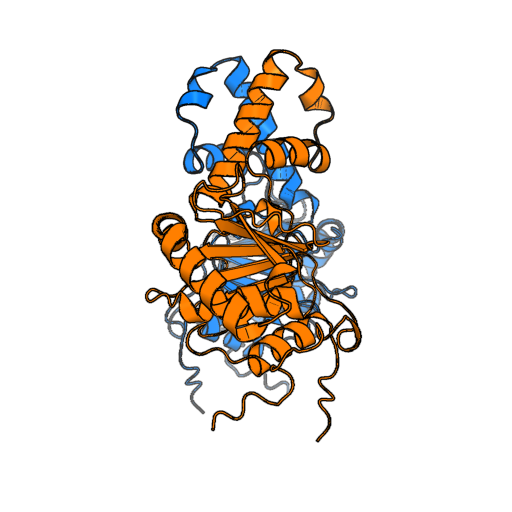137 LEU B CA 1
ATOM 2923 C C . LEU B 1 137 ? 23.797 4.652 0.593 1 96.81 137 LEU B C 1
ATOM 2925 O O . LEU B 1 137 ? 24.859 4.273 1.113 1 96.81 137 LEU B O 1
ATOM 2929 N N . CYS B 1 138 ? 23.703 4.922 -0.68 1 96.25 138 CYS B N 1
ATOM 2930 C CA . CYS B 1 138 ? 24.844 4.781 -1.58 1 96.25 138 CYS B CA 1
ATOM 2931 C C . CYS B 1 138 ? 25.984 5.695 -1.159 1 96.25 138 CYS B C 1
ATOM 2933 O O . CYS B 1 138 ? 27.156 5.285 -1.171 1 96.25 138 CYS B O 1
ATOM 2935 N N . LYS B 1 139 ? 25.656 6.867 -0.812 1 94.19 139 LYS B N 1
ATOM 2936 C CA . LYS B 1 139 ? 26.656 7.82 -0.366 1 94.19 139 LYS B CA 1
ATOM 2937 C C . LYS B 1 139 ? 27.359 7.328 0.896 1 94.19 139 LYS B C 1
ATOM 2939 O O . LYS B 1 139 ? 28.594 7.367 0.983 1 94.19 139 LYS B O 1
ATOM 2944 N N . ASP B 1 140 ? 26.625 6.816 1.781 1 94.25 140 ASP B N 1
ATOM 2945 C CA . ASP B 1 140 ? 27.188 6.301 3.025 1 94.25 140 ASP B CA 1
ATOM 2946 C C . ASP B 1 140 ? 28 5.039 2.773 1 94.25 140 ASP B C 1
ATOM 2948 O O . ASP B 1 140 ? 29.078 4.859 3.369 1 94.25 140 ASP B O 1
ATOM 2952 N N . ALA B 1 141 ? 27.469 4.191 1.945 1 94.5 141 ALA B N 1
ATOM 2953 C CA . ALA B 1 141 ? 28.125 2.916 1.653 1 94.5 141 ALA B CA 1
ATOM 2954 C C . ALA B 1 141 ? 29.453 3.127 0.935 1 94.5 141 ALA B C 1
ATOM 2956 O O . ALA B 1 141 ? 30.344 2.283 1.013 1 94.5 141 ALA B O 1
ATOM 2957 N N . ARG B 1 142 ? 29.562 4.18 0.17 1 90.81 142 ARG B N 1
ATOM 2958 C CA . ARG B 1 142 ? 30.812 4.512 -0.505 1 90.81 142 ARG B CA 1
ATOM 2959 C C . ARG B 1 142 ? 31.953 4.656 0.497 1 90.81 142 ARG B C 1
ATOM 2961 O O . ARG B 1 142 ? 33.062 4.18 0.253 1 90.81 142 ARG B O 1
ATOM 2968 N N . ASN B 1 143 ? 31.688 5.23 1.624 1 91.06 143 ASN B N 1
ATOM 2969 C CA . ASN B 1 143 ? 32.688 5.469 2.654 1 91.06 143 ASN B CA 1
ATOM 2970 C C . ASN B 1 143 ? 32.812 4.285 3.615 1 91.06 143 ASN B C 1
ATOM 2972 O O . ASN B 1 143 ? 33.844 4.055 4.211 1 91.06 143 ASN B O 1
ATOM 2976 N N . ASN B 1 144 ? 31.641 3.564 3.779 1 93.12 144 ASN B N 1
ATOM 2977 C CA . ASN B 1 144 ? 31.562 2.43 4.695 1 93.12 144 ASN B CA 1
ATOM 2978 C C . ASN B 1 144 ? 30.797 1.262 4.07 1 93.12 144 ASN B C 1
ATOM 2980 O O . ASN B 1 144 ? 29.656 0.988 4.449 1 93.12 144 ASN B O 1
ATOM 2984 N N . PRO B 1 145 ? 31.453 0.522 3.258 1 90.12 145 PRO B N 1
ATOM 2985 C CA . PRO B 1 145 ? 30.766 -0.543 2.52 1 90.12 145 PRO B CA 1
ATOM 2986 C C . PRO B 1 145 ? 30.188 -1.616 3.438 1 90.12 145 PRO B C 1
ATOM 2988 O O . PRO B 1 145 ? 29.266 -2.33 3.047 1 90.12 145 PRO B O 1
ATOM 2991 N N . GLU B 1 146 ? 30.641 -1.753 4.637 1 92.5 146 GLU B N 1
ATOM 2992 C CA . GLU B 1 146 ? 30.203 -2.781 5.578 1 92.5 146 GLU B CA 1
ATOM 2993 C C . GLU B 1 146 ? 28.75 -2.594 5.969 1 92.5 146 GLU B C 1
ATOM 2995 O O . GLU B 1 146 ? 28.109 -3.529 6.449 1 92.5 146 GLU B O 1
ATOM 3000 N N . ILE B 1 147 ? 28.219 -1.42 5.711 1 92.75 147 ILE B N 1
ATOM 3001 C CA . ILE B 1 147 ? 26.844 -1.133 6.078 1 92.75 147 ILE B CA 1
ATOM 3002 C C . ILE B 1 147 ? 25.891 -2.012 5.262 1 92.75 147 ILE B C 1
ATOM 3004 O O . ILE B 1 147 ? 24.812 -2.369 5.727 1 92.75 147 ILE B O 1
ATOM 3008 N N . LEU B 1 148 ? 26.344 -2.363 4.102 1 94.12 148 LEU B N 1
ATOM 3009 C CA . LEU B 1 148 ? 25.5 -3.137 3.205 1 94.12 148 LEU B CA 1
ATOM 3010 C C . LEU B 1 148 ? 25.359 -4.578 3.688 1 94.12 148 LEU B C 1
ATOM 3012 O O . LEU B 1 148 ? 24.375 -5.25 3.377 1 94.12 148 LEU B O 1
ATOM 3016 N N . GLU B 1 149 ? 26.281 -5.121 4.418 1 92.38 149 GLU B N 1
ATOM 3017 C CA . GLU B 1 149 ? 26.297 -6.508 4.875 1 92.38 149 GLU B CA 1
ATOM 3018 C C . GLU B 1 149 ? 25.203 -6.758 5.91 1 92.38 149 GLU B C 1
ATOM 3020 O O . GLU B 1 149 ? 24.609 -7.84 5.949 1 92.38 149 GLU B O 1
ATOM 3025 N N . LYS B 1 150 ? 24.891 -5.734 6.695 1 89 150 LYS B N 1
ATOM 3026 C CA . LYS B 1 150 ? 23.906 -5.891 7.762 1 89 150 LYS B CA 1
ATOM 3027 C C . LYS B 1 150 ? 22.703 -4.992 7.531 1 89 150 LYS B C 1
ATOM 3029 O O . LYS B 1 150 ? 22.031 -4.578 8.484 1 89 150 LYS B O 1
ATOM 3034 N N . LEU B 1 151 ? 22.5 -4.664 6.32 1 92.56 151 LEU B N 1
ATOM 3035 C CA . LEU B 1 151 ? 21.406 -3.742 6.055 1 92.56 151 LEU B CA 1
ATOM 3036 C C . LEU B 1 151 ? 20.094 -4.496 5.887 1 92.56 151 LEU B C 1
ATOM 3038 O O . LEU B 1 151 ? 19.953 -5.324 4.98 1 92.56 151 LEU B O 1
ATOM 3042 N N . TYR B 1 152 ? 19.172 -4.242 6.785 1 92.81 152 TYR B N 1
ATOM 3043 C CA . TYR B 1 152 ? 17.828 -4.777 6.723 1 92.81 152 TYR B CA 1
ATOM 3044 C C . TYR B 1 152 ? 16.797 -3.654 6.68 1 92.81 152 TYR B C 1
ATOM 3046 O O . TYR B 1 152 ? 17.141 -2.477 6.777 1 92.81 152 TYR B O 1
ATOM 3054 N N . ALA B 1 153 ? 15.57 -4.078 6.504 1 92.56 153 ALA B N 1
ATOM 3055 C CA . ALA B 1 153 ? 14.492 -3.113 6.324 1 92.56 153 ALA B CA 1
ATOM 3056 C C . ALA B 1 153 ? 14.43 -2.137 7.492 1 92.56 153 ALA B C 1
ATOM 3058 O O . ALA B 1 153 ? 14.203 -0.938 7.301 1 92.56 153 ALA B O 1
ATOM 3059 N N . HIS B 1 154 ? 14.672 -2.643 8.648 1 91.44 154 HIS B N 1
ATOM 3060 C CA . HIS B 1 154 ? 14.562 -1.777 9.82 1 91.44 154 HIS B CA 1
ATOM 3061 C C . HIS B 1 154 ? 15.664 -0.722 9.828 1 91.44 154 HIS B C 1
ATOM 3063 O O . HIS B 1 154 ? 15.438 0.413 10.258 1 91.44 154 HIS B O 1
ATOM 3069 N N . ASN B 1 155 ? 16.875 -1.034 9.289 1 93.06 155 ASN B N 1
ATOM 3070 C CA . ASN B 1 155 ? 17.953 -0.064 9.148 1 93.06 155 ASN B CA 1
ATOM 3071 C C . ASN B 1 155 ? 17.641 0.969 8.07 1 93.06 155 ASN B C 1
ATOM 3073 O O . ASN B 1 155 ? 17.938 2.152 8.227 1 93.06 155 ASN B O 1
ATOM 3077 N N . PHE B 1 156 ? 17.016 0.489 7.074 1 96.69 156 PHE B N 1
ATOM 3078 C CA . PHE B 1 156 ? 16.703 1.355 5.945 1 96.69 156 PHE B CA 1
ATOM 3079 C C . PHE B 1 156 ? 15.672 2.41 6.344 1 96.69 156 PHE B C 1
ATOM 3081 O O . PHE B 1 156 ? 15.578 3.463 5.707 1 96.69 156 PHE B O 1
ATOM 3088 N N . ASP B 1 157 ? 14.906 2.199 7.383 1 95.31 157 ASP B N 1
ATOM 3089 C CA . ASP B 1 157 ? 13.93 3.146 7.91 1 95.31 157 ASP B CA 1
ATOM 3090 C C . ASP B 1 157 ? 14.578 4.496 8.203 1 95.31 157 ASP B C 1
ATOM 3092 O O . ASP B 1 157 ? 13.961 5.543 7.996 1 95.31 157 ASP B O 1
ATOM 3096 N N . SER B 1 158 ? 15.797 4.453 8.695 1 95.56 158 SER B N 1
ATOM 3097 C CA . SER B 1 158 ? 16.484 5.695 9.023 1 95.56 158 SER B CA 1
ATOM 3098 C C . SER B 1 158 ? 16.75 6.531 7.777 1 95.56 158 SER B C 1
ATOM 3100 O O . SER B 1 158 ? 16.688 7.762 7.824 1 95.56 158 SER B O 1
ATOM 3102 N N . TYR B 1 159 ? 17.078 5.84 6.711 1 96.5 159 TYR B N 1
ATOM 3103 C CA . TYR B 1 159 ? 17.281 6.547 5.453 1 96.5 159 TYR B CA 1
ATOM 3104 C C . TYR B 1 159 ? 15.977 7.121 4.922 1 96.5 159 TYR B C 1
ATOM 3106 O O . TYR B 1 159 ? 15.953 8.227 4.371 1 96.5 159 TYR B O 1
ATOM 3114 N N . ILE B 1 160 ? 14.891 6.352 5.121 1 97.06 160 ILE B N 1
ATOM 3115 C CA . ILE B 1 160 ? 13.578 6.848 4.727 1 97.06 160 ILE B CA 1
ATOM 3116 C C . ILE B 1 160 ? 13.242 8.102 5.52 1 97.06 160 ILE B C 1
ATOM 3118 O O . ILE B 1 160 ? 12.812 9.109 4.949 1 97.06 160 ILE B O 1
ATOM 3122 N N . LYS B 1 161 ? 13.477 8.047 6.797 1 95.44 161 LYS B N 1
ATOM 3123 C CA . LYS B 1 161 ? 13.195 9.18 7.676 1 95.44 161 LYS B CA 1
ATOM 3124 C C . LYS B 1 161 ? 14.023 10.406 7.281 1 95.44 161 LYS B C 1
ATOM 3126 O O . LYS B 1 161 ? 13.555 11.539 7.395 1 95.44 161 LYS B O 1
ATOM 3131 N N . GLY B 1 162 ? 15.227 10.148 6.848 1 94.25 162 GLY B N 1
ATOM 3132 C CA . GLY B 1 162 ? 16.078 11.227 6.371 1 94.25 162 GLY B CA 1
ATOM 3133 C C . GLY B 1 162 ? 15.547 11.891 5.113 1 94.25 162 GLY B C 1
ATOM 3134 O O . GLY B 1 162 ? 15.75 13.086 4.906 1 94.25 162 GLY B O 1
ATOM 3135 N N . ALA B 1 163 ? 14.898 11.117 4.352 1 93.31 163 ALA B N 1
ATOM 3136 C CA . ALA B 1 163 ? 14.344 11.641 3.105 1 93.31 163 ALA B CA 1
ATOM 3137 C C . ALA B 1 163 ? 12.969 12.258 3.338 1 93.31 163 ALA B C 1
ATOM 3139 O O . ALA B 1 163 ? 12.633 13.289 2.74 1 93.31 163 ALA B O 1
ATOM 3140 N N . LEU B 1 164 ? 12.172 11.703 4.125 1 93.75 164 LEU B N 1
ATOM 3141 C CA . LEU B 1 164 ? 10.812 12.109 4.465 1 93.75 164 LEU B CA 1
ATOM 3142 C C . LEU B 1 164 ? 10.469 11.719 5.898 1 93.75 164 LEU B C 1
ATOM 3144 O O . LEU B 1 164 ? 10.312 10.531 6.203 1 93.75 164 LEU B O 1
ATOM 3148 N N . ASP B 1 165 ? 10.312 12.695 6.75 1 95.56 165 ASP B N 1
ATOM 3149 C CA . ASP B 1 165 ? 10.078 12.43 8.164 1 95.56 165 ASP B CA 1
ATOM 3150 C C . ASP B 1 165 ? 8.594 12.508 8.5 1 95.56 165 ASP B C 1
ATOM 3152 O O . ASP B 1 165 ? 8.141 13.477 9.117 1 95.56 165 ASP B O 1
ATOM 3156 N N . VAL B 1 166 ? 7.863 11.57 8.141 1 97.19 166 VAL B N 1
ATOM 3157 C CA . VAL B 1 166 ? 6.438 11.414 8.398 1 97.19 166 VAL B CA 1
ATOM 3158 C C . VAL B 1 166 ? 6.18 10.062 9.07 1 97.19 166 VAL B C 1
ATOM 3160 O O . VAL B 1 166 ? 6.633 9.023 8.578 1 97.19 166 VAL B O 1
ATOM 3163 N N . PRO B 1 167 ? 5.559 10.062 10.25 1 96.62 167 PRO B N 1
ATOM 3164 C CA . PRO B 1 167 ? 5.262 8.773 10.875 1 96.62 167 PRO B CA 1
ATOM 3165 C C . PRO B 1 167 ? 4.332 7.906 10.031 1 96.62 167 PRO B C 1
ATOM 3167 O O . PRO B 1 167 ? 3.592 8.422 9.195 1 96.62 167 PRO B O 1
ATOM 3170 N N . ASP B 1 168 ? 4.41 6.605 10.281 1 96.31 168 ASP B N 1
ATOM 3171 C CA . ASP B 1 168 ? 3.502 5.695 9.586 1 96.31 168 ASP B CA 1
ATOM 3172 C C . ASP B 1 168 ? 2.061 5.902 10.047 1 96.31 168 ASP B C 1
ATOM 3174 O O . ASP B 1 168 ? 1.789 5.957 11.25 1 96.31 168 ASP B O 1
ATOM 3178 N N . PRO B 1 169 ? 1.15 6.004 9.109 1 97.75 169 PRO B N 1
ATOM 3179 C CA . PRO B 1 169 ? -0.253 6.031 9.531 1 97.75 169 PRO B CA 1
ATOM 3180 C C . PRO B 1 169 ? -0.779 4.648 9.914 1 97.75 169 PRO B C 1
ATOM 3182 O O . PRO B 1 169 ? -0.424 3.652 9.281 1 97.75 169 PRO B O 1
ATOM 3185 N N . GLU B 1 170 ? -1.564 4.633 11.016 1 96.75 170 GLU B N 1
ATOM 3186 C CA . GLU B 1 170 ? -2.229 3.383 11.367 1 96.75 170 GLU B CA 1
ATOM 3187 C C . GLU B 1 170 ? -3.547 3.223 10.617 1 96.75 170 GLU B C 1
ATOM 3189 O O . GLU B 1 170 ? -4.023 2.104 10.422 1 96.75 170 GLU B O 1
ATOM 3194 N N . MET B 1 171 ? -4.062 4.344 10.219 1 97 171 MET B N 1
ATOM 3195 C CA . MET B 1 171 ? -5.32 4.363 9.469 1 97 171 MET B CA 1
ATOM 3196 C C . MET B 1 171 ? -5.23 5.32 8.281 1 97 171 MET B C 1
ATOM 3198 O O . MET B 1 171 ? -4.664 6.406 8.398 1 97 171 MET B O 1
ATOM 3202 N N . VAL B 1 172 ? -5.754 4.863 7.148 1 98.06 172 VAL B N 1
ATOM 3203 C CA . VAL B 1 172 ? -5.82 5.699 5.953 1 98.06 172 VAL B CA 1
ATOM 3204 C C . VAL B 1 172 ? -7.238 5.676 5.387 1 98.06 172 VAL B C 1
ATOM 3206 O O . VAL B 1 172 ? -7.844 4.613 5.258 1 98.06 172 VAL B O 1
ATOM 3209 N N . VAL B 1 173 ? -7.773 6.824 5.145 1 98.44 173 VAL B N 1
ATOM 3210 C CA . VAL B 1 173 ? -9.062 6.941 4.473 1 98.44 173 VAL B CA 1
ATOM 3211 C C . VAL B 1 173 ? -8.867 7.484 3.062 1 98.44 173 VAL B C 1
ATOM 3213 O O . VAL B 1 173 ? -8.234 8.523 2.873 1 98.44 173 VAL B O 1
ATOM 3216 N N . VAL B 1 174 ? -9.352 6.762 2.115 1 98.31 174 VAL B N 1
ATOM 3217 C CA . VAL B 1 174 ? -9.273 7.18 0.719 1 98.31 174 VAL B CA 1
ATOM 3218 C C . VAL B 1 174 ? -10.633 7.695 0.259 1 98.31 174 VAL B C 1
ATOM 3220 O O . VAL B 1 174 ? -11.641 6.984 0.352 1 98.31 174 VAL B O 1
ATOM 3223 N N . PHE B 1 175 ? -10.641 8.93 -0.183 1 98.38 175 PHE B N 1
ATOM 3224 C CA . PHE B 1 175 ? -11.852 9.523 -0.729 1 98.38 175 PHE B CA 1
ATOM 3225 C C . PHE B 1 175 ? -11.812 9.539 -2.252 1 98.38 175 PHE B C 1
ATOM 3227 O O . PHE B 1 175 ? -10.852 10.039 -2.846 1 98.38 175 PHE B O 1
ATOM 3234 N N . GLY B 1 176 ? -12.82 9.062 -2.893 1 95.94 176 GLY B N 1
ATOM 3235 C CA . GLY B 1 176 ? -12.914 9.023 -4.344 1 95.94 176 GLY B CA 1
ATOM 3236 C C . GLY B 1 176 ? -13.656 7.797 -4.855 1 95.94 176 GLY B C 1
ATOM 3237 O O . GLY B 1 176 ? -14.125 6.977 -4.066 1 95.94 176 GLY B O 1
ATOM 3238 N N . LYS B 1 177 ? -13.695 7.629 -6.117 1 91.62 177 LYS B N 1
ATOM 3239 C CA . LYS B 1 177 ? -14.477 6.566 -6.746 1 91.62 177 LYS B CA 1
ATOM 3240 C C . LYS B 1 177 ? -13.656 5.293 -6.906 1 91.62 177 LYS B C 1
ATOM 3242 O O . LYS B 1 177 ? -14.211 4.207 -7.09 1 91.62 177 LYS B O 1
ATOM 3247 N N . THR B 1 178 ? -12.406 5.449 -6.887 1 89.5 178 THR B N 1
ATOM 3248 C CA . THR B 1 178 ? -11.539 4.293 -7.082 1 89.5 178 THR B CA 1
ATOM 3249 C C . THR B 1 178 ? -10.992 3.795 -5.75 1 89.5 178 THR B C 1
ATOM 3251 O O . THR B 1 178 ? -10.578 4.59 -4.906 1 89.5 178 THR B O 1
ATOM 3254 N N . SER B 1 179 ? -11.023 2.514 -5.57 1 93.88 179 SER B N 1
ATOM 3255 C CA . SER B 1 179 ? -10.492 1.897 -4.359 1 93.88 179 SER B CA 1
ATOM 3256 C C . SER B 1 179 ? -9.008 1.595 -4.504 1 93.88 179 SER B C 1
ATOM 3258 O O . SER B 1 179 ? -8.602 0.432 -4.48 1 93.88 179 SER B O 1
ATOM 3260 N N . ALA B 1 180 ? -8.234 2.611 -4.652 1 95.31 180 ALA B N 1
ATOM 3261 C CA . ALA B 1 180 ? -6.793 2.504 -4.84 1 95.31 180 ALA B CA 1
ATOM 3262 C C . ALA B 1 180 ? -6.051 3.553 -4.016 1 95.31 180 ALA B C 1
ATOM 3264 O O . ALA B 1 180 ? -6.641 4.555 -3.6 1 95.31 180 ALA B O 1
ATOM 3265 N N . LEU B 1 181 ? -4.809 3.293 -3.768 1 95.19 181 LEU B N 1
ATOM 3266 C CA . LEU B 1 181 ? -3.986 4.188 -2.961 1 95.19 181 LEU B CA 1
ATOM 3267 C C . LEU B 1 181 ? -3.412 5.316 -3.811 1 95.19 181 LEU B C 1
ATOM 3269 O O . LEU B 1 181 ? -2.92 6.312 -3.277 1 95.19 181 LEU B O 1
ATOM 3273 N N . ILE B 1 182 ? -3.445 5.227 -5.055 1 94.5 182 ILE B N 1
ATOM 3274 C CA . ILE B 1 182 ? -3.146 6.25 -6.051 1 94.5 182 ILE B CA 1
ATOM 3275 C C . ILE B 1 182 ? -1.741 6.797 -5.82 1 94.5 182 ILE B C 1
ATOM 3277 O O . ILE B 1 182 ? -1.541 8.016 -5.785 1 94.5 182 ILE B O 1
ATOM 3281 N N . GLY B 1 183 ? -0.797 6.004 -5.59 1 95.06 183 GLY B N 1
ATOM 3282 C CA . GLY B 1 183 ? 0.602 6.391 -5.508 1 95.06 183 GLY B CA 1
ATOM 3283 C C . GLY B 1 183 ? 1.009 6.875 -4.129 1 95.06 183 GLY B C 1
ATOM 3284 O O . GLY B 1 183 ? 2.072 7.477 -3.967 1 95.06 183 GLY B O 1
ATOM 3285 N N . TYR B 1 184 ? 0.186 6.688 -3.129 1 96.62 184 TYR B N 1
ATOM 3286 C CA . TYR B 1 184 ? 0.511 7.09 -1.766 1 96.62 184 TYR B CA 1
ATOM 3287 C C . TYR B 1 184 ? 1.848 6.5 -1.326 1 96.62 184 TYR B C 1
ATOM 3289 O O . TYR B 1 184 ? 2.441 5.691 -2.041 1 96.62 184 TYR B O 1
ATOM 3297 N N . LEU B 1 185 ? 2.396 6.812 -0.173 1 96.56 185 LEU B N 1
ATOM 3298 C CA . LEU B 1 185 ? 3.729 6.5 0.333 1 96.56 185 LEU B CA 1
ATOM 3299 C C . LEU B 1 185 ? 3.879 5 0.573 1 96.56 185 LEU B C 1
ATOM 3301 O O . LEU B 1 185 ? 3.486 4.492 1.626 1 96.56 185 LEU B O 1
ATOM 3305 N N . PRO B 1 186 ? 4.531 4.309 -0.305 1 95.06 186 PRO B N 1
ATOM 3306 C CA . PRO B 1 186 ? 4.543 2.844 -0.248 1 95.06 186 PRO B CA 1
ATOM 3307 C C . PRO B 1 186 ? 5.191 2.307 1.025 1 95.06 186 PRO B C 1
ATOM 3309 O O . PRO B 1 186 ? 4.73 1.307 1.583 1 95.06 186 PRO B O 1
ATOM 3312 N N . TRP B 1 187 ? 6.242 2.938 1.478 1 95.69 187 TRP B N 1
ATOM 3313 C CA . TRP B 1 187 ? 6.984 2.457 2.639 1 95.69 187 TRP B CA 1
ATOM 3314 C C . TRP B 1 187 ? 6.172 2.643 3.918 1 95.69 187 TRP B C 1
ATOM 3316 O O . TRP B 1 187 ? 6.188 1.783 4.801 1 95.69 187 TRP B O 1
ATOM 3326 N N . HIS B 1 188 ? 5.375 3.684 3.969 1 96.31 188 HIS B N 1
ATOM 3327 C CA . HIS B 1 188 ? 4.723 4.109 5.203 1 96.31 188 HIS B CA 1
ATOM 3328 C C . HIS B 1 188 ? 3.389 3.393 5.395 1 96.31 188 HIS B C 1
ATOM 3330 O O . HIS B 1 188 ? 2.918 3.242 6.523 1 96.31 188 HIS B O 1
ATOM 3336 N N . ILE B 1 189 ? 2.779 2.898 4.336 1 94.5 189 ILE B N 1
ATOM 3337 C CA . ILE B 1 189 ? 1.397 2.43 4.375 1 94.5 189 ILE B CA 1
ATOM 3338 C C . ILE B 1 189 ? 1.369 0.933 4.672 1 94.5 189 ILE B C 1
ATOM 3340 O O . ILE B 1 189 ? 0.296 0.327 4.738 1 94.5 189 ILE B O 1
ATOM 3344 N N . ARG B 1 190 ? 2.428 0.265 4.941 1 89.31 190 ARG B N 1
ATOM 3345 C CA . ARG B 1 190 ? 2.619 -1.181 4.977 1 89.31 190 ARG B CA 1
ATOM 3346 C C . ARG B 1 190 ? 1.616 -1.844 5.918 1 89.31 190 ARG B C 1
ATOM 3348 O O . ARG B 1 190 ? 1.057 -2.893 5.594 1 89.31 190 ARG B O 1
ATOM 3355 N N . LEU B 1 191 ? 1.316 -1.219 7.047 1 91.56 191 LEU B N 1
ATOM 3356 C CA . LEU B 1 191 ? 0.472 -1.87 8.039 1 91.56 191 LEU B CA 1
ATOM 3357 C C . LEU B 1 191 ? -0.794 -1.059 8.297 1 91.56 191 LEU B C 1
ATOM 3359 O O . LEU B 1 191 ? -1.543 -1.346 9.234 1 91.56 191 LEU B O 1
ATOM 3363 N N . SER B 1 192 ? -1.008 -0.094 7.512 1 95.69 192 SER B N 1
ATOM 3364 C CA . SER B 1 192 ? -2.164 0.779 7.684 1 95.69 192 SER B CA 1
ATOM 3365 C C . SER B 1 192 ? -3.463 0.044 7.371 1 95.69 192 SER B C 1
ATOM 3367 O O . SER B 1 192 ? -3.529 -0.734 6.418 1 95.69 192 SER B O 1
ATOM 3369 N N . GLU B 1 193 ? -4.43 0.241 8.219 1 96.31 193 GLU B N 1
ATOM 3370 C CA . GLU B 1 193 ? -5.781 -0.119 7.797 1 96.31 193 GLU B CA 1
ATOM 3371 C C . GLU B 1 193 ? -6.34 0.896 6.805 1 96.31 193 GLU B C 1
ATOM 3373 O O . GLU B 1 193 ? -6.18 2.105 6.988 1 96.31 193 GLU B O 1
ATOM 3378 N N . ILE B 1 194 ? -6.938 0.396 5.727 1 96.81 194 ILE B N 1
ATOM 3379 C CA . ILE B 1 194 ? -7.355 1.263 4.633 1 96.81 194 ILE B CA 1
ATOM 3380 C C . ILE B 1 194 ? -8.875 1.24 4.504 1 96.81 194 ILE B C 1
ATOM 3382 O O . ILE B 1 194 ? -9.484 0.169 4.461 1 96.81 194 ILE B O 1
ATOM 3386 N N . MET B 1 195 ? -9.461 2.4 4.539 1 96.5 195 MET B N 1
ATOM 3387 C CA . MET B 1 195 ? -10.906 2.553 4.344 1 96.5 195 MET B CA 1
ATOM 3388 C C . MET B 1 195 ? -11.195 3.432 3.133 1 96.5 195 MET B C 1
ATOM 3390 O O . MET B 1 195 ? -10.477 4.398 2.873 1 96.5 195 MET B O 1
ATOM 3394 N N . PHE B 1 196 ? -12.281 3.055 2.467 1 95.88 196 PHE B N 1
ATOM 3395 C CA . PHE B 1 196 ? -12.641 3.791 1.262 1 95.88 196 PHE B CA 1
ATOM 3396 C C . PHE B 1 196 ? -13.977 4.5 1.444 1 95.88 196 PHE B C 1
ATOM 3398 O O . PHE B 1 196 ? -14.914 3.932 2.004 1 95.88 196 PHE B O 1
ATOM 3405 N N . GLN B 1 197 ? -14 5.727 1.136 1 96.88 197 GLN B 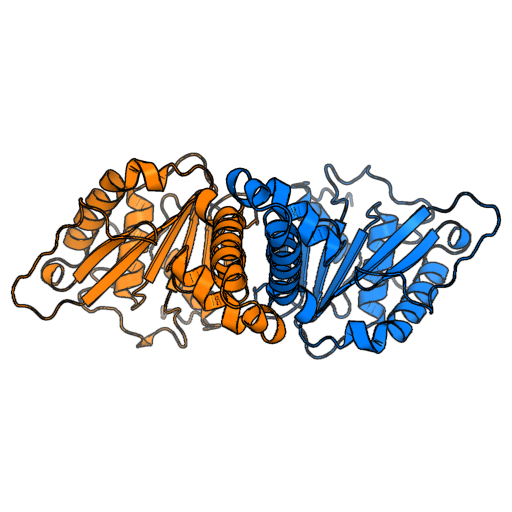N 1
ATOM 3406 C CA . GLN B 1 197 ? -15.211 6.547 1.113 1 96.88 197 GLN B CA 1
ATOM 3407 C C . GLN B 1 197 ? -15.383 7.234 -0.237 1 96.88 197 GLN B C 1
ATOM 3409 O O . GLN B 1 197 ? -14.398 7.633 -0.867 1 96.88 197 GLN B O 1
ATOM 3414 N N . SER B 1 198 ? -16.578 7.453 -0.721 1 96.06 198 SER B N 1
ATOM 3415 C CA . SER B 1 198 ? -16.875 7.898 -2.078 1 96.06 198 SER B CA 1
ATOM 3416 C C . SER B 1 198 ? -16.438 9.344 -2.293 1 96.06 198 SER B C 1
ATOM 3418 O O . SER B 1 198 ? -16.047 9.719 -3.398 1 96.06 198 SER B O 1
ATOM 3420 N N . THR B 1 199 ? -16.641 10.18 -1.223 1 98.25 199 THR B N 1
ATOM 3421 C CA . THR B 1 199 ? -16.312 11.594 -1.417 1 98.25 199 THR B CA 1
ATOM 3422 C C . THR B 1 199 ? -15.984 12.258 -0.085 1 98.25 199 THR B C 1
ATOM 3424 O O . THR B 1 199 ? -16.5 11.852 0.961 1 98.25 199 THR B O 1
ATOM 3427 N N . HIS B 1 200 ? -15.102 13.234 -0.081 1 98.56 200 HIS B N 1
ATOM 3428 C CA . HIS B 1 200 ? -14.82 14.023 1.11 1 98.56 200 HIS B CA 1
ATOM 3429 C C . HIS B 1 200 ? -15.742 15.242 1.192 1 98.56 200 HIS B C 1
ATOM 3431 O O . HIS B 1 200 ? -15.805 15.906 2.23 1 98.56 200 HIS B O 1
ATOM 3437 N N . HIS B 1 201 ? -16.422 15.547 0.069 1 98.62 201 HIS B N 1
ATOM 3438 C CA . HIS B 1 201 ? -17.312 16.703 0.039 1 98.62 201 HIS B CA 1
ATOM 3439 C C . HIS B 1 201 ? -18.469 16.531 1.019 1 98.62 201 HIS B C 1
ATOM 3441 O O . HIS B 1 201 ? -19.141 15.508 1.017 1 98.62 201 HIS B O 1
ATOM 3447 N N . ASN B 1 202 ? -18.641 17.5 1.864 1 98 202 ASN B N 1
ATOM 3448 C CA . ASN B 1 202 ? -19.75 17.594 2.814 1 98 202 ASN B CA 1
ATOM 3449 C C . ASN B 1 202 ? -19.734 16.406 3.789 1 98 202 ASN B C 1
ATOM 3451 O O . ASN B 1 202 ? -20.797 15.953 4.227 1 98 202 ASN B O 1
ATOM 3455 N N . ILE B 1 203 ? -18.594 15.836 4.031 1 97.81 203 ILE B N 1
ATOM 3456 C CA . ILE B 1 203 ? -18.516 14.773 5.027 1 97.81 203 ILE B CA 1
ATOM 3457 C C . ILE B 1 203 ? -18.953 15.305 6.387 1 97.81 203 ILE B C 1
ATOM 3459 O O . ILE B 1 203 ? -18.594 16.422 6.781 1 97.81 203 ILE B O 1
ATOM 3463 N N . SER B 1 204 ? -19.797 14.578 7.086 1 96.25 204 SER B N 1
ATOM 3464 C CA . SER B 1 204 ? -20.266 14.953 8.414 1 96.25 204 SER B CA 1
ATOM 3465 C C . SER B 1 204 ? -19.375 14.359 9.5 1 96.25 204 SER B C 1
ATOM 3467 O O . SER B 1 204 ? -18.609 13.43 9.25 1 96.25 204 SER B O 1
ATOM 3469 N N . PHE B 1 205 ? -19.484 14.891 10.664 1 93.31 205 PHE B N 1
ATOM 3470 C CA . PHE B 1 205 ? -18.734 14.336 11.781 1 93.31 205 PHE B CA 1
ATOM 3471 C C . PHE B 1 205 ? -19.188 12.906 12.078 1 93.31 205 PHE B C 1
ATOM 3473 O O . PHE B 1 205 ? -18.375 12.062 12.445 1 93.31 205 PHE B O 1
ATOM 3480 N N . GLU B 1 206 ? -20.484 12.633 11.883 1 92.88 206 GLU B N 1
ATOM 3481 C CA . GLU B 1 206 ? -21.016 11.289 12.102 1 92.88 206 GLU B CA 1
ATOM 3482 C C . GLU B 1 206 ? -20.359 10.281 11.164 1 92.88 206 GLU B C 1
ATOM 3484 O O . GLU B 1 206 ? -20.047 9.156 11.578 1 92.88 206 GLU B O 1
ATOM 3489 N N . GLU B 1 207 ? -20.188 10.656 9.961 1 95.38 207 GLU B N 1
ATOM 3490 C CA . GLU B 1 207 ? -19.516 9.789 9 1 95.38 207 GLU B CA 1
ATOM 3491 C C . GLU B 1 207 ? -18.062 9.562 9.391 1 95.38 207 GLU B C 1
ATOM 3493 O O . GLU B 1 207 ? -17.562 8.438 9.305 1 95.38 207 GLU B O 1
ATOM 3498 N N . PHE B 1 208 ? -17.453 10.656 9.812 1 95.75 208 PHE B N 1
ATOM 3499 C CA . PHE B 1 208 ? -16.078 10.547 10.281 1 95.75 208 PHE B CA 1
ATOM 3500 C C . PHE B 1 208 ? -15.984 9.617 11.484 1 95.75 208 PHE B C 1
ATOM 3502 O O . PHE B 1 208 ? -15.125 8.734 11.531 1 95.75 208 PHE B O 1
ATOM 3509 N N . GLN B 1 209 ? -16.891 9.758 12.43 1 91.5 209 GLN B N 1
ATOM 3510 C CA . GLN B 1 209 ? -16.938 8.906 13.609 1 91.5 209 GLN B CA 1
ATOM 3511 C C . GLN B 1 209 ? -17.156 7.441 13.219 1 91.5 209 GLN B C 1
ATOM 3513 O O . GLN B 1 209 ? -16.578 6.543 13.828 1 91.5 209 GLN B O 1
ATOM 3518 N N . SER B 1 210 ? -17.969 7.246 12.258 1 92.94 210 SER B N 1
ATOM 3519 C CA . SER B 1 210 ? -18.234 5.891 11.789 1 92.94 210 SER B CA 1
ATOM 3520 C C . SER B 1 210 ? -16.969 5.234 11.258 1 92.94 210 SER B C 1
ATOM 3522 O O . SER B 1 210 ? -16.734 4.047 11.484 1 92.94 210 SER B O 1
ATOM 3524 N N . LEU B 1 211 ? -16.141 5.945 10.523 1 94.62 211 LEU B N 1
ATOM 3525 C CA . LEU B 1 211 ? -14.859 5.445 10.031 1 94.62 211 LEU B CA 1
ATOM 3526 C C . LEU B 1 211 ? -13.945 5.051 11.18 1 94.62 211 LEU B C 1
ATOM 3528 O O . LEU B 1 211 ? -13.312 3.992 11.141 1 94.62 211 LEU B O 1
ATOM 3532 N N . LEU B 1 212 ? -13.938 5.875 12.234 1 93.75 212 LEU B N 1
ATOM 3533 C CA . LEU B 1 212 ? -13.109 5.598 13.406 1 93.75 212 LEU B CA 1
ATOM 3534 C C . LEU B 1 212 ? -13.625 4.371 14.156 1 93.75 212 LEU B C 1
ATOM 3536 O O . LEU B 1 212 ? -12.836 3.582 14.672 1 93.75 212 LEU B O 1
ATOM 3540 N N . CYS B 1 213 ? -14.922 4.254 14.195 1 90.81 213 CYS B N 1
ATOM 3541 C CA . CYS B 1 213 ? -15.516 3.092 14.844 1 90.81 213 CYS B CA 1
ATOM 3542 C C . CYS B 1 213 ? -15.156 1.811 14.102 1 90.81 213 CYS B C 1
ATOM 3544 O O . CYS B 1 213 ? -14.898 0.779 14.719 1 90.81 213 CYS B O 1
ATOM 3546 N N . GLN B 1 214 ? -15.219 1.892 12.812 1 90.69 214 GLN B N 1
ATOM 3547 C CA . GLN B 1 214 ? -14.805 0.742 12.016 1 90.69 214 GLN B CA 1
ATOM 3548 C C . GLN B 1 214 ? -13.359 0.35 12.32 1 90.69 214 GLN B C 1
ATOM 3550 O O . GLN B 1 214 ? -13.055 -0.834 12.469 1 90.69 214 GLN B O 1
ATOM 3555 N N . TYR B 1 215 ? -12.516 1.26 12.422 1 92.12 215 TYR B N 1
ATOM 3556 C CA . TYR B 1 215 ? -11.117 1.021 12.758 1 92.12 215 TYR B CA 1
ATOM 3557 C C . TYR B 1 215 ? -10.992 0.391 14.141 1 92.12 215 TYR B C 1
ATOM 3559 O O . TYR B 1 215 ? -10.211 -0.54 14.336 1 92.12 215 TYR B O 1
ATOM 3567 N N . SER B 1 216 ? -11.703 0.871 15.055 1 87 216 SER B N 1
ATOM 3568 C CA . SER B 1 216 ? -11.617 0.444 16.453 1 87 216 SER B CA 1
ATOM 3569 C C . SER B 1 216 ? -12.359 -0.867 16.672 1 87 216 SER B C 1
ATOM 3571 O O . SER B 1 216 ? -12.289 -1.45 17.75 1 87 216 SER B O 1
ATOM 3573 N N . LYS B 1 217 ? -12.883 -1.504 15.508 1 73.56 217 LYS B N 1
ATOM 3574 C CA . LYS B 1 217 ? -13.734 -2.684 15.625 1 73.56 217 LYS B CA 1
ATOM 3575 C C . LYS B 1 217 ? -14.789 -2.5 16.719 1 73.56 217 LYS B C 1
ATOM 3577 O O . LYS B 1 217 ? -15.07 -3.428 17.484 1 73.56 217 LYS B O 1
ATOM 3582 N N . CYS B 1 218 ? -15.055 -1.211 17.031 1 55.31 218 CYS B N 1
ATOM 3583 C CA . CYS B 1 218 ? -16.047 -0.917 18.047 1 55.31 218 CYS B CA 1
ATOM 3584 C C . CYS B 1 218 ? -17.453 -0.996 17.484 1 55.31 218 CYS B C 1
ATOM 3586 O O . CYS B 1 218 ? -17.672 -0.771 16.281 1 55.31 218 CYS B O 1
ATOM 3588 N N . GLU B 1 219 ? -18.438 -1.748 18.125 1 49.88 219 GLU B N 1
ATOM 3589 C CA . GLU B 1 219 ? -19.875 -1.713 17.875 1 49.88 219 GLU B CA 1
ATOM 3590 C C . GLU B 1 219 ? -20.438 -0.312 18.094 1 49.88 219 GLU B C 1
ATOM 3592 O O . GLU B 1 219 ? -20.078 0.364 19.062 1 49.88 219 GLU B O 1
ATOM 3597 N N . GLN B 1 220 ? -20.734 0.459 17.031 1 42.78 220 GLN B N 1
ATOM 3598 C CA . GLN B 1 220 ? -21.406 1.746 17.141 1 42.78 220 GLN B CA 1
ATOM 3599 C C . GLN B 1 220 ? -22.562 1.676 18.125 1 42.78 220 GLN B C 1
ATOM 3601 O O . GLN B 1 220 ? -23.562 0.98 17.875 1 42.78 220 GLN B O 1
ATOM 3606 N N . ARG B 1 221 ? -22.594 1.517 19.344 1 35.75 221 ARG B N 1
ATOM 3607 C CA . ARG B 1 221 ? -23.766 1.754 20.203 1 35.75 221 ARG B CA 1
ATOM 3608 C C . ARG B 1 221 ? -24.016 3.248 20.375 1 35.75 221 ARG B C 1
ATOM 3610 O O . ARG B 1 221 ? -23.516 3.865 21.312 1 35.75 221 ARG B O 1
ATOM 3617 N N . PHE B 1 222 ? -24.016 4 19.328 1 35.69 222 PHE B N 1
ATOM 3618 C CA . PHE B 1 222 ? -24.438 5.355 19.656 1 35.69 222 PHE B CA 1
ATOM 3619 C C . PHE B 1 222 ? -25.844 5.348 20.266 1 35.69 222 PHE B C 1
ATOM 3621 O O . PHE B 1 222 ? -26.719 4.613 19.812 1 35.69 222 PHE B O 1
ATOM 3628 N N . GLY B 1 223 ? -26 5.566 21.547 1 27.84 223 GLY B N 1
ATOM 3629 C CA . GLY B 1 223 ? -27.266 5.734 22.266 1 27.84 223 GLY B CA 1
ATOM 3630 C C . GLY B 1 223 ? -28.281 6.547 21.484 1 27.84 223 GLY B C 1
ATOM 3631 O O . GLY B 1 223 ? -27.938 7.594 20.922 1 27.84 223 GLY B O 1
ATOM 3632 N N . LYS B 1 224 ? -29.484 5.961 21.234 1 26.33 224 LYS B N 1
ATOM 3633 C CA . LYS B 1 224 ? -30.734 6.719 21.078 1 26.33 224 LYS B CA 1
ATOM 3634 C C . LYS B 1 224 ? -30.938 7.68 22.25 1 26.33 224 LYS B C 1
ATOM 3636 O O . LYS B 1 224 ? -30.609 7.359 23.391 1 26.33 224 LYS B O 1
#

Sequence (448 aa):
MSLLPRFLQIKEPVKQTWFKKLPSHLGIIIGEDRISFSDISNLIIWSFCVGIHHVSIYDSTGFIKSNGNQLYREAILRKNSCLQKKANSLNIIFSDGKAPYLYNTITKNGHRTEDLKVYLLSHEDGKQQIVKAAKFLCKDARNNPEILEKLYAHNFDSYIKGALDVPDPEMVVVFGKTSALIGYLPWHIRLSEIMFQSTHHNISFEEFQSLLCQYSKCEQRFGKMSLLPRFLQIKEPVKQTWFKKLPSHLGIIIGEDRISFSDISNLIIWSFCVGIHHVSIYDSTGFIKSNGNQLYREAILRKNSCLQKKANSLNIIFSDGKAPYLYNTITKNGHRTEDLKVYLLSHEDGKQQIVKAAKFLCKDARNNPEILEKLYAHNFDSYIKGALDVPDPEMVVVFGKTSALIGYLPWHIRLSEIMFQSTHHNISFEEFQSLLCQYSKCEQRFGK

Foldseek 3Di:
DDPLPVCLLLQDLCEPPQFLDFWLEEEEEEADPDDDLLLVLVVLLLCVSHPHQHYEYEYAVCPCVVVVLVSVVSNLVVLCVRHPVCSLQEFEFEDQQQDTDPSGDDDPPVDNHDYRYYHYYYLCLAPVLLVQLVVVVVVVCVVPVVCVVPDDPVNSVVSSCVSGPGAAIQEYEYEADDPDPNNPHVSRPPNHDYHYHHHSPPDRVVNVVVSRCVVSVHDPPPDD/DDPLPPCLLLQDLCEPPPFLDFWLEEEEEEADPDDDLLLVLVVLLLCVSHPHQHYEYEYAVCPCVVVVLVSVVSNLVVLCVRHPVCSLQEFEFEDQQQDTDPSGDDDPPVDNHDYRYYHYYYLCLAPVLLVQLVVVVVVVCVVPVVCVVPDDPVNSVVSSCVSGPGAAIQEYEYEADDPDPNNPHVSRPPNHDYHYHHHSPPDRVVNVVVSRCVVSVHDPCPDD

Solvent-accessible surface area (backbone atoms only — not comparable to full-atom values): 24149 Å² total; per-residue (Å²): 134,79,78,65,57,75,64,60,60,36,80,57,64,52,57,62,82,81,44,87,43,77,51,61,21,41,31,38,36,48,65,52,91,79,78,54,49,65,42,52,21,49,53,56,48,51,35,45,38,52,64,25,40,31,38,36,43,31,29,55,85,30,61,61,49,76,41,40,67,61,37,49,52,39,30,51,52,44,38,42,69,48,36,49,88,52,29,72,34,53,39,64,43,46,23,65,32,77,51,70,46,85,84,50,66,83,80,83,76,84,60,84,59,46,66,34,40,35,31,40,37,29,37,72,57,10,60,41,30,53,48,50,15,38,50,52,49,32,59,50,31,74,81,39,60,70,55,64,80,75,59,43,49,76,60,48,46,58,36,37,40,71,55,42,53,63,81,58,30,47,31,32,41,33,21,19,87,65,54,44,60,57,34,50,43,35,83,46,48,32,68,13,33,57,44,78,39,66,57,57,75,82,63,48,69,67,58,52,50,49,56,48,28,59,72,31,69,42,80,81,72,74,77,128,134,79,79,65,56,75,66,61,59,35,80,56,62,53,59,62,79,81,44,86,43,76,51,60,20,40,30,38,36,48,66,51,91,79,78,55,50,65,41,53,21,50,54,55,49,52,35,46,38,52,65,25,39,30,37,35,44,30,28,55,86,30,62,60,48,77,42,39,66,60,38,49,53,39,30,52,54,44,36,42,70,50,38,49,89,52,30,73,35,54,40,62,44,47,23,64,32,75,52,73,47,85,84,50,66,84,81,82,76,85,60,82,60,46,68,34,40,34,31,37,38,30,36,71,58,10,61,43,29,53,47,49,16,38,50,54,49,34,58,49,31,72,81,40,58,68,54,65,79,75,60,43,46,76,61,49,45,56,36,35,42,73,55,44,53,63,82,59,29,48,30,32,41,34,22,19,87,65,52,44,61,58,34,50,42,32,82,44,47,33,69,15,33,57,43,78,39,65,58,57,74,80,61,47,69,67,59,52,49,49,56,48,29,60,72,30,70,44,80,81,73,75,80,129

Radius of gyration: 24.51 Å; Cα contacts (8 Å, |Δi|>4): 780; chains: 2; bounding box: 64×65×56 Å

InterPro domains:
  IPR001441 Decaprenyl diphosphate synthase-like [PF01255] (106-223)
  IPR036424 Decaprenyl diphosphate synthase-like superfamily [G3DSA:3.40.1180.10] (20-224)
  IPR036424 Decaprenyl diphosphate synthase-like superfamily [SSF64005] (19-218)
  IPR038887 Dehydrodolichyl diphosphate synthase complex subunit Nus1 [PTHR21528] (19-224)

Organism: Araneus ventricosus (NCBI:txid182803)

pLDDT: mean 87.54, std 18.24, range [21.62, 98.88]

Secondary structure (DSSP, 8-state):
-----GGGS-SS---TTS-S---SEEEEEE--SS--HHHHHHHHHHHHHHT--EEEEE-TT-HHHHTHHHHHHHHHHHHHHHHGGGGGGEEEEEE-SSSB-TT------SS--EEEEEEEE-GGGSHHHHHHHHHHHHHHHHH-GGGGTT--HHHHHHHHHHH---PPPSEEEEESSS-B-TT--TTTTTT-EEEEES--TT--HHHHHHHHHHHHT-------/-----TTSS-SS---TTS-S---SEEEEEE--SS--HHHHHHHHHHHHHHT--EEEEE-TT-HHHHTHHHHHHHHHHHHHHHHGGGGGGEEEEEE-SSSB-TT------SS--EEEEEEEE-GGGSHHHHHHHHHHHHHHHHH-GGGGTT--HHHHHHHHHHH---PPPSEEEEESSS-B-TT--TTTTTT-EEEEES--TT--HHHHHHHHHHHTT-------